Protein 1VKH (pdb70)

Foldseek 3Di:
DCDFDDDPPLVFQLVQKDWLFDDDDQAAEEEEEEEADLLADPVIGQCLLNQLSVLLVCPPVRNYTYMYDAGHGWLVAAPPRRLLSRLVSVLSVCVRRVHQAYEEYAEVGLQSVLVLLLLVVDDPVGDPSSVSCVNLQHYAEYEYENYAQAPVVCCVVCVVSCVRNCSRVVVDPCPDGRLVRRVSSQCSCVVRVYAEYEYACAAPSDDCPRVVVNVVSCVVVVPDYYYYYYHCHYSSSNSNGSVNSVVVSVPPD/DLQFPLVQKDWQFADDPQAAEEEEEEEADLQAHPVIGQCLQNLLSNLLVCPPVRHYTYMYDAGDGWLVAAPPRRLLSRLVSVLVVCVVRVHQAYEEYAECGLVSVLVLLLLQVDPPVGDPSSVSCVNLQRYQEYEYEHYAQAPVVLCVVPVVSCVSNCGRCVVDSCPPGRLVNRVSSLVSCVVHNYAEYEYACAAPNDHCPRVVSNVVSCVVSVNDYYYDYYHQHYRSRNSNGNVVSVVVSVPPD

CATH classification: 3.40.50.1820

GO terms:
  GO:0009435 NAD+ biosynthetic process (P, IDA)
  GO:0004061 arylformamidase activity (F, IDA)
  GO:0030307 positive regulation of cell growth (P, IMP)

Solvent-accessible surface area: 20660 Å² total

Structure (mmCIF, N/CA/C/O backbone):
data_1VKH
#
_entry.id   1VKH
#
_cell.length_a   41.967
_cell.length_b   85.959
_cell.length_c   70.479
_cell.angle_alpha   90.00
_cell.angle_beta   97.71
_cell.angle_gamma   90.00
#
_symmetry.space_group_name_H-M   'P 1 21 1'
#
loop_
_entity.id
_entity.type
_entity.pdbx_description
1 polymer 'putative serine hydrolase'
2 non-polymer GLYCEROL
3 non-polymer 'CHLORIDE ION'
4 water water
#
loop_
_atom_site.group_PDB
_atom_site.id
_atom_site.type_symbol
_atom_site.label_atom_id
_atom_site.label_alt_id
_atom_site.label_comp_id
_atom_site.label_asym_id
_atom_site.label_entity_id
_atom_site.label_seq_id
_atom_site.pdbx_PDB_ins_code
_atom_site.Cartn_x
_atom_site.Cartn_y
_atom_site.Cartn_z
_atom_site.occupancy
_atom_site.B_iso_or_equiv
_atom_site.auth_seq_id
_atom_site.auth_comp_id
_atom_site.auth_asym_id
_atom_site.auth_atom_id
_atom_site.pdbx_PDB_model_num
ATOM 1 N N . HIS A 1 11 ? -3.308 1.992 87.444 1.00 56.99 -1 HIS A N 1
ATOM 2 C CA . HIS A 1 11 ? -4.070 1.873 86.158 1.00 57.39 -1 HIS A CA 1
ATOM 3 C C . HIS A 1 11 ? -5.124 2.982 86.045 1.00 58.42 -1 HIS A C 1
ATOM 4 O O . HIS A 1 11 ? -5.504 3.560 87.061 1.00 58.45 -1 HIS A O 1
ATOM 11 N N . HIS A 1 12 ? -5.586 3.299 84.831 1.00 59.73 0 HIS A N 1
ATOM 12 C CA . HIS A 1 12 ? -6.595 4.375 84.658 1.00 60.89 0 HIS A CA 1
ATOM 13 C C . HIS A 1 12 ? -7.302 4.398 83.281 1.00 62.06 0 HIS A C 1
ATOM 14 O O . HIS A 1 12 ? -6.925 3.662 82.368 1.00 62.37 0 HIS A O 1
ATOM 29 N N . THR A 1 16 ? -7.402 12.174 82.810 1.00 47.60 4 THR A N 1
ATOM 30 C CA . THR A 1 16 ? -6.109 11.822 83.362 1.00 47.67 4 THR A CA 1
ATOM 31 C C . THR A 1 16 ? -5.553 12.857 84.338 1.00 47.97 4 THR A C 1
ATOM 32 O O . THR A 1 16 ? -4.415 12.702 84.793 1.00 48.72 4 THR A O 1
ATOM 36 N N . VAL A 1 17 ? -6.306 13.913 84.667 1.00 47.62 5 VAL A N 1
ATOM 37 C CA . VAL A 1 17 ? -5.824 14.837 85.715 1.00 47.04 5 VAL A CA 1
ATOM 38 C C . VAL A 1 17 ? -6.115 14.294 87.123 1.00 47.44 5 VAL A C 1
ATOM 39 O O . VAL A 1 17 ? -6.994 13.441 87.306 1.00 47.97 5 VAL A O 1
ATOM 43 N N . ARG A 1 18 ? -5.353 14.758 88.110 1.00 47.02 6 ARG A N 1
ATOM 44 C CA . ARG A 1 18 ? -5.577 14.348 89.496 1.00 46.50 6 ARG A CA 1
ATOM 45 C C . ARG A 1 18 ? -6.764 15.151 90.004 1.00 45.63 6 ARG A C 1
ATOM 46 O O . ARG A 1 18 ? -6.626 16.353 90.256 1.00 45.35 6 ARG A O 1
ATOM 47 N N . ALA A 1 19 ? -7.924 14.495 90.133 1.00 44.66 7 ALA A N 1
ATOM 48 C CA . ALA A 1 19 ? -9.144 15.188 90.586 1.00 44.02 7 ALA A CA 1
ATOM 49 C C . ALA A 1 19 ? -8.939 15.838 91.966 1.00 43.47 7 ALA A C 1
ATOM 50 O O . ALA A 1 19 ? -8.349 15.240 92.839 1.00 43.58 7 ALA A O 1
ATOM 52 N N . ILE A 1 20 ? -9.447 17.051 92.155 1.00 42.98 8 ILE A N 1
ATOM 53 C CA . ILE A 1 20 ? -9.306 17.773 93.432 1.00 42.41 8 ILE A CA 1
ATOM 54 C C . ILE A 1 20 ? -10.667 17.972 94.118 1.00 41.30 8 ILE A C 1
ATOM 55 O O . ILE A 1 20 ? -11.694 17.836 93.482 1.00 40.12 8 ILE A O 1
ATOM 60 N N . SER A 1 21 ? -10.650 18.260 95.425 1.00 41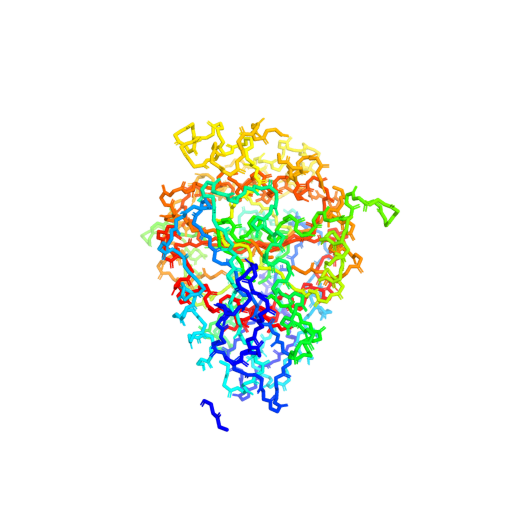.37 9 SER A N 1
ATOM 61 C CA . SER A 1 21 ? -11.853 18.620 96.201 1.00 41.78 9 SER A CA 1
ATOM 62 C C . SER A 1 21 ? -11.530 19.777 97.177 1.00 41.30 9 SER A C 1
ATOM 63 O O . SER A 1 21 ? -10.518 19.740 97.864 1.00 41.64 9 SER A O 1
ATOM 66 N N . PRO A 1 22 ? -12.406 20.775 97.265 1.00 40.61 10 PRO A N 1
ATOM 67 C CA . PRO A 1 22 ? -13.505 20.934 96.317 1.00 39.38 10 PRO A CA 1
ATOM 68 C C . PRO A 1 22 ? -12.957 21.443 94.968 1.00 37.09 10 PRO A C 1
ATOM 69 O O . PRO A 1 22 ? -11.796 21.823 94.867 1.00 37.15 10 PRO A O 1
ATOM 73 N N . ASP A 1 23 ? -13.757 21.307 93.933 1.00 34.01 11 ASP A N 1
ATOM 74 C CA . ASP A 1 23 ? -13.319 21.714 92.613 1.00 32.41 11 ASP A CA 1
ATOM 75 C C . ASP A 1 23 ? -14.270 22.779 92.113 1.00 30.11 11 ASP A C 1
ATOM 76 O O . ASP A 1 23 ? -15.070 22.548 91.234 1.00 30.60 11 ASP A O 1
ATOM 81 N N . ILE A 1 24 ? -14.169 23.967 92.689 1.00 29.03 12 ILE A N 1
ATOM 82 C CA . ILE A 1 24 ? -15.100 25.046 92.362 1.00 27.04 12 ILE A CA 1
ATOM 83 C C . ILE A 1 24 ? -14.972 25.464 90.923 1.00 27.08 12 ILE A C 1
ATOM 84 O O . ILE A 1 24 ? -15.984 25.725 90.253 1.00 28.89 12 ILE A O 1
ATOM 89 N N . THR A 1 25 ? -13.747 25.493 90.405 1.00 26.42 13 THR A N 1
ATOM 90 C CA . THR A 1 25 ? -13.504 26.081 89.088 1.00 26.91 13 THR A CA 1
ATOM 91 C C . THR A 1 25 ? -13.587 25.096 87.918 1.00 27.11 13 THR A C 1
ATOM 92 O O . THR A 1 25 ? -13.321 25.482 86.780 1.00 25.65 13 THR A O 1
ATOM 96 N N . LEU A 1 26 ? -13.941 23.834 88.209 1.00 26.11 14 LEU A N 1
ATOM 97 C CA . LEU A 1 26 ? -14.164 22.763 87.214 1.00 27.12 14 LEU A CA 1
ATOM 98 C C . LEU A 1 26 ? -12.875 22.174 86.611 1.00 26.89 14 LEU A C 1
ATOM 99 O O . LEU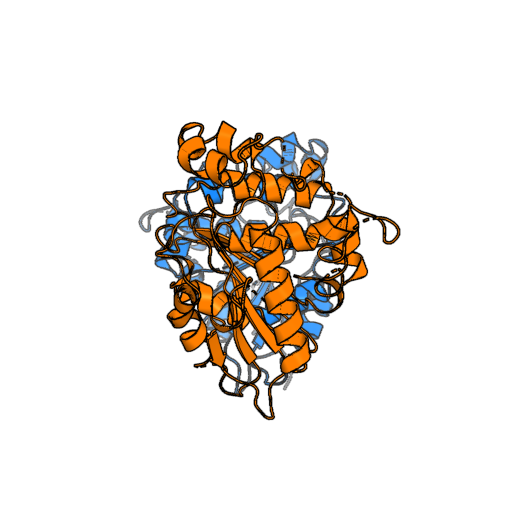 A 1 26 ? -12.846 21.736 85.447 1.00 27.80 14 LEU A O 1
ATOM 104 N N . PHE A 1 27 ? -11.819 22.150 87.418 1.00 26.37 15 PHE A N 1
ATOM 105 C CA . PHE A 1 27 ? -10.574 21.571 86.973 1.00 27.17 15 PHE A CA 1
ATOM 106 C C . PHE A 1 27 ? -10.788 20.070 86.642 1.00 25.82 15 PHE A C 1
ATOM 107 O O . PHE A 1 27 ? -10.186 19.537 85.745 1.00 25.40 15 PHE A O 1
ATOM 115 N N . ASN A 1 28 ? -11.694 19.415 87.359 1.00 26.53 16 ASN A N 1
ATOM 116 C CA . ASN A 1 28 ? -11.874 17.964 87.215 1.00 27.38 16 ASN A CA 1
ATOM 117 C C . ASN A 1 28 ? -12.525 17.604 85.887 1.00 27.97 16 ASN A C 1
ATOM 118 O O . ASN A 1 28 ? -12.525 16.453 85.530 1.00 26.77 16 ASN A O 1
ATOM 123 N N . LYS A 1 29 ? -13.092 18.601 85.205 1.00 28.15 17 LYS A N 1
ATOM 124 C CA . LYS A 1 29 ? -13.679 18.452 83.889 1.00 28.10 17 LYS A CA 1
ATOM 125 C C . LYS A 1 29 ? -12.700 18.604 82.705 1.00 28.32 17 LYS A C 1
ATOM 126 O O . LYS A 1 29 ? -13.127 18.537 81.543 1.00 28.10 17 LYS A O 1
ATOM 132 N N . THR A 1 30 ? -11.418 18.788 83.016 1.00 26.48 18 THR A N 1
ATOM 133 C CA . THR A 1 30 ? -10.365 18.831 82.030 1.00 27.34 18 THR A CA 1
ATOM 134 C C . THR A 1 30 ? -10.296 17.521 81.261 1.00 26.75 18 THR A C 1
ATOM 135 O O . THR A 1 30 ? -10.216 16.462 81.870 1.00 28.23 18 THR A O 1
ATOM 139 N N . LEU A 1 31 ? -10.324 17.601 79.928 1.00 27.12 19 LEU A N 1
ATOM 140 C CA . LEU A 1 31 ? -10.097 16.442 79.097 1.00 27.61 19 LEU A CA 1
ATOM 141 C C . LEU A 1 31 ? -8.660 16.375 78.577 1.00 28.04 19 LEU A C 1
ATOM 142 O O . LEU A 1 31 ? -8.023 17.372 78.248 1.00 26.14 19 LEU A O 1
ATOM 147 N N . THR A 1 32 ? -8.198 15.154 78.405 1.00 27.67 20 THR A N 1
ATOM 148 C CA . THR A 1 32 ? -6.905 14.874 77.764 1.00 27.67 20 THR A CA 1
ATOM 149 C C . THR A 1 32 ? -7.204 14.191 76.432 1.00 28.31 20 THR A C 1
ATOM 150 O O . THR A 1 32 ? -7.777 13.115 76.445 1.00 28.46 20 THR A O 1
ATOM 154 N N . PHE A 1 33 ? -6.826 14.800 75.309 1.00 27.27 21 PHE A N 1
ATOM 155 C CA . PHE A 1 33 ? -6.978 14.151 73.991 1.00 28.30 21 PHE A CA 1
ATOM 156 C C . PHE A 1 33 ? -5.714 13.428 73.595 1.00 28.81 21 PHE A C 1
ATOM 157 O O . PHE A 1 33 ? -5.775 12.368 72.910 1.00 29.74 21 PHE A O 1
ATOM 165 N N . GLN A 1 34 ? -4.566 13.850 74.098 1.00 26.73 22 GLN A N 1
ATOM 166 C CA . GLN A 1 34 ? -3.350 13.153 73.700 1.00 27.60 22 GLN A CA 1
ATOM 167 C C . GLN A 1 34 ? -2.397 13.355 74.877 1.00 29.21 22 GLN A C 1
ATOM 168 O O . GLN A 1 34 ? -2.075 14.491 75.230 1.00 26.49 22 GLN A O 1
ATOM 174 N N . GLU A 1 35 ? -2.039 12.260 75.536 1.00 29.37 23 GLU A N 1
ATOM 175 C CA . GLU A 1 35 ? -1.210 12.353 76.737 1.00 31.24 23 GLU A CA 1
ATOM 176 C C . GLU A 1 35 ? 0.268 12.569 76.373 1.00 31.72 23 GLU A C 1
ATOM 177 O O . GLU A 1 35 ? 0.738 12.260 75.252 1.00 30.23 23 GLU A O 1
ATOM 183 N N . ILE A 1 36 ? 0.982 13.140 77.332 1.00 32.02 24 ILE A N 1
ATOM 184 C CA . ILE A 1 36 ? 2.433 13.167 77.300 1.00 33.97 24 ILE A CA 1
ATOM 185 C C . ILE A 1 36 ? 3.090 11.798 77.248 1.00 33.51 24 ILE A C 1
ATOM 186 O O . ILE A 1 36 ? 2.672 10.832 77.911 1.00 33.28 24 ILE A O 1
ATOM 191 N N . SER A 1 37 ? 4.123 11.707 76.431 1.00 32.73 25 SER A N 1
ATOM 192 C CA . SER A 1 37 ? 4.946 10.554 76.394 1.00 30.99 25 SER A CA 1
ATOM 193 C C . SER A 1 37 ? 6.391 10.946 76.017 1.00 31.14 25 SER A C 1
ATOM 194 O O . SER A 1 37 ? 6.719 12.118 75.958 1.00 29.78 25 SER A O 1
ATOM 197 N N . GLN A 1 38 ? 7.224 9.957 75.683 1.00 31.50 26 GLN A N 1
ATOM 198 C CA . GLN A 1 38 ? 8.675 10.149 75.582 1.00 32.17 26 GLN A CA 1
ATOM 199 C C . GLN A 1 38 ? 9.078 11.300 74.657 1.00 32.93 26 GLN A C 1
ATOM 200 O O . GLN A 1 38 ? 10.007 12.060 74.984 1.00 34.46 26 GLN A O 1
ATOM 202 N N . ASN A 1 39 ? 8.406 11.434 73.520 1.00 32.02 27 ASN A N 1
ATOM 203 C CA . ASN A 1 39 ? 8.820 12.387 72.512 1.00 32.25 27 ASN A CA 1
ATOM 204 C C . ASN A 1 39 ? 8.065 13.710 72.535 1.00 31.42 27 ASN A C 1
ATOM 205 O O . ASN A 1 39 ? 8.218 14.491 71.619 1.00 30.08 27 ASN A O 1
ATOM 210 N N . THR A 1 40 ? 7.206 13.918 73.521 1.00 30.24 28 THR A N 1
ATOM 211 C CA . THR A 1 40 ? 6.356 15.111 73.537 1.00 30.24 28 THR A CA 1
ATOM 212 C C . THR A 1 40 ? 7.230 16.364 73.676 1.00 30.96 28 THR A C 1
ATOM 213 O O . THR A 1 40 ? 8.102 16.422 74.564 1.00 29.41 28 THR A O 1
ATOM 217 N N . ARG A 1 41 ? 7.006 17.323 72.783 1.00 31.85 29 ARG A N 1
ATOM 218 C CA . ARG A 1 41 ? 7.720 18.606 72.776 1.00 33.31 29 ARG A CA 1
ATOM 219 C C . ARG A 1 41 ? 6.839 19.830 72.974 1.00 33.14 29 ARG A C 1
ATOM 220 O O . ARG A 1 41 ? 7.329 20.865 73.468 1.00 32.84 29 ARG A O 1
ATOM 224 N N . GLU A 1 42 ? 5.568 19.750 72.586 1.00 32.90 30 GLU A N 1
ATOM 225 C CA . GLU A 1 42 ? 4.672 20.920 72.620 1.00 32.62 30 GLU A CA 1
ATOM 226 C C . GLU A 1 42 ? 3.344 20.512 73.233 1.00 31.85 30 GLU A C 1
ATOM 227 O O . GLU A 1 42 ? 2.942 19.348 73.091 1.00 30.90 30 GLU A O 1
ATOM 233 N N . ALA A 1 43 ? 2.687 21.459 73.915 1.00 29.65 31 ALA A N 1
ATOM 234 C CA . ALA A 1 43 ? 1.351 21.227 74.463 1.00 28.67 31 ALA A CA 1
ATOM 235 C C . ALA A 1 43 ? 0.370 22.128 73.747 1.00 27.14 31 ALA A C 1
ATOM 236 O O . ALA A 1 43 ? 0.690 23.319 73.445 1.00 28.35 31 ALA A O 1
ATOM 238 N N . VAL A 1 44 ? -0.783 21.547 73.395 1.00 26.09 32 VAL A N 1
ATOM 239 C CA . VAL A 1 44 ? -1.922 22.292 72.900 1.00 25.67 32 VAL A CA 1
ATOM 240 C C . VAL A 1 44 ? -2.977 22.283 73.985 1.00 26.22 32 VAL A C 1
ATOM 241 O O . VAL A 1 44 ? -3.339 21.219 74.497 1.00 26.80 32 VAL A O 1
ATOM 245 N N . ILE A 1 45 ? -3.432 23.472 74.367 1.00 26.07 33 ILE A N 1
ATOM 246 C CA . ILE A 1 45 ? -4.536 23.615 75.330 1.00 26.70 33 ILE A CA 1
ATOM 247 C C . ILE A 1 45 ? -5.687 24.376 74.689 1.00 26.80 33 ILE A C 1
ATOM 248 O O . ILE A 1 45 ? -5.514 25.529 74.207 1.00 25.81 33 ILE A O 1
ATOM 253 N N . TYR A 1 46 ? -6.837 23.704 74.656 1.00 26.11 34 TYR A N 1
ATOM 254 C CA . TYR A 1 46 ? -8.066 24.184 74.020 1.00 27.54 34 TYR A CA 1
ATOM 255 C C . TYR A 1 46 ? -8.997 24.837 75.031 1.00 28.03 34 TYR A C 1
ATOM 256 O O . TYR A 1 46 ? -9.103 24.392 76.191 1.00 28.19 34 TYR 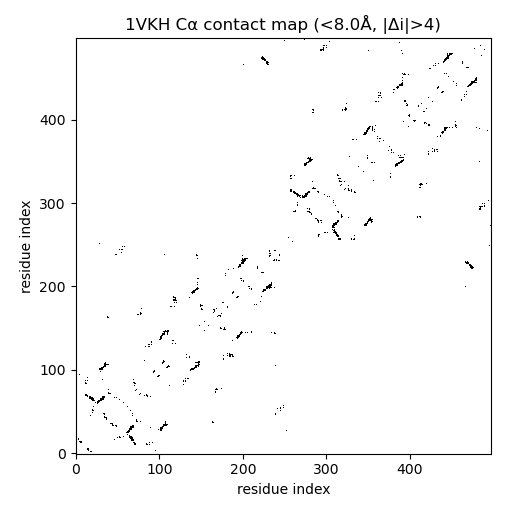A O 1
ATOM 265 N N . ILE A 1 47 ? -9.646 25.891 74.559 1.00 27.33 35 ILE A N 1
ATOM 266 C CA . ILE A 1 47 ? -10.728 26.560 75.317 1.00 27.40 35 ILE A CA 1
ATOM 267 C C . ILE A 1 47 ? -11.948 26.743 74.413 1.00 26.49 35 ILE A C 1
ATOM 268 O O . ILE A 1 47 ? -11.925 27.535 73.430 1.00 28.05 35 ILE A O 1
ATOM 273 N N . HIS A 1 48 ? -13.011 26.051 74.777 1.00 27.40 36 HIS A N 1
ATOM 274 C CA . HIS A 1 48 ? -14.264 26.026 74.019 1.00 27.13 36 HIS A CA 1
ATOM 275 C C . HIS A 1 48 ? -14.909 27.385 74.182 1.00 27.06 36 HIS A C 1
ATOM 276 O O . HIS A 1 48 ? -14.566 28.096 75.114 1.00 25.86 36 HIS A O 1
ATOM 283 N N . GLY A 1 49 ? -15.836 27.706 73.273 1.00 27.60 37 GLY A N 1
ATOM 284 C CA . GLY A 1 49 ? -16.615 28.967 73.348 1.00 28.57 37 GLY A CA 1
ATOM 285 C C . GLY A 1 49 ? -18.054 28.622 73.724 1.00 29.27 37 GLY A C 1
ATOM 286 O O . GLY A 1 49 ? -18.310 27.645 74.494 1.00 28.84 37 GLY A O 1
ATOM 287 N N . GLY A 1 50 ? -18.987 29.368 73.156 1.00 29.22 38 GLY A N 1
ATOM 288 C CA . GLY A 1 50 ? -20.401 29.306 73.520 1.00 30.01 38 GLY A CA 1
ATOM 289 C C . GLY A 1 50 ? -21.010 30.489 74.268 1.00 30.07 38 GLY A C 1
ATOM 290 O O . GLY A 1 50 ? -21.904 30.313 75.084 1.00 28.90 38 GLY A O 1
ATOM 291 N N . ALA A 1 51 ? -20.553 31.709 73.966 1.00 29.74 39 ALA A N 1
ATOM 292 C CA . ALA A 1 51 ? -21.273 32.899 74.357 1.00 29.80 39 ALA A CA 1
ATOM 293 C C . ALA A 1 51 ? -21.340 33.086 75.871 1.00 29.67 39 ALA A C 1
ATOM 294 O O . ALA A 1 51 ? -22.240 33.775 76.387 1.00 30.15 39 ALA A O 1
ATOM 296 N N . TRP A 1 52 ? -20.369 32.506 76.579 1.00 30.57 40 TRP A N 1
ATOM 297 C CA . TRP A 1 52 ? -20.325 32.512 78.072 1.00 29.72 40 TRP A CA 1
ATOM 298 C C . TRP A 1 52 ? -21.433 31.702 78.726 1.00 30.66 40 TRP A C 1
ATOM 299 O O . TRP A 1 52 ? -21.488 31.630 79.938 1.00 29.82 40 TRP A O 1
ATOM 310 N N . ASN A 1 53 ? -22.301 31.023 77.966 1.00 32.35 41 ASN A N 1
ATOM 311 C CA . ASN A 1 53 ? -23.608 30.603 78.524 1.00 31.98 41 ASN A CA 1
ATOM 312 C C . ASN A 1 53 ? -24.129 29.204 78.057 1.00 32.92 41 ASN A C 1
ATOM 313 O O . ASN A 1 53 ? -24.973 28.564 78.723 1.00 32.92 41 ASN A O 1
ATOM 322 N N . ASP A 1 54 ? -23.658 28.745 76.917 1.00 33.20 42 ASP A N 1
ATOM 323 C CA . ASP A 1 54 ? -24.266 27.578 76.295 1.00 34.14 42 ASP A CA 1
ATOM 324 C C . ASP A 1 54 ? -23.711 26.259 76.859 1.00 33.51 42 ASP A C 1
ATOM 325 O O . ASP A 1 54 ? -22.565 25.913 76.575 1.00 32.91 42 ASP A O 1
ATOM 330 N N . PRO A 1 55 ? -24.514 25.495 77.603 1.00 34.55 43 PRO A N 1
ATOM 331 C CA . PRO A 1 55 ? -24.000 24.265 78.215 1.00 34.34 43 PRO A CA 1
ATOM 332 C C . PRO A 1 55 ? -23.698 23.135 77.186 1.00 34.50 43 PRO A C 1
ATOM 333 O O . PRO A 1 55 ? -23.138 22.100 77.559 1.00 33.60 43 PRO A O 1
ATOM 337 N N . GLU A 1 56 ? -24.082 23.329 75.931 1.00 34.09 44 GLU A N 1
ATOM 338 C CA . GLU A 1 56 ? -23.800 22.342 74.888 1.00 35.26 44 GLU A CA 1
ATOM 339 C C . GLU A 1 56 ? -22.371 22.441 74.368 1.00 33.95 44 GLU A C 1
ATOM 340 O O . GLU A 1 56 ? -21.899 21.495 73.731 1.00 34.06 44 GLU A O 1
ATOM 346 N N . ASN A 1 57 ? -21.700 23.576 74.610 1.00 31.61 45 ASN A N 1
ATOM 347 C CA . ASN A 1 57 ? -20.268 23.676 74.299 1.00 30.82 45 ASN A CA 1
ATOM 348 C C . ASN A 1 57 ? -19.465 23.229 75.484 1.00 29.80 45 ASN A C 1
ATOM 349 O O . ASN A 1 57 ? -19.639 23.781 76.565 1.00 32.03 45 ASN A O 1
ATOM 354 N N . THR A 1 58 ? -18.650 22.201 75.306 1.00 30.18 46 THR A N 1
ATOM 355 C CA . THR A 1 58 ? -17.894 21.589 76.395 1.00 29.52 46 THR A CA 1
ATOM 356 C C . THR A 1 58 ? -16.451 21.438 75.966 1.00 28.62 46 THR A C 1
ATOM 357 O O . THR A 1 58 ? -16.131 21.671 74.829 1.00 28.73 46 THR A O 1
ATOM 361 N N . PRO A 1 59 ? -15.581 20.978 76.845 1.00 28.96 47 PRO A N 1
ATOM 362 C CA . PRO A 1 59 ? -14.192 20.681 76.430 1.00 28.14 47 PRO A CA 1
ATOM 363 C C . PRO A 1 59 ? -14.104 19.625 75.315 1.00 27.45 47 PRO A C 1
ATOM 364 O O . PRO A 1 59 ? -13.143 19.621 74.563 1.00 27.21 47 PRO A O 1
ATOM 368 N N . ASN A 1 60 ? -15.145 18.823 75.172 1.00 27.09 48 ASN A N 1
ATOM 369 C CA . ASN A 1 60 ? -15.202 17.797 74.106 1.00 28.32 48 ASN A CA 1
ATOM 370 C C . ASN A 1 60 ? -15.508 18.335 72.726 1.00 27.02 48 ASN A C 1
ATOM 371 O O . ASN A 1 60 ? -15.419 17.602 71.724 1.00 24.76 48 ASN A O 1
ATOM 376 N N . ASP A 1 61 ? -15.815 19.624 72.630 1.00 27.35 49 ASP A N 1
ATOM 377 C CA . ASP A 1 61 ? -16.022 20.228 71.358 1.00 27.65 49 ASP A CA 1
ATOM 378 C C . ASP A 1 61 ? -14.861 19.961 70.364 1.00 27.14 49 ASP A C 1
ATOM 379 O O . ASP A 1 61 ? -15.053 19.847 69.137 1.00 25.94 49 ASP A O 1
ATOM 384 N N . PHE A 1 62 ? -13.646 19.925 70.898 1.00 28.89 50 PHE A N 1
ATOM 385 C CA . PHE A 1 62 ? -12.410 19.806 70.097 1.00 28.90 50 PHE A CA 1
ATOM 386 C C . PHE A 1 62 ? -11.959 18.379 69.877 1.00 29.22 50 PHE A C 1
ATOM 387 O O . PHE A 1 62 ? -10.849 18.159 69.388 1.00 29.23 50 PHE A O 1
ATOM 395 N N . ASN A 1 63 ? -12.794 17.410 70.236 1.00 28.34 51 ASN A N 1
ATOM 396 C CA . ASN A 1 63 ? -12.432 16.012 70.105 1.00 28.98 51 ASN A CA 1
ATOM 397 C C . ASN A 1 63 ? -12.004 15.584 68.699 1.00 28.59 51 ASN A C 1
ATOM 398 O O . ASN A 1 63 ? -10.933 14.969 68.503 1.00 28.29 51 ASN A O 1
ATOM 403 N N . GLN A 1 64 ? -12.824 15.955 67.721 1.00 28.86 52 GLN A N 1
ATOM 404 C CA . GLN A 1 64 ? -12.552 15.627 66.354 1.00 31.12 52 GLN A CA 1
ATOM 405 C C . GLN A 1 64 ? -11.264 16.261 65.862 1.00 29.91 52 GLN A C 1
ATOM 406 O O . GLN A 1 64 ? -10.392 15.603 65.361 1.00 27.72 52 GLN A O 1
ATOM 412 N N . LEU A 1 65 ? -11.139 17.561 66.091 1.00 28.25 53 LEU A N 1
ATOM 413 C CA . LEU A 1 65 ? -9.941 18.311 65.680 1.00 29.32 53 LEU A CA 1
ATOM 414 C C . LEU A 1 65 ? -8.673 17.789 66.327 1.00 28.19 53 LEU A C 1
ATOM 415 O O . LEU A 1 65 ? -7.630 17.647 65.667 1.00 26.53 53 LEU A O 1
ATOM 420 N N . ALA A 1 66 ? -8.757 17.486 67.621 1.00 27.76 54 ALA A N 1
ATOM 421 C CA . ALA A 1 66 ? -7.581 16.990 68.351 1.00 28.20 54 ALA A CA 1
ATOM 422 C C . ALA A 1 66 ? -7.187 15.641 67.837 1.00 28.97 54 ALA A C 1
ATOM 423 O O . ALA A 1 66 ? -6.015 15.277 67.742 1.00 29.54 54 ALA A O 1
ATOM 425 N N . ASN A 1 67 ? -8.185 14.859 67.463 1.00 30.08 55 ASN A N 1
ATOM 426 C CA . ASN A 1 67 ? -7.891 13.538 66.966 1.00 30.59 55 ASN A CA 1
ATOM 427 C C . ASN A 1 67 ? -7.324 13.539 65.564 1.00 28.63 55 ASN A C 1
ATOM 428 O O . ASN A 1 67 ? -6.405 12.798 65.291 1.00 26.41 55 ASN A O 1
ATOM 433 N N . THR A 1 68 ? -7.746 14.481 64.732 1.00 29.92 56 THR A N 1
ATOM 434 C CA . THR A 1 68 ? -7.109 14.676 63.448 1.00 28.91 56 THR A CA 1
ATOM 435 C C . THR A 1 68 ? -5.652 15.095 63.663 1.00 28.96 56 THR A C 1
ATOM 436 O O . THR A 1 68 ? -4.756 14.573 63.056 1.00 28.38 56 THR A O 1
ATOM 440 N N . ILE A 1 69 ? -5.399 16.024 64.561 1.00 28.72 57 ILE A N 1
ATOM 441 C CA . ILE A 1 69 ? -4.017 16.402 64.854 1.00 28.20 57 ILE A CA 1
ATOM 442 C C . ILE A 1 69 ? -3.157 15.200 65.366 1.00 28.71 57 ILE A C 1
ATOM 443 O O . ILE A 1 69 ? -1.994 15.008 64.942 1.00 26.44 57 ILE A O 1
ATOM 448 N N . LYS A 1 70 ? -3.733 14.411 66.285 1.00 28.53 58 LYS A N 1
ATOM 449 C CA . LYS A 1 70 ? -3.092 13.225 66.817 1.00 29.00 58 LYS A CA 1
ATOM 450 C C . LYS A 1 70 ? -2.693 12.263 65.662 1.00 28.67 58 LYS A C 1
ATOM 451 O O . LYS A 1 70 ? -1.588 11.722 65.643 1.00 28.08 58 LYS A O 1
ATOM 457 N N . SER A 1 71 ? -3.549 12.133 64.648 1.00 28.16 59 SER A N 1
ATOM 458 C CA . SER A 1 71 ? -3.226 11.291 63.494 1.00 29.53 59 SER A CA 1
ATOM 459 C C . SER A 1 71 ? -2.040 11.833 62.716 1.00 28.04 59 SER A C 1
ATOM 460 O O . SER A 1 71 ? -1.144 11.096 62.332 1.00 25.75 59 SER A O 1
ATOM 471 N N . ASP A 1 73 ? 0.206 13.684 63.782 1.00 27.56 61 ASP A N 1
ATOM 472 C CA . ASP A 1 73 ? 1.385 13.766 64.661 1.00 27.58 61 ASP A CA 1
ATOM 473 C C . ASP A 1 73 ? 1.962 12.397 64.805 1.00 28.07 61 ASP A C 1
ATOM 474 O O . ASP A 1 73 ? 1.810 11.768 65.854 1.00 27.08 61 ASP A O 1
ATOM 479 N N . THR A 1 74 ? 2.585 11.895 63.737 1.00 29.00 62 THR A N 1
ATOM 480 C CA . THR A 1 74 ? 2.971 10.511 63.716 1.00 28.67 62 THR A CA 1
ATOM 481 C C . THR A 1 74 ? 4.131 10.232 64.680 1.00 28.35 62 THR A C 1
ATOM 482 O O . THR A 1 74 ? 4.304 9.096 65.072 1.00 27.70 62 THR A O 1
ATOM 486 N N . GLU A 1 75 ? 4.888 11.257 65.067 1.00 28.99 63 GLU A N 1
ATOM 487 C CA . GLU A 1 75 ? 5.978 11.082 66.043 1.00 30.55 63 GLU A CA 1
ATOM 488 C C . GLU A 1 75 ? 5.584 11.392 67.491 1.00 29.99 63 GLU A C 1
ATOM 489 O O . GLU A 1 75 ? 6.440 11.319 68.368 1.00 28.73 63 GLU A O 1
ATOM 495 N N . SER A 1 76 ? 4.324 11.755 67.739 1.00 29.03 64 SER A N 1
ATOM 496 C CA . SER A 1 76 ? 3.841 12.023 69.098 1.00 29.40 64 SER A CA 1
ATOM 497 C C . SER A 1 76 ? 4.659 13.103 69.756 1.00 29.43 64 SER A C 1
ATOM 498 O O . SER A 1 76 ? 5.176 12.971 70.867 1.00 29.35 64 SER A O 1
ATOM 501 N N . THR A 1 77 ? 4.760 14.201 69.037 1.00 29.34 65 THR A N 1
ATOM 502 C CA . THR A 1 77 ? 5.430 15.378 69.594 1.00 29.70 65 THR A CA 1
ATOM 503 C C . THR A 1 77 ? 4.478 16.342 70.304 1.00 29.30 65 THR A C 1
ATOM 504 O O . THR A 1 77 ? 4.931 17.331 70.984 1.00 27.84 65 THR A O 1
ATOM 508 N N . VAL A 1 78 ? 3.181 16.104 70.108 1.00 27.71 66 VAL A N 1
ATOM 509 C CA . VAL A 1 78 ? 2.124 16.958 70.656 1.00 28.67 66 VAL A CA 1
ATOM 510 C C . VAL A 1 78 ? 1.365 16.288 71.792 1.00 26.81 66 VAL A C 1
ATOM 511 O O . VAL A 1 78 ? 1.055 15.134 71.699 1.00 26.13 66 VAL A O 1
ATOM 515 N N . CYS A 1 79 ? 1.110 16.993 72.887 1.00 26.95 67 CYS A N 1
ATOM 516 C CA . CYS A 1 79 ? 0.128 16.554 73.867 1.00 25.23 67 CYS A CA 1
ATOM 517 C C . CYS A 1 79 ? -1.000 17.553 73.844 1.00 25.91 67 CYS A C 1
ATOM 518 O O . CYS A 1 79 ? -0.833 18.734 73.439 1.00 24.92 67 CYS A O 1
ATOM 521 N N . GLN A 1 80 ? -2.192 17.129 74.238 1.00 25.53 68 GLN A N 1
ATOM 522 C CA . GLN A 1 80 ? -3.380 17.951 73.993 1.00 25.26 68 GLN A CA 1
ATOM 523 C C . GLN A 1 80 ? -4.418 17.804 75.082 1.00 26.65 68 GLN A C 1
ATOM 524 O O . GLN A 1 80 ? -4.811 16.668 75.402 1.00 26.75 68 GLN A O 1
ATOM 530 N N . TYR A 1 81 ? -4.847 18.946 75.597 1.00 26.82 69 TYR A N 1
ATOM 531 C CA . TYR A 1 81 ? -5.827 19.042 76.693 1.00 27.33 69 TYR A CA 1
ATOM 532 C C . TYR A 1 81 ? -6.879 20.117 76.390 1.00 26.90 69 TYR A C 1
ATOM 533 O O . TYR A 1 81 ? -6.661 21.071 75.589 1.00 28.18 69 TYR A O 1
ATOM 542 N N . SER A 1 82 ? -8.012 19.998 77.067 1.00 26.48 70 SER A N 1
ATOM 543 C CA . SER A 1 82 ? -9.134 20.920 76.855 1.00 25.74 70 SER A CA 1
ATOM 544 C C . SER A 1 82 ? -9.742 21.280 78.196 1.00 26.71 70 SER A C 1
ATOM 545 O O . SER A 1 82 ? -10.052 20.394 78.987 1.00 26.73 70 SER A O 1
ATOM 548 N N . ILE A 1 83 ? -9.917 22.583 78.462 1.00 27.47 71 ILE A N 1
ATOM 549 C CA . ILE A 1 83 ? -10.348 22.966 79.764 1.00 27.98 71 ILE A CA 1
ATOM 550 C C . ILE A 1 83 ? -11.811 23.426 79.854 1.00 28.22 71 ILE A C 1
ATOM 551 O O . ILE A 1 83 ? -12.480 23.773 78.836 1.00 28.93 71 ILE A O 1
ATOM 556 N N . GLU A 1 84 ? -12.309 23.357 81.082 1.00 25.92 72 GLU A N 1
ATOM 557 C CA . GLU A 1 84 ? -13.668 23.730 81.380 1.00 26.54 72 GLU A CA 1
ATOM 558 C C . GLU A 1 84 ? -13.664 25.041 82.217 1.00 25.90 72 GLU A C 1
ATOM 559 O O . GLU A 1 84 ? -12.654 25.445 82.830 1.00 25.23 72 GLU A O 1
ATOM 565 N N . TYR A 1 85 ? -14.800 25.712 82.261 1.00 27.82 73 TYR A N 1
ATOM 566 C CA . TYR A 1 85 ? -14.951 26.901 83.064 1.00 27.23 73 TYR A CA 1
ATOM 567 C C . TYR A 1 85 ? -16.455 27.015 83.384 1.00 27.86 73 TYR A C 1
ATOM 568 O O . TYR A 1 85 ? -17.261 26.443 82.660 1.00 26.32 73 TYR A O 1
ATOM 577 N N . ARG A 1 86 ? -16.814 27.765 84.415 1.00 26.65 74 ARG A N 1
ATOM 578 C CA . ARG A 1 86 ? -18.248 27.960 84.769 1.00 26.90 74 ARG A CA 1
ATOM 579 C C . ARG A 1 86 ? -18.899 28.991 83.842 1.00 27.23 74 ARG A C 1
ATOM 580 O O . ARG A 1 86 ? -18.222 29.891 83.325 1.00 27.98 74 ARG A O 1
ATOM 588 N N . LEU A 1 87 ? -20.213 28.853 83.662 1.00 28.00 75 LEU A N 1
ATOM 589 C CA . LEU A 1 87 ? -20.988 29.652 82.739 1.00 28.23 75 LEU A CA 1
ATOM 590 C C . LEU A 1 87 ? -21.912 30.723 83.368 1.00 28.89 75 LEU A C 1
ATOM 591 O O . LEU A 1 87 ? -22.308 30.675 84.502 1.00 26.98 75 LEU A O 1
ATOM 596 N N . SER A 1 88 ? -22.182 31.756 82.583 1.00 29.36 76 SER A N 1
ATOM 597 C CA . SER A 1 88 ? -23.200 32.720 82.938 1.00 31.00 76 SER A CA 1
ATOM 598 C C . SER A 1 88 ? -24.562 31.987 82.907 1.00 31.28 76 SER A C 1
ATOM 599 O O . SER A 1 88 ? -24.677 30.927 82.288 1.00 33.37 76 SER A O 1
ATOM 604 N N . PRO A 1 89 ? -25.584 32.508 83.558 1.00 31.15 77 PRO A N 1
ATOM 605 C CA . PRO A 1 89 ? -25.608 33.819 84.214 1.00 30.49 77 PRO A CA 1
ATOM 606 C C . PRO A 1 89 ? -25.046 33.814 85.641 1.00 30.25 77 PRO A C 1
ATOM 607 O O . PRO A 1 89 ? -24.864 34.872 86.240 1.00 30.25 77 PRO A O 1
ATOM 611 N N . GLU A 1 90 ? -24.761 32.632 86.181 1.00 30.52 78 GLU A N 1
ATOM 612 C CA . GLU A 1 90 ? -24.376 32.549 87.577 1.00 30.30 78 GLU A CA 1
ATOM 613 C C . GLU A 1 90 ? -22.958 33.044 87.833 1.00 29.38 78 GLU A C 1
ATOM 614 O O . GLU A 1 90 ? -22.659 33.600 88.903 1.00 27.83 78 GLU A O 1
ATOM 620 N N . ILE A 1 91 ? -22.089 32.806 86.863 1.00 29.06 79 ILE A N 1
ATOM 621 C CA . ILE A 1 91 ? -20.677 33.220 86.876 1.00 28.15 79 ILE A CA 1
ATOM 622 C C . ILE A 1 91 ? -20.495 34.212 85.707 1.00 28.43 79 ILE A C 1
ATOM 623 O O . ILE A 1 91 ? -20.863 33.937 84.574 1.00 27.86 79 ILE A O 1
ATOM 628 N N . THR A 1 92 ? -20.001 35.418 85.998 1.00 26.78 80 THR A N 1
ATOM 629 C CA . THR A 1 92 ? -19.956 36.471 84.995 1.00 27.30 80 THR A CA 1
ATOM 630 C C . THR A 1 92 ? -18.522 36.964 84.827 1.00 26.73 80 THR A C 1
ATOM 631 O O . THR A 1 92 ? -17.652 36.561 85.594 1.00 28.31 80 THR A O 1
ATOM 635 N N . ASN A 1 93 ? -18.272 37.775 83.809 1.00 26.02 81 ASN A N 1
ATOM 636 C CA . ASN A 1 93 ? -16.914 38.220 83.482 1.00 26.42 81 ASN A CA 1
ATOM 637 C C . ASN A 1 93 ? -16.258 38.949 84.665 1.00 27.12 81 ASN A C 1
ATOM 638 O O . ASN A 1 93 ? -16.961 39.760 85.319 1.00 27.13 81 ASN A O 1
ATOM 643 N N . PRO A 1 94 ? -14.967 38.752 84.988 1.00 28.13 82 PRO A N 1
ATOM 644 C CA . PRO A 1 94 ? -13.987 37.906 84.331 1.00 28.63 82 PRO A CA 1
ATOM 645 C C . PRO A 1 94 ? -13.827 36.550 85.070 1.00 27.30 82 PRO A C 1
ATOM 646 O O . PRO A 1 94 ? -12.836 35.858 84.890 1.00 27.98 82 PRO A O 1
ATOM 650 N N . ARG A 1 95 ? -14.821 36.178 85.863 1.00 26.85 83 ARG A N 1
ATOM 651 C CA . ARG A 1 95 ? -14.760 34.988 86.672 1.00 25.79 83 ARG A CA 1
ATOM 652 C C . ARG A 1 95 ? -14.779 33.696 85.819 1.00 25.70 83 ARG A C 1
ATOM 653 O O . ARG A 1 95 ? -14.103 32.707 86.183 1.00 26.29 83 ARG A O 1
ATOM 661 N N . ASN A 1 96 ? -15.458 33.696 84.655 1.00 24.84 84 ASN A N 1
ATOM 662 C CA . ASN A 1 96 ? -15.367 32.478 83.768 1.00 25.62 84 ASN A CA 1
ATOM 663 C C . ASN A 1 96 ? -13.923 32.320 83.263 1.00 25.42 84 ASN A C 1
ATOM 664 O O . ASN A 1 96 ? -13.348 31.248 83.243 1.00 24.97 84 ASN A O 1
ATOM 669 N N . LEU A 1 97 ? -13.346 33.414 82.785 1.00 26.11 85 LEU A N 1
ATOM 670 C CA . LEU A 1 97 ? -11.924 33.469 82.408 1.00 26.30 85 LEU A CA 1
ATOM 671 C C . LEU A 1 97 ? -11.025 33.008 83.542 1.00 25.21 85 LEU A C 1
ATOM 672 O O . LEU A 1 97 ? -10.090 32.247 83.317 1.00 25.49 85 LEU A O 1
ATOM 677 N N . TYR A 1 98 ? -11.273 33.502 84.738 1.00 24.74 86 TYR A N 1
ATOM 678 C CA . TYR A 1 98 ? -10.383 33.151 85.860 1.00 25.06 86 TYR A CA 1
ATOM 679 C C . TYR A 1 98 ? -10.453 31.629 86.148 1.00 24.93 86 TYR A C 1
ATOM 680 O O . TYR A 1 98 ? -9.471 31.020 86.623 1.00 25.68 86 TYR A O 1
ATOM 689 N N . ASP A 1 99 ? -11.599 31.012 85.896 1.00 24.85 87 ASP A N 1
ATOM 690 C CA . ASP A 1 99 ? -11.704 29.525 86.006 1.00 24.59 87 ASP A CA 1
ATOM 691 C C . ASP A 1 99 ? -10.776 28.854 84.998 1.00 24.34 87 ASP A C 1
ATOM 692 O O . ASP A 1 99 ? -9.982 27.955 85.342 1.00 24.10 87 ASP A O 1
ATOM 697 N N . ALA A 1 100 ? -10.805 29.339 83.752 1.00 24.68 88 ALA A N 1
ATOM 698 C CA . ALA A 1 100 ? -9.958 28.747 82.735 1.00 24.87 88 ALA A CA 1
ATOM 699 C C . ALA A 1 100 ? -8.488 28.969 83.076 1.00 25.56 88 ALA A C 1
ATOM 700 O O . ALA A 1 100 ? -7.668 28.046 82.969 1.00 26.08 88 ALA A O 1
ATOM 702 N N . VAL A 1 101 ? -8.148 30.185 83.506 1.00 26.55 89 VAL A N 1
ATOM 703 C CA . VAL A 1 101 ? -6.791 30.475 83.926 1.00 26.59 89 VAL A CA 1
ATOM 704 C C . VAL A 1 101 ? -6.363 29.566 85.091 1.00 26.89 89 VAL A C 1
ATOM 705 O O . VAL A 1 101 ? -5.236 29.036 85.110 1.00 26.11 89 VAL A O 1
ATOM 709 N N . SER A 1 102 ? -7.222 29.445 86.102 1.00 25.85 90 SER A N 1
ATOM 710 C CA . SER A 1 102 ? -6.917 28.611 87.249 1.00 26.33 90 SER A CA 1
ATOM 711 C C . SER A 1 102 ? -6.640 27.171 86.831 1.00 25.81 90 SER A C 1
ATOM 712 O O . SER A 1 102 ? -5.668 26.510 87.292 1.00 26.07 90 SER A O 1
ATOM 715 N N . ASN A 1 103 ? -7.524 26.669 85.991 1.00 25.79 91 ASN A N 1
ATOM 716 C CA . ASN A 1 103 ? -7.460 25.252 85.547 1.00 26.28 91 ASN A CA 1
ATOM 717 C C . ASN A 1 103 ? -6.234 24.975 84.715 1.00 26.55 91 ASN A C 1
ATOM 718 O O . ASN A 1 103 ? -5.572 23.943 84.909 1.00 26.97 91 ASN A O 1
ATOM 723 N N . ILE A 1 104 ? -5.895 25.936 83.843 1.00 26.34 92 ILE A N 1
ATOM 724 C CA . ILE A 1 104 ? -4.685 25.809 83.008 1.00 26.04 92 ILE A CA 1
ATOM 725 C C . ILE A 1 104 ? -3.463 25.849 83.939 1.00 25.71 92 ILE A C 1
ATOM 726 O O . ILE A 1 104 ? -2.527 25.090 83.771 1.00 24.74 92 ILE A O 1
ATOM 731 N N . THR A 1 105 ? -3.444 26.757 84.908 1.00 25.63 93 THR A N 1
ATOM 732 C CA . THR A 1 105 ? -2.320 26.858 85.836 1.00 26.17 93 THR A CA 1
ATOM 733 C C . THR A 1 105 ? -2.072 25.520 86.555 1.00 27.22 93 THR A C 1
ATOM 734 O O . THR A 1 105 ? -0.931 25.074 86.678 1.00 27.38 93 THR A O 1
ATOM 738 N N . ARG A 1 106 ? -3.138 24.893 87.034 1.00 28.15 94 ARG A N 1
ATOM 739 C CA . ARG A 1 106 ? -3.056 23.611 87.743 1.00 29.84 94 ARG A CA 1
ATOM 740 C C . ARG A 1 106 ? -2.559 22.465 86.835 1.00 29.12 94 ARG A C 1
ATOM 741 O O . ARG A 1 106 ? -1.699 21.675 87.209 1.00 28.72 94 ARG A O 1
ATOM 749 N N . LEU A 1 107 ? -3.103 22.424 85.624 1.00 28.82 95 LEU A N 1
ATOM 750 C CA . LEU A 1 107 ? -2.702 21.485 84.582 1.00 27.98 95 LEU A CA 1
ATOM 751 C C . LEU A 1 107 ? -1.231 21.593 84.239 1.00 27.58 95 LEU A C 1
ATOM 752 O O . LEU A 1 107 ? -0.522 20.591 84.235 1.00 28.89 95 LEU A O 1
ATOM 757 N N . VAL A 1 108 ? -0.751 22.804 83.986 1.00 28.17 96 VAL A N 1
ATOM 758 C CA . VAL A 1 108 ? 0.673 23.021 83.730 1.00 28.78 96 VAL A CA 1
ATOM 759 C C . VAL A 1 108 ? 1.553 22.447 84.879 1.00 29.42 96 VAL A C 1
ATOM 760 O O . VAL A 1 108 ? 2.559 21.776 84.628 1.00 28.16 96 VAL A O 1
ATOM 764 N N . LYS A 1 109 ? 1.168 22.711 86.120 1.00 30.32 97 LYS A N 1
ATOM 765 C CA . LYS A 1 109 ? 1.959 22.272 87.273 1.00 31.44 97 LYS A CA 1
ATOM 766 C C . LYS A 1 109 ? 1.909 20.785 87.442 1.00 32.23 97 LYS A C 1
ATOM 767 O O . LYS A 1 109 ? 2.924 20.157 87.708 1.00 32.30 97 LYS A O 1
ATOM 773 N N . GLU A 1 110 ? 0.727 20.228 87.245 1.00 32.57 98 GLU A N 1
ATOM 774 C CA . GLU A 1 110 ? 0.515 18.800 87.432 1.00 34.69 98 GLU A CA 1
ATOM 775 C C . GLU A 1 110 ? 1.239 17.968 86.385 1.00 34.35 98 GLU A C 1
ATOM 776 O O . GLU A 1 110 ? 1.828 16.933 86.716 1.00 32.79 98 GLU A O 1
ATOM 782 N N . LYS A 1 111 ? 1.120 18.364 85.118 1.00 33.60 99 LYS A N 1
ATOM 783 C CA . LYS A 1 111 ? 1.769 17.649 84.011 1.00 34.30 99 LYS A CA 1
ATOM 784 C C . LYS A 1 111 ? 3.187 18.132 83.725 1.00 34.56 99 LYS A C 1
ATOM 785 O O . LYS A 1 111 ? 3.877 17.523 82.924 1.00 34.89 99 LYS A O 1
ATOM 791 N N . GLY A 1 112 ? 3.629 19.230 84.340 1.00 35.97 100 GLY A N 1
ATOM 792 C CA . GLY A 1 112 ? 4.944 19.803 84.036 1.00 36.31 100 GLY A CA 1
ATOM 793 C C . GLY A 1 112 ? 5.053 20.320 82.601 1.00 37.72 100 GLY A C 1
ATOM 794 O O . GLY A 1 112 ? 6.050 20.043 81.903 1.00 37.10 100 GLY A O 1
ATOM 795 N N . LEU A 1 113 ? 4.029 21.052 82.152 1.00 37.38 101 LEU A N 1
ATOM 796 C CA . LEU A 1 113 ? 4.039 21.646 80.828 1.00 38.38 101 LEU A CA 1
ATOM 797 C C . LEU A 1 113 ? 4.975 22.855 80.769 1.00 40.36 101 LEU A C 1
ATOM 798 O O . LEU A 1 113 ? 4.776 23.859 81.419 1.00 40.20 101 LEU A O 1
ATOM 803 N N . THR A 1 114 ? 6.012 22.739 79.968 1.00 42.66 102 THR A N 1
ATOM 804 C CA . THR A 1 114 ? 7.043 23.755 79.941 1.00 44.15 102 THR A CA 1
ATOM 805 C C . THR A 1 114 ? 6.680 24.834 78.960 1.00 44.10 102 THR A C 1
ATOM 806 O O . THR A 1 114 ? 7.124 25.994 79.072 1.00 44.12 102 THR A O 1
ATOM 810 N N . ASN A 1 115 ? 5.933 24.458 77.936 1.00 44.23 103 ASN A N 1
ATOM 811 C CA . ASN A 1 115 ? 5.406 25.473 77.050 1.00 45.09 103 ASN A CA 1
ATOM 812 C C . ASN A 1 115 ? 4.069 25.038 76.551 1.00 44.06 103 ASN A C 1
ATOM 813 O O . ASN A 1 115 ? 3.718 23.830 76.713 1.00 44.85 103 ASN A O 1
ATOM 818 N N . ILE A 1 116 ? 3.371 25.982 75.921 1.00 40.19 104 ILE A N 1
ATOM 819 C CA . ILE A 1 116 ? 1.997 25.782 75.520 1.00 38.40 104 ILE A CA 1
ATOM 820 C C . ILE A 1 116 ? 1.576 26.580 74.313 1.00 35.83 104 ILE A C 1
ATOM 821 O O . ILE A 1 116 ? 2.018 27.723 74.083 1.00 34.77 104 ILE A O 1
ATOM 826 N N . ASN A 1 117 ? 0.693 25.958 73.549 1.00 31.89 105 ASN A N 1
ATOM 827 C CA . ASN A 1 117 ? -0.020 26.572 72.472 1.00 30.71 105 ASN A CA 1
ATOM 828 C C . ASN A 1 117 ? -1.505 26.655 72.831 1.00 30.90 105 ASN A C 1
ATOM 829 O O . ASN A 1 117 ? -2.118 25.647 73.071 1.00 30.99 105 ASN A O 1
ATOM 846 N N . VAL A 1 119 ? -5.365 27.269 72.041 1.00 26.93 107 VAL A N 1
ATOM 847 C CA . VAL A 1 119 ? -6.354 27.332 70.996 1.00 26.58 107 VAL A CA 1
ATOM 848 C C . VAL A 1 119 ? -7.728 27.621 71.597 1.00 26.89 107 VAL A C 1
ATOM 849 O O . VAL A 1 119 ? -8.192 26.885 72.486 1.00 26.12 107 VAL A O 1
ATOM 853 N N . GLY A 1 120 ? -8.365 28.677 71.096 1.00 26.95 108 GLY A N 1
ATOM 854 C CA . GLY A 1 120 ? -9.713 29.022 71.531 1.00 26.75 108 GLY A CA 1
ATOM 855 C C . GLY A 1 120 ? -10.637 29.368 70.384 1.00 27.35 108 GLY A C 1
ATOM 856 O O . GLY A 1 120 ? -10.224 29.962 69.346 1.00 28.22 108 GLY A O 1
ATOM 857 N N . HIS A 1 121 ? -11.914 29.081 70.590 1.00 27.69 109 HIS A N 1
ATOM 858 C CA . HIS A 1 121 ? -12.953 29.378 69.587 1.00 28.17 109 HIS A CA 1
ATOM 859 C C . HIS A 1 121 ? -13.970 30.338 70.225 1.00 27.87 109 HIS A C 1
ATOM 860 O O . HIS A 1 121 ? -14.368 30.116 71.418 1.00 29.50 109 HIS A O 1
ATOM 867 N N . SER A 1 122 ? -14.419 31.383 69.509 1.00 27.57 110 SER A N 1
ATOM 868 C CA . SER A 1 122 ? -15.543 32.216 69.999 1.00 28.77 110 SER A CA 1
ATOM 869 C C . SER A 1 122 ? -15.060 32.876 71.320 1.00 27.33 110 SER A C 1
ATOM 870 O O . SER A 1 122 ? -13.963 33.418 71.412 1.00 27.30 110 SER A O 1
ATOM 873 N N . VAL A 1 123 ? -15.843 32.787 72.354 1.00 28.27 111 VAL A N 1
ATOM 874 C CA . VAL A 1 123 ? -15.440 33.248 73.688 1.00 28.72 111 VAL A CA 1
ATOM 875 C C . VAL A 1 123 ? -14.183 32.598 74.275 1.00 28.73 111 VAL A C 1
ATOM 876 O O . VAL A 1 123 ? -13.500 33.216 75.107 1.00 29.31 111 VAL A O 1
ATOM 880 N N . GLY A 1 124 ? -13.835 31.380 73.872 1.00 27.39 112 GLY A N 1
ATOM 881 C CA . GLY A 1 124 ? -12.519 30.832 74.274 1.00 27.25 112 GLY A CA 1
ATOM 882 C C . GLY A 1 124 ? -11.364 31.678 73.719 1.00 26.36 112 GLY A C 1
ATOM 883 O O . GLY A 1 124 ? -10.338 31.833 74.376 1.00 24.78 112 GLY A O 1
ATOM 884 N N . ALA A 1 125 ? -11.500 32.149 72.488 1.00 25.67 113 ALA A N 1
ATOM 885 C CA . ALA A 1 125 ? -10.517 33.067 71.897 1.00 25.86 113 ALA A CA 1
ATOM 886 C C . ALA A 1 125 ? -10.564 34.361 72.659 1.00 25.31 113 ALA A C 1
ATOM 887 O O . ALA A 1 125 ? -9.540 34.936 72.905 1.00 25.65 113 ALA A O 1
ATOM 889 N N . THR A 1 126 ? -11.742 34.794 73.102 1.00 26.00 114 THR A N 1
ATOM 890 C CA . THR A 1 126 ? -11.833 35.979 73.939 1.00 25.82 114 THR A CA 1
ATOM 891 C C . THR A 1 126 ? -10.973 35.828 75.177 1.00 26.11 114 THR A C 1
ATOM 892 O O . THR A 1 126 ? -10.224 36.743 75.540 1.00 26.36 114 THR A O 1
ATOM 896 N N . PHE A 1 127 ? -11.049 34.677 75.829 1.00 26.68 115 PHE A N 1
ATOM 897 C CA . PHE A 1 127 ? -10.256 34.475 77.052 1.00 26.31 115 PHE A CA 1
ATOM 898 C C . PHE A 1 127 ? -8.765 34.575 76.746 1.00 26.24 115 PHE A C 1
ATOM 899 O O . PHE A 1 127 ? -8.020 35.127 77.530 1.00 24.55 115 PHE A O 1
ATOM 907 N N . ILE A 1 128 ? -8.315 33.983 75.649 1.00 26.17 116 ILE A N 1
ATOM 908 C CA . ILE A 1 128 ? -6.889 34.009 75.337 1.00 26.31 116 ILE A CA 1
ATOM 909 C C . ILE A 1 128 ? -6.471 35.476 75.111 1.00 25.98 116 ILE A C 1
ATOM 910 O O . ILE A 1 128 ? -5.445 35.935 75.604 1.00 25.52 116 ILE A O 1
ATOM 915 N N . TRP A 1 129 ? -7.277 36.207 74.343 1.00 26.28 117 TRP A N 1
ATOM 916 C CA . TRP A 1 129 ? -7.078 37.633 74.127 1.00 26.77 117 TRP A CA 1
ATOM 917 C C . TRP A 1 129 ? -6.974 38.377 75.462 1.00 27.31 117 TRP A C 1
ATOM 918 O O . TRP A 1 129 ? -6.084 39.220 75.623 1.00 27.59 117 TRP A O 1
ATOM 929 N N . GLN A 1 130 ? -7.886 38.089 76.407 1.00 26.89 118 GLN A N 1
ATOM 930 C CA . GLN A 1 130 ? -7.816 38.732 77.743 1.00 26.76 118 GLN A CA 1
ATOM 931 C C . GLN A 1 130 ? -6.482 38.426 78.468 1.00 26.98 118 GLN A C 1
ATOM 932 O O . GLN A 1 130 ? -5.841 39.356 79.012 1.00 26.81 118 GLN A O 1
ATOM 938 N N . ILE A 1 131 ? -6.049 37.165 78.383 1.00 26.40 119 ILE A N 1
ATOM 939 C CA . ILE A 1 131 ? -4.745 36.781 78.985 1.00 26.59 119 ILE A CA 1
ATOM 940 C C . ILE A 1 131 ? -3.631 37.628 78.335 1.00 25.82 119 ILE A C 1
ATOM 941 O O . ILE A 1 131 ? -2.713 38.052 79.017 1.00 26.87 119 ILE A O 1
ATOM 946 N N . LEU A 1 132 ? -3.674 37.828 77.006 1.00 26.04 120 LEU A N 1
ATOM 947 C CA . LEU A 1 132 ? -2.575 38.528 76.309 1.00 25.38 120 LEU A CA 1
ATOM 948 C C . LEU A 1 132 ? -2.464 40.009 76.739 1.00 24.94 120 LEU A C 1
ATOM 949 O O . LEU A 1 132 ? -1.411 40.689 76.562 1.00 25.67 120 LEU A O 1
ATOM 954 N N . ALA A 1 133 ? -3.551 40.496 77.351 1.00 25.17 121 ALA A N 1
ATOM 955 C CA . ALA A 1 133 ? -3.658 41.880 77.825 1.00 25.25 121 ALA A CA 1
ATOM 956 C C . ALA A 1 133 ? -3.318 42.112 79.294 1.00 24.98 121 ALA A C 1
ATOM 957 O O . ALA A 1 133 ? -3.385 43.273 79.780 1.00 22.57 121 ALA A O 1
ATOM 959 N N . ALA A 1 134 ? -2.864 41.054 79.960 1.00 25.10 122 ALA A N 1
ATOM 960 C CA . ALA A 1 134 ? -2.596 41.071 81.417 1.00 24.63 122 ALA A CA 1
ATOM 961 C C . ALA A 1 134 ? -1.609 42.160 81.886 1.00 26.10 122 ALA A C 1
ATOM 962 O O . ALA A 1 134 ? -1.720 42.607 83.037 1.00 24.55 122 ALA A O 1
ATOM 964 N N . LEU A 1 135 ? -0.647 42.566 81.043 1.00 23.15 123 LEU A N 1
ATOM 965 C CA . LEU A 1 135 ? 0.314 43.579 81.476 1.00 25.88 123 LEU A CA 1
ATOM 966 C C . LEU A 1 135 ? -0.314 44.947 81.685 1.00 25.40 123 LEU A C 1
ATOM 967 O O . LEU A 1 135 ? 0.374 45.914 82.055 1.00 27.22 123 LEU A O 1
ATOM 972 N N . LYS A 1 136 ? -1.595 45.091 81.336 1.00 26.45 124 LYS A N 1
ATOM 973 C CA . LYS A 1 136 ? -2.318 46.319 81.634 1.00 27.79 124 LYS A CA 1
ATOM 974 C C . LYS A 1 136 ? -2.249 46.716 83.123 1.00 27.62 124 LYS A C 1
ATOM 975 O O . LYS A 1 136 ? -2.460 47.854 83.468 1.00 28.09 124 LYS A O 1
ATOM 981 N N . ASP A 1 137 ? -2.000 45.739 83.984 1.00 29.42 125 ASP A N 1
ATOM 982 C CA . ASP A 1 137 ? -1.890 45.966 85.415 1.00 29.52 125 ASP A CA 1
ATOM 983 C C . ASP A 1 137 ? -0.470 45.704 85.861 1.00 29.99 125 ASP A C 1
ATOM 984 O O . ASP A 1 137 ? 0.092 44.688 85.535 1.00 29.81 125 ASP A O 1
ATOM 989 N N . PRO A 1 138 ? 0.105 46.596 86.640 1.00 29.88 126 PRO A N 1
ATOM 990 C CA . PRO A 1 138 ? 1.449 46.367 87.154 1.00 30.29 126 PRO A CA 1
ATOM 991 C C . PRO A 1 138 ? 1.482 45.338 88.249 1.00 30.13 126 PRO A C 1
ATOM 992 O O . PRO A 1 138 ? 0.436 45.097 88.919 1.00 29.69 126 PRO A O 1
ATOM 996 N N . GLN A 1 139 ? 2.663 44.755 88.451 1.00 30.23 127 GLN A N 1
ATOM 997 C CA . GLN A 1 139 ? 2.826 43.664 89.441 1.00 32.15 127 GLN A CA 1
ATOM 998 C C . GLN A 1 139 ? 2.403 44.062 90.836 1.00 30.31 127 GLN A C 1
ATOM 999 O O . GLN A 1 139 ? 2.073 43.190 91.624 1.00 31.07 127 GLN A O 1
ATOM 1005 N N . GLU A 1 140 ? 2.446 45.359 91.143 1.00 28.22 128 GLU A N 1
ATOM 1006 C CA . GLU A 1 140 ? 2.016 45.852 92.446 1.00 28.27 128 GLU A CA 1
ATOM 1007 C C . GLU A 1 140 ? 0.505 45.736 92.671 1.00 26.79 128 GLU A C 1
ATOM 1008 O O . GLU A 1 140 ? 0.083 45.761 93.809 1.00 26.95 128 GLU A O 1
ATOM 1014 N N . LYS A 1 141 ? -0.278 45.738 91.602 1.00 25.97 129 LYS A N 1
ATOM 1015 C CA . LYS A 1 141 ? -1.729 45.684 91.665 1.00 26.88 129 LYS A CA 1
ATOM 1016 C C . LYS A 1 141 ? -2.345 44.379 91.263 1.00 27.62 129 LYS A C 1
ATOM 1017 O O . LYS A 1 141 ? -3.512 44.185 91.508 1.00 26.98 129 LYS A O 1
ATOM 1031 N N . SER A 1 143 ? -3.984 41.020 90.858 1.00 26.39 131 SER A N 1
ATOM 1032 C CA . SER A 1 143 ? -4.663 40.050 91.717 1.00 25.76 131 SER A CA 1
ATOM 1033 C C . SER A 1 143 ? -4.024 38.676 91.576 1.00 26.46 131 SER A C 1
ATOM 1034 O O . SER A 1 143 ? -3.150 38.467 90.735 1.00 24.33 131 SER A O 1
ATOM 1037 N N . GLU A 1 144 ? -4.453 37.721 92.383 1.00 26.05 132 GLU A N 1
ATOM 1038 C CA . GLU A 1 144 ? -3.960 36.350 92.192 1.00 26.56 132 GLU A CA 1
ATOM 1039 C C . GLU A 1 144 ? -4.238 35.752 90.774 1.00 26.21 132 GLU A C 1
ATOM 1040 O O . GLU A 1 144 ? -3.345 35.094 90.188 1.00 26.18 132 GLU A O 1
ATOM 1046 N N . ALA A 1 145 ? -5.452 35.937 90.246 1.00 23.65 133 ALA A N 1
ATOM 1047 C CA . ALA A 1 145 ? -5.764 35.546 88.887 1.00 25.12 133 ALA A CA 1
ATOM 1048 C C . ALA A 1 145 ? -4.889 36.241 87.872 1.00 23.61 133 ALA A C 1
ATOM 1049 O O . ALA A 1 145 ? -4.417 35.610 86.938 1.00 23.17 133 ALA A O 1
ATOM 1051 N N . GLN A 1 146 ? -4.626 37.535 88.046 1.00 24.51 134 GLN A N 1
ATOM 1052 C CA . GLN A 1 146 ? -3.784 38.254 87.116 1.00 24.46 134 GLN A CA 1
ATOM 1053 C C . GLN A 1 146 ? -2.336 37.754 87.168 1.00 24.83 134 GLN A C 1
ATOM 1054 O O . GLN A 1 146 ? -1.655 37.638 86.121 1.00 25.06 134 GLN A O 1
ATOM 1060 N N . LEU A 1 147 ? -1.854 37.443 88.367 1.00 24.06 135 LEU A N 1
ATOM 1061 C CA . LEU A 1 147 ? -0.512 36.861 88.516 1.00 24.73 135 LEU A CA 1
ATOM 1062 C C . LEU A 1 147 ? -0.422 35.518 87.815 1.00 25.52 135 LEU A C 1
ATOM 1063 O O . LEU A 1 147 ? 0.594 35.216 87.146 1.00 24.26 135 LEU A O 1
ATOM 1068 N N . GLN A 1 148 ? -1.494 34.720 87.904 1.00 25.01 136 GLN A N 1
ATOM 1069 C CA . GLN A 1 148 ? -1.539 33.453 87.154 1.00 26.31 136 GLN A CA 1
ATOM 1070 C C . GLN A 1 148 ? -1.519 33.724 85.654 1.00 26.18 136 GLN A C 1
ATOM 1071 O O . GLN A 1 148 ? -0.874 32.990 84.912 1.00 26.29 136 GLN A O 1
ATOM 1085 N N . LEU A 1 150 ? -0.037 36.293 84.130 1.00 26.48 138 LEU A N 1
ATOM 1086 C CA . LEU A 1 150 ? 1.379 36.597 83.890 1.00 26.72 138 LEU A CA 1
ATOM 1087 C C . LEU A 1 150 ? 2.228 35.299 83.769 1.00 28.15 138 LEU A C 1
ATOM 1088 O O . LEU A 1 150 ? 3.077 35.145 82.862 1.00 28.27 138 LEU A O 1
ATOM 1093 N N . GLY A 1 151 ? 1.917 34.350 84.659 1.00 27.58 139 GLY A N 1
ATOM 1094 C CA . GLY A 1 151 ? 2.552 33.047 84.706 1.00 28.80 139 GLY A CA 1
ATOM 1095 C C . GLY A 1 151 ? 2.337 32.287 83.420 1.00 28.67 139 GLY A C 1
ATOM 1096 O O . GLY A 1 151 ? 3.293 31.696 82.903 1.00 28.75 139 GLY A O 1
ATOM 1097 N N . LEU A 1 152 ? 1.136 32.357 82.849 1.00 28.56 140 LEU A N 1
ATOM 1098 C CA . LEU A 1 152 ? 0.865 31.656 81.590 1.00 29.11 140 LEU A CA 1
ATOM 1099 C C . LEU A 1 152 ? 1.551 32.323 80.382 1.00 29.68 140 LEU A C 1
ATOM 1100 O O . LEU A 1 152 ? 2.118 31.613 79.513 1.00 29.09 140 LEU A O 1
ATOM 1105 N N . LEU A 1 153 ? 1.560 33.659 80.367 1.00 29.20 141 LEU A N 1
ATOM 1106 C CA . LEU A 1 153 ? 2.266 34.426 79.333 1.00 28.56 141 LEU A CA 1
ATOM 1107 C C . LEU A 1 153 ? 3.741 33.980 79.264 1.00 28.43 141 LEU A C 1
ATOM 1108 O O . LEU A 1 153 ? 4.316 33.959 78.200 1.00 28.30 141 LEU A O 1
ATOM 1113 N N . GLN A 1 154 ? 4.331 33.661 80.412 1.00 27.53 142 GLN A N 1
ATOM 1114 C CA . GLN A 1 154 ? 5.721 33.279 80.463 1.00 28.00 142 GLN A CA 1
ATOM 1115 C C . GLN A 1 154 ? 6.004 31.963 79.749 1.00 27.32 142 GLN A C 1
ATOM 1116 O O . GLN A 1 154 ? 7.139 31.688 79.435 1.00 27.88 142 GLN A O 1
ATOM 1122 N N . ILE A 1 155 ? 4.997 31.121 79.594 1.00 26.90 143 ILE A N 1
ATOM 1123 C CA . ILE A 1 155 ? 5.182 29.832 78.949 1.00 26.43 143 ILE A CA 1
ATOM 1124 C C . ILE A 1 155 ? 4.441 29.594 77.595 1.00 26.90 143 ILE A C 1
ATOM 1125 O O . ILE A 1 155 ? 4.596 28.513 76.970 1.00 27.87 143 ILE A O 1
ATOM 1130 N N . VAL A 1 156 ? 3.621 30.532 77.185 1.00 26.41 144 VAL A N 1
ATOM 1131 C CA . VAL A 1 156 ? 2.857 30.423 75.925 1.00 28.13 144 VAL A CA 1
ATOM 1132 C C . VAL A 1 156 ? 3.783 30.675 74.753 1.00 26.81 144 VAL A C 1
ATOM 1133 O O . VAL A 1 156 ? 4.590 31.605 74.768 1.00 27.38 144 VAL A O 1
ATOM 1137 N N . LYS A 1 157 ? 3.746 29.793 73.760 1.00 26.34 145 LYS A N 1
ATOM 1138 C CA . LYS A 1 157 ? 4.535 29.979 72.554 1.00 27.30 145 LYS A CA 1
ATOM 1139 C C . LYS A 1 157 ? 3.737 30.569 71.410 1.00 26.53 145 LYS A C 1
ATOM 1140 O O . LYS A 1 157 ? 4.289 31.283 70.581 1.00 24.50 145 LYS A O 1
ATOM 1146 N N . ARG A 1 158 ? 2.480 30.170 71.317 1.00 27.46 146 ARG A N 1
ATOM 1147 C CA . ARG A 1 158 ? 1.610 30.561 70.209 1.00 28.99 146 ARG A CA 1
ATOM 1148 C C . ARG A 1 158 ? 0.189 30.564 70.684 1.00 27.71 146 ARG A C 1
ATOM 1149 O O . ARG A 1 158 ? -0.181 29.804 71.565 1.00 28.47 146 ARG A O 1
ATOM 1157 N N . VAL A 1 159 ? -0.626 31.381 70.036 1.00 26.26 147 VAL A N 1
ATOM 1158 C CA . VAL A 1 159 ? -2.051 31.273 70.216 1.00 26.66 147 VAL A CA 1
ATOM 1159 C C . VAL A 1 159 ? -2.714 31.195 68.828 1.00 25.90 147 VAL A C 1
ATOM 1160 O O . VAL A 1 159 ? -2.194 31.750 67.844 1.00 27.00 147 VAL A O 1
ATOM 1164 N N . PHE A 1 160 ? -3.838 30.489 68.809 1.00 25.45 148 PHE A N 1
ATOM 1165 C CA . PHE A 1 160 ? -4.704 30.286 67.659 1.00 25.27 148 PHE A CA 1
ATOM 1166 C C . PHE A 1 160 ? -6.086 30.702 68.053 1.00 26.91 148 PHE A C 1
ATOM 1167 O O . PHE A 1 160 ? -6.693 30.109 68.947 1.00 28.45 148 PHE A O 1
ATOM 1175 N N . LEU A 1 161 ? -6.521 31.834 67.496 1.00 26.00 149 LEU A N 1
ATOM 1176 C CA . LEU A 1 161 ? -7.769 32.443 67.858 1.00 26.99 149 LEU A CA 1
ATOM 1177 C C . LEU A 1 161 ? -8.772 32.206 66.750 1.00 26.54 149 LEU A C 1
ATOM 1178 O O . LEU A 1 161 ? -8.631 32.789 65.663 1.00 26.51 149 LEU A O 1
ATOM 1183 N N . LEU A 1 162 ? -9.755 31.344 66.996 1.00 26.64 150 LEU A N 1
ATOM 1184 C CA . LEU A 1 162 ? -10.691 30.879 65.962 1.00 27.49 150 LEU A CA 1
ATOM 1185 C C . LEU A 1 162 ? -12.054 31.548 66.093 1.00 27.33 150 LEU A C 1
ATOM 1186 O O . LEU A 1 162 ? -12.774 31.339 67.083 1.00 27.78 150 LEU A O 1
ATOM 1191 N N . ASP A 1 163 ? -12.373 32.398 65.122 1.00 28.48 151 ASP A N 1
ATOM 1192 C CA . ASP A 1 163 ? -13.678 33.106 65.052 1.00 28.05 151 ASP A CA 1
ATOM 1193 C C . ASP A 1 163 ? -14.018 33.734 66.399 1.00 26.96 151 ASP A C 1
ATOM 1194 O O . ASP A 1 163 ? -15.026 33.416 67.017 1.00 27.51 151 ASP A O 1
ATOM 1199 N N . GLY A 1 164 ? -13.083 34.537 66.888 1.00 27.80 152 GLY A N 1
ATOM 1200 C CA . GLY A 1 164 ? -13.157 35.118 68.231 1.00 27.59 152 GLY A CA 1
ATOM 1201 C C . GLY A 1 164 ? -13.999 36.388 68.362 1.00 27.62 152 GLY A C 1
ATOM 1202 O O . GLY A 1 164 ? -14.362 37.035 67.364 1.00 26.88 152 GLY A O 1
ATOM 1203 N N . ILE A 1 165 ? -14.314 36.723 69.612 1.00 26.94 153 ILE A N 1
ATOM 1204 C CA . ILE A 1 165 ? -14.922 38.015 69.979 1.00 28.19 153 ILE A CA 1
ATOM 1205 C C . ILE A 1 165 ? -13.862 38.819 70.701 1.00 27.72 153 ILE A C 1
ATOM 1206 O O . ILE A 1 165 ? -13.353 38.372 71.748 1.00 29.28 153 ILE A O 1
ATOM 1211 N N . TYR A 1 166 ? -13.505 39.960 70.136 1.00 27.14 154 TYR A N 1
ATOM 1212 C CA . TYR A 1 166 ? -12.463 40.825 70.719 1.00 27.30 154 TYR A CA 1
ATOM 1213 C C . TYR A 1 166 ? -12.998 42.155 71.282 1.00 27.86 154 TYR A C 1
ATOM 1214 O O . TYR A 1 166 ? -12.446 42.722 72.226 1.00 28.98 154 TYR A O 1
ATOM 1223 N N . SER A 1 167 ? -14.007 42.722 70.643 1.00 28.23 155 SER A N 1
ATOM 1224 C CA . SER A 1 167 ? -14.560 44.011 71.054 1.00 26.30 155 SER A CA 1
ATOM 1225 C C . SER A 1 167 ? -16.014 43.739 71.406 1.00 27.37 155 SER A C 1
ATOM 1226 O O . SER A 1 167 ? -16.794 43.392 70.525 1.00 25.63 155 SER A O 1
ATOM 1229 N N . LEU A 1 168 ? -16.361 43.797 72.698 1.00 27.01 156 LEU A N 1
ATOM 1230 C CA . LEU A 1 168 ? -17.767 43.753 73.080 1.00 27.56 156 LEU A CA 1
ATOM 1231 C C . LEU A 1 168 ? -18.531 44.960 72.517 1.00 27.83 156 LEU A C 1
ATOM 1232 O O . LEU A 1 168 ? -19.679 44.836 72.088 1.00 26.20 156 LEU A O 1
ATOM 1237 N N . LYS A 1 169 ? -17.894 46.135 72.495 1.00 26.70 157 LYS A N 1
ATOM 1238 C CA . LYS A 1 169 ? -18.563 47.291 72.007 1.00 27.47 157 LYS A CA 1
ATOM 1239 C C . LYS A 1 169 ? -18.987 47.149 70.566 1.00 27.33 157 LYS A C 1
ATOM 1240 O O . LYS A 1 169 ? -20.149 47.478 70.217 1.00 27.49 157 LYS A O 1
ATOM 1246 N N . GLU A 1 170 ? -18.065 46.653 69.757 1.00 25.94 158 GLU A N 1
ATOM 1247 C CA . GLU A 1 170 ? -18.327 46.446 68.333 1.00 27.83 158 GLU A CA 1
ATOM 1248 C C . GLU A 1 170 ? -19.259 45.298 68.090 1.00 27.47 158 GLU A C 1
ATOM 1249 O O . GLU A 1 170 ? -20.023 45.333 67.122 1.00 29.53 158 GLU A O 1
ATOM 1255 N N . LEU A 1 171 ? -19.240 44.297 68.970 1.00 26.75 159 LEU A N 1
ATOM 1256 C CA . LEU A 1 171 ? -20.182 43.196 68.871 1.00 26.97 159 LEU A CA 1
ATOM 1257 C C . LEU A 1 171 ? -21.619 43.681 69.020 1.00 26.45 159 LEU A C 1
ATOM 1258 O O . LEU A 1 171 ? -22.468 43.336 68.211 1.00 25.02 159 LEU A O 1
ATOM 1263 N N . LEU A 1 172 ? -21.867 44.541 70.010 1.00 26.18 160 LEU A N 1
ATOM 1264 C CA . LEU A 1 172 ? -23.231 45.073 70.204 1.00 27.28 160 LEU A CA 1
ATOM 1265 C C . LEU A 1 172 ? -23.693 46.079 69.193 1.00 27.86 160 LEU A C 1
ATOM 1266 O O . LEU A 1 172 ? -24.904 46.170 68.956 1.00 28.50 160 LEU A O 1
ATOM 1271 N N . ILE A 1 173 ? -22.776 46.820 68.561 1.00 27.21 161 ILE A N 1
ATOM 1272 C CA . ILE A 1 173 ? -23.139 47.659 67.440 1.00 27.41 161 ILE A CA 1
ATOM 1273 C C . ILE A 1 173 ? -23.566 46.812 66.271 1.00 27.06 161 ILE A C 1
ATOM 1274 O O . ILE A 1 173 ? -24.623 47.057 65.707 1.00 27.47 161 ILE A O 1
ATOM 1279 N N . GLU A 1 174 ? -22.814 45.762 65.990 1.00 27.10 162 GLU A N 1
ATOM 1280 C CA . GLU A 1 174 ? -23.097 44.896 64.843 1.00 26.47 162 GLU A CA 1
ATOM 1281 C C . GLU A 1 174 ? -24.311 44.037 65.082 1.00 27.03 162 GLU A C 1
ATOM 1282 O O . GLU A 1 174 ? -25.120 43.841 64.155 1.00 26.42 162 GLU A O 1
ATOM 1288 N N . TYR A 1 175 ? -24.442 43.545 66.315 1.00 26.36 163 TYR A N 1
ATOM 1289 C CA . TYR A 1 175 ? -25.440 42.529 66.722 1.00 26.00 163 TYR A CA 1
ATOM 1290 C C . TYR A 1 175 ? -26.136 42.938 68.029 1.00 26.36 163 TYR A C 1
ATOM 1291 O O . TYR A 1 175 ? -25.858 42.366 69.110 1.00 27.97 163 TYR A O 1
ATOM 1300 N N . PRO A 1 176 ? -27.038 43.905 67.956 1.00 28.41 164 PRO A N 1
ATOM 1301 C CA . PRO A 1 176 ? -27.869 44.280 69.108 1.00 28.38 164 PRO A CA 1
ATOM 1302 C C . PRO A 1 176 ? -28.551 43.070 69.710 1.00 29.01 164 PRO A C 1
ATOM 1303 O O . PRO A 1 176 ? -28.668 42.977 70.941 1.00 29.70 164 PRO A O 1
ATOM 1307 N N . GLU A 1 177 ? -28.951 42.124 68.864 1.00 28.79 165 GLU A N 1
ATOM 1308 C CA . GLU A 1 177 ? -29.605 40.907 69.345 1.00 30.05 165 GLU A CA 1
ATOM 1309 C C . GLU A 1 177 ? -28.728 40.104 70.291 1.00 29.36 165 GLU A C 1
ATOM 1310 O O . GLU A 1 177 ? -29.260 39.299 71.059 1.00 29.98 165 GLU A O 1
ATOM 1316 N N . TYR A 1 178 ? -27.410 40.243 70.194 1.00 27.96 166 TYR A N 1
ATOM 1317 C CA . TYR A 1 178 ? -26.537 39.482 71.062 1.00 27.48 166 TYR A CA 1
ATOM 1318 C C . TYR A 1 178 ? -26.519 39.968 72.517 1.00 27.09 166 TYR A C 1
ATOM 1319 O O . TYR A 1 178 ? -25.931 39.304 73.386 1.00 27.13 166 TYR A O 1
ATOM 1328 N N . ASP A 1 179 ? -27.208 41.076 72.790 1.00 27.39 167 ASP A N 1
ATOM 1329 C CA . ASP A 1 179 ? -27.453 41.508 74.164 1.00 28.77 167 ASP A CA 1
ATOM 1330 C C . ASP A 1 179 ? -28.024 40.358 75.022 1.00 28.89 167 ASP A C 1
ATOM 1331 O O . ASP A 1 179 ? -27.859 40.329 76.266 1.00 28.06 167 ASP A O 1
ATOM 1336 N N . CYS A 1 180 ? -28.772 39.461 74.380 1.00 28.59 168 CYS A N 1
ATOM 1337 C CA . CYS A 1 180 ? -29.427 38.370 75.126 1.00 29.69 168 CYS A CA 1
ATOM 1338 C C . CYS A 1 180 ? -28.413 37.532 75.915 1.00 29.25 168 CYS A C 1
ATOM 1339 O O . CYS A 1 180 ? -28.742 37.058 77.029 1.00 28.54 168 CYS A O 1
ATOM 1342 N N . PHE A 1 181 ? -27.223 37.350 75.343 1.00 29.10 169 PHE A N 1
ATOM 1343 C CA . PHE A 1 181 ? -26.120 36.688 76.073 1.00 29.73 169 PHE A CA 1
ATOM 1344 C C . PHE A 1 181 ? -25.111 37.636 76.733 1.00 29.38 169 PHE A C 1
ATOM 1345 O O . PHE A 1 181 ? -24.620 37.359 77.848 1.00 26.67 169 PHE A O 1
ATOM 1353 N N . THR A 1 182 ? -24.807 38.766 76.097 1.00 28.24 170 THR A N 1
ATOM 1354 C CA . THR A 1 182 ? -23.823 39.615 76.739 1.00 28.60 170 THR A CA 1
ATOM 1355 C C . THR A 1 182 ? -24.321 40.204 78.034 1.00 27.69 170 THR A C 1
ATOM 1356 O O . THR A 1 182 ? -23.522 40.440 78.925 1.00 29.54 170 THR A O 1
ATOM 1360 N N . ARG A 1 183 ? -25.632 40.465 78.182 1.00 27.99 171 ARG A N 1
ATOM 1361 C CA . ARG A 1 183 ? -26.154 41.001 79.434 1.00 28.14 171 ARG A CA 1
ATOM 1362 C C . ARG A 1 183 ? -26.023 40.012 80.584 1.00 28.08 171 ARG A C 1
ATOM 1363 O O . ARG A 1 183 ? -26.079 40.403 81.746 1.00 28.47 171 ARG A O 1
ATOM 1371 N N . LEU A 1 184 ? -25.845 38.726 80.262 1.00 27.18 172 LEU A N 1
ATOM 1372 C CA . LEU A 1 184 ? -25.713 37.695 81.254 1.00 27.47 172 LEU A CA 1
ATOM 1373 C C . LEU A 1 184 ? -24.249 37.614 81.749 1.00 27.41 172 LEU A C 1
ATOM 1374 O O . LEU A 1 184 ? -23.998 37.556 82.973 1.00 29.15 172 LEU A O 1
ATOM 1379 N N . ALA A 1 185 ? -23.311 37.649 80.813 1.00 28.35 173 ALA A N 1
ATOM 1380 C CA . ALA A 1 185 ? -21.882 37.674 81.133 1.00 28.15 173 ALA A CA 1
ATOM 1381 C C . ALA A 1 185 ? -21.369 39.045 81.643 1.00 28.61 173 ALA A C 1
ATOM 1382 O O . ALA A 1 185 ? -20.372 39.124 82.364 1.00 28.79 173 ALA A O 1
ATOM 1384 N N . PHE A 1 186 ? -22.029 40.115 81.237 1.00 28.80 174 PHE A N 1
ATOM 1385 C CA . PHE A 1 186 ? -21.683 41.489 81.641 1.00 27.59 174 PHE A CA 1
ATOM 1386 C C . PHE A 1 186 ? -22.896 42.168 82.267 1.00 28.85 174 PHE A C 1
ATOM 1387 O O . PHE A 1 186 ? -23.452 43.121 81.729 1.00 27.62 174 PHE A O 1
ATOM 1395 N N . PRO A 1 187 ? -23.304 41.702 83.427 1.00 29.10 175 PRO A N 1
ATOM 1396 C CA . PRO A 1 187 ? -24.526 42.174 84.010 1.00 29.82 175 PRO A CA 1
ATOM 1397 C C . PRO A 1 187 ? -24.505 43.655 84.453 1.00 29.66 175 PRO A C 1
ATOM 1398 O O . PRO A 1 187 ? -25.573 44.192 84.690 1.00 30.70 175 PRO A O 1
ATOM 1402 N N . ASP A 1 188 ? -23.346 44.308 84.537 1.00 29.75 176 ASP A N 1
ATOM 1403 C CA . ASP A 1 188 ? -23.282 45.728 84.880 1.00 31.92 176 ASP A CA 1
ATOM 1404 C C . ASP A 1 188 ? -22.999 46.615 83.671 1.00 31.13 176 ASP A C 1
ATOM 1405 O O . ASP A 1 188 ? -22.691 47.845 83.782 1.00 32.66 176 ASP A O 1
ATOM 1410 N N . GLY A 1 189 ? -23.078 45.994 82.494 1.00 30.44 177 GLY A N 1
ATOM 1411 C CA . GLY A 1 189 ? -22.825 46.684 81.268 1.00 30.01 177 GLY A CA 1
ATOM 1412 C C . GLY A 1 189 ? -21.549 46.164 80.644 1.00 29.07 177 GLY A C 1
ATOM 1413 O O . GLY A 1 189 ? -20.593 45.806 81.323 1.00 28.71 177 GLY A O 1
ATOM 1414 N N . ILE A 1 190 ? -21.542 46.125 79.318 1.00 29.18 178 ILE A N 1
ATOM 1415 C CA . ILE A 1 190 ? -20.337 45.686 78.602 1.00 28.78 178 ILE A CA 1
ATOM 1416 C C . ILE A 1 190 ? -19.199 46.689 78.735 1.00 28.62 178 ILE A C 1
ATOM 1417 O O . ILE A 1 190 ? -18.040 46.386 78.404 1.00 27.96 178 ILE A O 1
ATOM 1422 N N . GLN A 1 191 ? -19.492 47.894 79.218 1.00 28.31 179 GLN A N 1
ATOM 1423 C CA . GLN A 1 191 ? -18.400 48.853 79.454 1.00 29.79 179 GLN A CA 1
ATOM 1424 C C . GLN A 1 191 ? -17.428 48.396 80.522 1.00 30.05 179 GLN A C 1
ATOM 1425 O O . GLN A 1 191 ? -16.305 48.916 80.572 1.00 29.49 179 GLN A O 1
ATOM 1439 N N . TYR A 1 193 ? -16.051 45.417 80.419 1.00 30.62 181 TYR A N 1
ATOM 1440 C CA . TYR A 1 193 ? -15.025 44.627 79.750 1.00 29.75 181 TYR A CA 1
ATOM 1441 C C . TYR A 1 193 ? -13.782 45.471 79.604 1.00 29.28 181 TYR A C 1
ATOM 1442 O O . TYR A 1 193 ? -13.810 46.517 78.937 1.00 29.74 181 TYR A O 1
ATOM 1451 N N . GLU A 1 194 ? -12.705 45.025 80.244 1.00 29.49 182 GLU A N 1
ATOM 1452 C CA . GLU A 1 194 ? -11.455 45.772 80.324 1.00 31.75 182 GLU A CA 1
ATOM 1453 C C . GLU A 1 194 ? -10.504 45.634 79.121 1.00 30.09 182 GLU A C 1
ATOM 1454 O O . GLU A 1 194 ? -9.475 46.310 79.081 1.00 32.39 182 GLU A O 1
ATOM 1460 N N . GLU A 1 195 ? -10.811 44.783 78.164 1.00 28.62 183 GLU A N 1
ATOM 1461 C CA . GLU A 1 195 ? -9.851 44.435 77.126 1.00 27.05 183 GLU A CA 1
ATOM 1462 C C . GLU A 1 195 ? -10.341 44.777 75.699 1.00 26.39 183 GLU A C 1
ATOM 1463 O O . GLU A 1 195 ? -10.116 44.038 74.719 1.00 25.68 183 GLU A O 1
ATOM 1469 N N . GLU A 1 196 ? -10.958 45.923 75.583 1.00 27.73 184 GLU A N 1
ATOM 1470 C CA . GLU A 1 196 ? -11.186 46.510 74.253 1.00 27.86 184 GLU A CA 1
ATOM 1471 C C . GLU A 1 196 ? -9.850 46.769 73.555 1.00 27.04 184 GLU A C 1
ATOM 1472 O O . GLU A 1 196 ? -8.942 47.360 74.157 1.00 26.37 184 GLU A O 1
ATOM 1478 N N . PRO A 1 197 ? -9.717 46.281 72.325 1.00 28.38 185 PRO A N 1
ATOM 1479 C CA . PRO A 1 197 ? -8.470 46.413 71.584 1.00 29.43 185 PRO A CA 1
ATOM 1480 C C . PRO A 1 197 ? -7.914 47.803 71.591 1.00 29.86 185 PRO A C 1
ATOM 1481 O O . PRO A 1 197 ? -6.726 48.003 71.846 1.00 29.96 185 PRO A O 1
ATOM 1485 N N . SER A 1 198 ? -8.778 48.783 71.378 1.00 30.63 186 SER A N 1
ATOM 1486 C CA . SER A 1 198 ? -8.316 50.144 71.269 1.00 31.93 186 SER A CA 1
ATOM 1487 C C . SER A 1 198 ? -7.769 50.692 72.593 1.00 32.64 186 SER A C 1
ATOM 1488 O O . SER A 1 198 ? -7.095 51.722 72.588 1.00 36.12 186 SER A O 1
ATOM 1491 N N . ARG A 1 199 ? -8.110 50.051 73.720 1.00 31.16 187 ARG A N 1
ATOM 1492 C CA . ARG A 1 199 ? -7.625 50.442 75.019 1.00 31.48 187 ARG A CA 1
ATOM 1493 C C . ARG A 1 199 ? -6.390 49.646 75.465 1.00 30.34 187 ARG A C 1
ATOM 1494 O O . ARG A 1 199 ? -5.457 50.217 76.044 1.00 31.87 187 ARG A O 1
ATOM 1502 N N . VAL A 1 200 ? -6.343 48.368 75.177 1.00 28.25 188 VAL A N 1
ATOM 1503 C CA . VAL A 1 200 ? -5.246 47.503 75.675 1.00 27.92 188 VAL A CA 1
ATOM 1504 C C . VAL A 1 200 ? -4.163 47.068 74.674 1.00 27.58 188 VAL A C 1
ATOM 1505 O O . VAL A 1 200 ? -3.217 46.290 75.022 1.00 25.22 188 VAL A O 1
ATOM 1517 N N . PRO A 1 202 ? -1.516 48.458 73.473 1.00 29.36 190 PRO A N 1
ATOM 1518 C CA . PRO A 1 202 ? -0.135 48.726 73.889 1.00 29.31 190 PRO A CA 1
ATOM 1519 C C . PRO A 1 202 ? 0.419 47.647 74.824 1.00 27.79 190 PRO A C 1
ATOM 1520 O O . PRO A 1 202 ? 1.615 47.353 74.758 1.00 28.09 190 PRO A O 1
ATOM 1524 N N . TYR A 1 203 ? -0.445 47.065 75.667 1.00 27.00 191 TYR A N 1
ATOM 1525 C CA . TYR A 1 203 ? -0.041 46.035 76.616 1.00 26.52 191 TYR A CA 1
ATOM 1526 C C . TYR A 1 203 ? 0.076 44.703 75.935 1.00 26.07 191 TYR A C 1
ATOM 1527 O O . TYR A 1 203 ? 0.977 43.937 76.220 1.00 25.03 191 TYR A O 1
ATOM 1536 N N . VAL A 1 204 ? -0.804 44.437 74.981 1.00 26.59 192 VAL A N 1
ATOM 1537 C CA . VAL A 1 204 ? -0.692 43.194 74.201 1.00 25.68 192 VAL A CA 1
ATOM 1538 C C . VAL A 1 204 ? 0.604 43.236 73.382 1.00 26.04 192 VAL A C 1
ATOM 1539 O O . VAL A 1 204 ? 1.325 42.240 73.276 1.00 27.38 192 VAL A O 1
ATOM 1543 N N . LYS A 1 205 ? 0.913 44.384 72.800 1.00 27.27 193 LYS A N 1
ATOM 1544 C CA . LYS A 1 205 ? 2.179 44.569 72.099 1.00 27.60 193 LYS A CA 1
ATOM 1545 C C . LYS A 1 205 ? 3.393 44.217 72.963 1.00 27.62 193 LYS A C 1
ATOM 1546 O O . LYS A 1 205 ? 4.278 43.426 72.542 1.00 25.75 193 LYS A O 1
ATOM 1552 N N . LYS A 1 206 ? 3.391 44.732 74.185 1.00 27.72 194 LYS A N 1
ATOM 1553 C CA . LYS A 1 206 ? 4.473 44.442 75.144 1.00 29.24 194 LYS A CA 1
ATOM 1554 C C . LYS A 1 206 ? 4.561 42.907 75.423 1.00 27.95 194 LYS A C 1
ATOM 1555 O O . LYS A 1 206 ? 5.660 42.329 75.468 1.00 27.34 194 LYS A O 1
ATOM 1561 N N . ALA A 1 207 ? 3.408 42.261 75.616 1.00 27.96 195 ALA A N 1
ATOM 1562 C CA . ALA A 1 207 ? 3.364 40.844 75.959 1.00 27.04 195 ALA A CA 1
ATOM 1563 C C . ALA A 1 207 ? 3.903 39.935 74.819 1.00 27.32 195 ALA A C 1
ATOM 1564 O O . ALA A 1 207 ? 4.726 39.048 75.035 1.00 27.21 195 ALA A O 1
ATOM 1566 N N . LEU A 1 208 ? 3.428 40.154 73.609 1.00 27.58 196 LEU A N 1
ATOM 1567 C CA . LEU A 1 208 ? 3.889 39.366 72.476 1.00 29.56 196 LEU A CA 1
ATOM 1568 C C . LEU A 1 208 ? 5.386 39.497 72.278 1.00 28.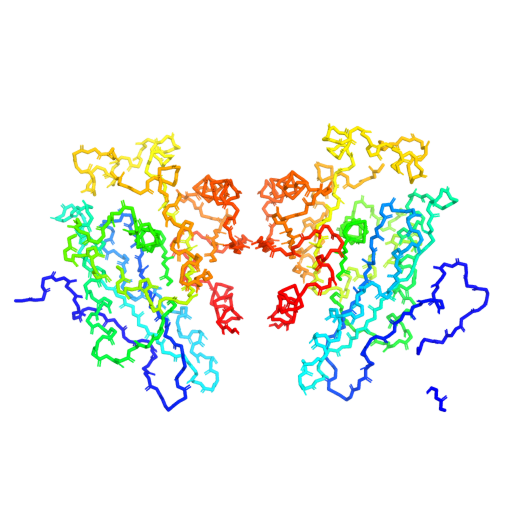93 196 LEU A C 1
ATOM 1569 O O . LEU A 1 208 ? 6.036 38.492 71.980 1.00 26.78 196 LEU A O 1
ATOM 1574 N N . SER A 1 209 ? 5.946 40.711 72.410 1.00 28.23 197 SER A N 1
ATOM 1575 C CA . SER A 1 209 ? 7.403 40.862 72.256 1.00 27.89 197 SER A CA 1
ATOM 1576 C C . SER A 1 209 ? 8.201 40.280 73.439 1.00 27.33 197 SER A C 1
ATOM 1577 O O . SER A 1 209 ? 9.235 39.600 73.282 1.00 25.72 197 SER A O 1
ATOM 1582 N N . ARG A 1 210 ? 7.753 40.611 74.645 1.00 26.40 198 ARG A N 1
ATOM 1583 C CA . ARG A 1 210 ? 8.445 40.222 75.879 1.00 27.96 198 ARG A CA 1
ATOM 1584 C C . ARG A 1 210 ? 8.538 38.729 76.030 1.00 26.48 198 ARG A C 1
ATOM 1585 O O . ARG A 1 210 ? 9.555 38.192 76.463 1.00 25.34 198 ARG A O 1
ATOM 1593 N N . PHE A 1 211 ? 7.459 38.064 75.660 1.00 26.27 199 PHE A N 1
ATOM 1594 C CA . PHE A 1 211 ? 7.336 36.626 75.837 1.00 27.11 199 PHE A CA 1
ATOM 1595 C C . PHE A 1 211 ? 7.452 35.810 74.552 1.00 28.14 199 PHE A C 1
ATOM 1596 O O . PHE A 1 211 ? 7.275 34.607 74.613 1.00 29.65 199 PHE A O 1
ATOM 1604 N N . SER A 1 212 ? 7.751 36.465 73.432 1.00 27.53 200 SER A N 1
ATOM 1605 C CA . SER A 1 212 ? 7.869 35.869 72.105 1.00 28.19 200 SER A CA 1
ATOM 1606 C C . SER A 1 212 ? 6.674 34.970 71.808 1.00 28.76 200 SER A C 1
ATOM 1607 O O . SER A 1 212 ? 6.804 33.740 71.661 1.00 29.29 200 SER A O 1
ATOM 1610 N N . ILE A 1 213 ? 5.494 35.571 71.786 1.00 26.95 201 ILE A N 1
ATOM 1611 C CA . ILE A 1 213 ? 4.264 34.818 71.485 1.00 27.59 201 ILE A CA 1
ATOM 1612 C C . ILE A 1 213 ? 3.832 35.057 70.048 1.00 27.42 201 ILE A C 1
ATOM 1613 O O . ILE A 1 213 ? 3.710 36.210 69.654 1.00 28.58 201 ILE A O 1
ATOM 1618 N N . ASP A 1 214 ? 3.587 33.985 69.287 1.00 26.86 202 ASP A N 1
ATOM 1619 C CA . ASP A 1 214 ? 3.084 34.107 67.954 1.00 28.86 202 ASP A CA 1
ATOM 1620 C C . ASP A 1 214 ? 1.567 34.044 67.922 1.00 29.63 202 ASP A C 1
ATOM 1621 O O . ASP A 1 214 ? 0.982 33.022 68.362 1.00 29.52 202 ASP A O 1
ATOM 1634 N N . HIS A 1 216 ? -1.952 33.803 65.830 1.00 27.86 204 HIS A N 1
ATOM 1635 C CA . HIS A 1 216 ? -2.617 33.245 64.623 1.00 27.40 204 HIS A CA 1
ATOM 1636 C C . HIS A 1 216 ? -4.078 33.567 64.815 1.00 26.25 204 HIS A C 1
ATOM 1637 O O . HIS A 1 216 ? -4.679 33.177 65.824 1.00 26.46 204 HIS A O 1
ATOM 1644 N N . LEU A 1 217 ? -4.639 34.297 63.853 1.00 26.71 205 LEU A N 1
ATOM 1645 C CA . LEU A 1 217 ? -6.069 34.645 63.735 1.00 26.81 205 LEU A CA 1
ATOM 1646 C C . LEU A 1 217 ? -6.720 33.897 62.620 1.00 27.36 205 LEU A C 1
ATOM 1647 O O . LEU A 1 217 ? -6.188 33.852 61.480 1.00 27.93 205 LEU A O 1
ATOM 1652 N N . VAL A 1 218 ? -7.837 33.214 62.926 1.00 28.08 206 VAL A N 1
ATOM 1653 C CA . VAL A 1 218 ? -8.473 32.373 61.917 1.00 27.71 206 VAL A CA 1
ATOM 1654 C C . VAL A 1 218 ? -9.927 32.824 61.893 1.00 29.20 206 VAL A C 1
ATOM 1655 O O . VAL A 1 218 ? -10.535 33.018 62.974 1.00 28.78 206 VAL A O 1
ATOM 1659 N N . HIS A 1 219 ? -10.507 32.972 60.694 1.00 27.98 207 HIS A N 1
ATOM 1660 C CA . HIS A 1 219 ? -11.967 33.130 60.590 1.00 27.77 207 HIS A CA 1
ATOM 1661 C C . HIS A 1 219 ? -12.563 32.396 59.386 1.00 27.85 207 HIS A C 1
ATOM 1662 O O . HIS A 1 219 ? -11.917 32.273 58.325 1.00 26.69 207 HIS A O 1
ATOM 1669 N N . SER A 1 220 ? -13.811 31.947 59.528 1.00 27.12 208 SER A N 1
ATOM 1670 C CA . SER A 1 220 ? -14.480 31.277 58.409 1.00 26.76 208 SER A CA 1
ATOM 1671 C C . SER A 1 220 ? -15.338 32.260 57.622 1.00 27.19 208 SER A C 1
ATOM 1672 O O . SER A 1 220 ? -16.194 32.861 58.170 1.00 25.32 208 SER A O 1
ATOM 1675 N N . TYR A 1 221 ? -15.175 32.307 56.300 1.00 28.31 209 TYR A N 1
ATOM 1676 C CA . TYR A 1 221 ? -16.084 33.027 55.448 1.00 28.03 209 TYR A CA 1
ATOM 1677 C C . TYR A 1 221 ? -17.547 32.553 55.563 1.00 29.72 209 TYR A C 1
ATOM 1678 O O . TYR A 1 221 ? -18.448 33.333 55.298 1.00 31.01 209 TYR A O 1
ATOM 1687 N N . SER A 1 222 ? -17.777 31.283 55.926 1.00 29.10 210 SER A N 1
ATOM 1688 C CA . SER A 1 222 ? -19.140 30.776 56.130 1.00 28.54 210 SER A CA 1
ATOM 1689 C C . SER A 1 222 ? -19.741 30.959 57.517 1.00 28.75 210 SER A C 1
ATOM 1690 O O . SER A 1 222 ? -20.859 30.481 57.737 1.00 29.82 210 SER A O 1
ATOM 1693 N N . ASP A 1 223 ? -19.024 31.564 58.457 1.00 27.61 211 ASP A N 1
ATOM 1694 C CA . ASP A 1 223 ? -19.529 31.752 59.831 1.00 27.36 211 ASP A CA 1
ATOM 1695 C C . ASP A 1 223 ? -20.789 32.613 59.759 1.00 28.52 211 ASP A C 1
ATOM 1696 O O . ASP A 1 223 ? -20.776 33.767 59.250 1.00 28.26 211 ASP A O 1
ATOM 1701 N N . GLU A 1 224 ? -21.886 32.019 60.180 1.00 28.06 212 GLU A N 1
ATOM 1702 C CA . GLU A 1 224 ? -23.183 32.683 60.080 1.00 28.81 212 GLU A CA 1
ATOM 1703 C C . GLU A 1 224 ? -23.480 33.601 61.285 1.00 29.24 212 GLU A C 1
ATOM 1704 O O . GLU A 1 224 ? -24.404 34.431 61.255 1.00 29.36 212 GLU A O 1
ATOM 1710 N N . LEU A 1 225 ? -22.714 33.438 62.344 1.00 28.71 213 LEU A N 1
ATOM 1711 C CA . LEU A 1 225 ? -22.952 34.138 63.597 1.00 28.46 213 LEU A CA 1
ATOM 1712 C C . LEU A 1 225 ? -22.024 35.309 63.809 1.00 28.40 213 LEU A C 1
ATOM 1713 O O . LEU A 1 225 ? -22.429 36.305 64.469 1.00 29.66 213 LEU A O 1
ATOM 1718 N N . LEU A 1 226 ? -20.831 35.233 63.219 1.00 28.23 214 LEU A N 1
ATOM 1719 C CA . LEU A 1 226 ? -19.910 36.364 63.165 1.00 30.22 214 LEU A CA 1
ATOM 1720 C C . LEU A 1 226 ? -19.357 36.628 61.770 1.00 29.77 214 LEU A C 1
ATOM 1721 O O . LEU A 1 226 ? -18.698 35.757 61.197 1.00 30.71 214 LEU A O 1
ATOM 1726 N N . THR A 1 227 ? -19.653 37.802 61.227 1.00 28.41 215 THR A N 1
ATOM 1727 C CA . THR A 1 227 ? -18.981 38.320 60.023 1.00 28.63 215 THR A CA 1
ATOM 1728 C C . THR A 1 227 ? -17.502 38.569 60.322 1.00 27.79 215 THR A C 1
ATOM 1729 O O . THR A 1 227 ? -17.046 38.428 61.459 1.00 27.36 215 THR A O 1
ATOM 1733 N N . LEU A 1 228 ? -16.790 39.016 59.287 1.00 27.69 216 LEU A N 1
ATOM 1734 C CA . LEU A 1 228 ? -15.381 39.379 59.418 1.00 28.06 216 LEU A CA 1
ATOM 1735 C C . LEU A 1 228 ? -15.161 40.681 60.222 1.00 27.65 216 LEU A C 1
ATOM 1736 O O . LEU A 1 228 ? -14.034 41.130 60.367 1.00 28.14 216 LEU A O 1
ATOM 1741 N N . ARG A 1 229 ? -16.216 41.306 60.720 1.00 28.20 217 ARG A N 1
ATOM 1742 C CA . ARG A 1 229 ? -16.039 42.630 61.321 1.00 28.50 217 ARG A CA 1
ATOM 1743 C C . ARG A 1 229 ? -15.132 42.572 62.553 1.00 27.71 217 ARG A C 1
ATOM 1744 O O . ARG A 1 229 ? -14.252 43.408 62.711 1.00 27.81 217 ARG A O 1
ATOM 1752 N N . GLN A 1 230 ? -15.363 41.599 63.436 1.00 27.49 218 GLN A N 1
ATOM 1753 C CA . GLN A 1 230 ? -14.527 41.476 64.647 1.00 26.95 218 GLN A CA 1
ATOM 1754 C C . GLN A 1 230 ? -13.052 41.316 64.266 1.00 28.67 218 GLN A C 1
ATOM 1755 O O . GLN A 1 230 ? -12.143 41.982 64.836 1.00 26.41 218 GLN A O 1
ATOM 1761 N N . THR A 1 231 ? -12.828 40.398 63.328 1.00 28.63 219 THR A N 1
ATOM 1762 C CA . THR A 1 231 ? -11.495 40.138 62.803 1.00 29.71 219 THR A CA 1
ATOM 1763 C C . THR A 1 231 ? -10.853 41.396 62.217 1.00 28.21 219 THR A C 1
ATOM 1764 O O . THR A 1 231 ? -9.708 41.727 62.575 1.00 29.38 219 THR A O 1
ATOM 1768 N N . ASN A 1 232 ? -11.543 42.080 61.308 1.00 27.64 220 ASN A N 1
ATOM 1769 C CA . ASN A 1 232 ? -11.016 43.257 60.689 1.00 28.75 220 ASN A CA 1
ATOM 1770 C C . ASN A 1 232 ? -10.807 44.402 61.671 1.00 29.76 220 ASN A C 1
ATOM 1771 O O . ASN A 1 232 ? -9.825 45.114 61.531 1.00 27.84 220 ASN A O 1
ATOM 1776 N N . CYS A 1 233 ? -11.687 44.561 62.658 1.00 29.43 221 CYS A N 1
ATOM 1777 C CA . CYS A 1 233 ? -11.448 45.598 63.697 1.00 30.00 221 CYS A CA 1
ATOM 1778 C C . CYS A 1 233 ? -10.150 45.262 64.477 1.00 28.45 221 CYS A C 1
ATOM 1779 O O . CYS A 1 233 ? -9.305 46.124 64.671 1.00 27.48 221 CYS A O 1
ATOM 1784 N N . LEU A 1 234 ? -9.937 43.991 64.834 1.00 29.10 222 LEU A N 1
ATOM 1785 C CA . LEU A 1 234 ? -8.686 43.577 65.500 1.00 28.99 222 LEU A CA 1
ATOM 1786 C C . LEU A 1 234 ? -7.476 43.833 64.621 1.00 29.19 222 LEU A C 1
ATOM 1787 O O . LEU A 1 234 ? -6.481 44.405 65.071 1.00 29.35 222 LEU A O 1
ATOM 1792 N N . ILE A 1 235 ? -7.580 43.457 63.360 1.00 28.82 223 ILE A N 1
ATOM 1793 C CA . ILE A 1 235 ? -6.461 43.627 62.450 1.00 28.27 223 ILE A CA 1
ATOM 1794 C C . ILE A 1 235 ? -6.109 45.057 62.312 1.00 28.15 223 ILE A C 1
ATOM 1795 O O . ILE A 1 235 ? -4.945 45.388 62.243 1.00 27.80 223 ILE A O 1
ATOM 1800 N N . SER A 1 236 ? -7.111 45.923 62.219 1.00 28.14 224 SER A N 1
ATOM 1801 C CA . SER A 1 236 ? -6.820 47.337 62.058 1.00 29.58 224 SER A CA 1
ATOM 1802 C C . SER A 1 236 ? -5.990 47.914 63.245 1.00 28.20 224 SER A C 1
ATOM 1803 O O . SER A 1 236 ? -5.037 48.686 63.071 1.00 27.47 224 SER A O 1
ATOM 1806 N N . CYS A 1 237 ? -6.356 47.482 64.442 1.00 28.29 225 CYS A N 1
ATOM 1807 C CA . CYS A 1 237 ? -5.651 47.854 65.646 1.00 28.17 225 CYS A CA 1
ATOM 1808 C C . CYS A 1 237 ? -4.255 47.226 65.721 1.00 27.22 225 CYS A C 1
ATOM 1809 O O . CYS A 1 237 ? -3.277 47.901 66.087 1.00 26.67 225 CYS A O 1
ATOM 1814 N N . LEU A 1 238 ? -4.171 45.952 65.356 1.00 26.92 226 LEU A N 1
ATOM 1815 C CA . LEU A 1 238 ? -2.873 45.280 65.346 1.00 27.61 226 LEU A CA 1
ATOM 1816 C C . LEU A 1 238 ? -1.910 46.020 64.409 1.00 27.69 226 LEU A C 1
ATOM 1817 O O . LEU A 1 238 ? -0.745 46.203 64.736 1.00 26.84 226 LEU A O 1
ATOM 1822 N N . GLN A 1 239 ? -2.403 46.408 63.244 1.00 27.30 227 GLN A N 1
ATOM 1823 C CA . GLN A 1 239 ? -1.617 47.173 62.290 1.00 27.60 227 GLN A CA 1
ATOM 1824 C C . GLN A 1 239 ? -1.164 48.522 62.796 1.00 27.66 227 GLN A C 1
ATOM 1825 O O . GLN A 1 239 ? -0.022 48.938 62.592 1.00 25.88 227 GLN A O 1
ATOM 1831 N N . ASP A 1 240 ? -2.082 49.228 63.446 1.00 26.75 228 ASP A N 1
ATOM 1832 C CA . ASP A 1 240 ? -1.798 50.579 63.948 1.00 26.85 228 ASP A CA 1
ATOM 1833 C C . ASP A 1 240 ? -0.718 50.526 65.009 1.00 26.05 228 ASP A C 1
ATOM 1834 O O . ASP A 1 240 ? 0.011 51.429 65.095 1.00 24.69 228 ASP A O 1
ATOM 1839 N N . TYR A 1 241 ? -0.643 49.454 65.804 1.00 24.71 229 TYR A N 1
ATOM 1840 C CA . TYR A 1 241 ? 0.408 49.290 66.825 1.00 25.69 229 TYR A CA 1
ATOM 1841 C C . TYR A 1 241 ? 1.614 48.423 66.344 1.00 26.42 229 TYR A C 1
ATOM 1842 O O . TYR A 1 241 ? 2.558 48.177 67.092 1.00 26.30 229 TYR A O 1
ATOM 1851 N N . GLN A 1 242 ? 1.566 48.017 65.087 1.00 25.00 230 GLN A N 1
ATOM 1852 C CA . GLN A 1 242 ? 2.625 47.262 64.443 1.00 26.66 230 GLN A CA 1
ATOM 1853 C C . GLN A 1 242 ? 2.944 45.968 65.219 1.00 26.43 230 GLN A C 1
ATOM 1854 O O . GLN A 1 242 ? 4.110 45.625 65.457 1.00 28.06 230 GLN A O 1
ATOM 1860 N N . LEU A 1 243 ? 1.890 45.244 65.602 1.00 27.95 231 LEU A N 1
ATOM 1861 C CA . LEU A 1 243 ? 2.072 43.947 66.176 1.00 27.54 231 LEU A CA 1
ATOM 1862 C C . LEU A 1 243 ? 2.146 42.892 65.046 1.00 27.70 231 LEU A C 1
ATOM 1863 O O . LEU A 1 243 ? 1.298 42.847 64.159 1.00 28.42 231 LEU A O 1
ATOM 1868 N N . SER A 1 244 ? 3.141 42.013 65.110 1.00 27.57 232 SER A N 1
ATOM 1869 C CA . SER A 1 244 ? 3.202 40.898 64.167 1.00 27.32 232 SER A CA 1
ATOM 1870 C C . SER A 1 244 ? 2.069 39.933 64.431 1.00 26.85 232 SER A C 1
ATOM 1871 O O . SER A 1 244 ? 1.715 39.642 65.577 1.00 28.11 232 SER A O 1
ATOM 1874 N N . PHE A 1 245 ? 1.467 39.438 63.368 1.00 26.02 233 PHE A N 1
ATOM 1875 C CA . PHE A 1 245 ? 0.517 38.338 63.505 1.00 25.09 233 PHE A CA 1
ATOM 1876 C C . PHE A 1 245 ? 0.383 37.624 62.158 1.00 25.29 233 PHE A C 1
ATOM 1877 O O . PHE A 1 245 ? 0.912 38.087 61.144 1.00 24.17 233 PHE A O 1
ATOM 1885 N N . LYS A 1 246 ? -0.289 36.505 62.190 1.00 26.57 234 LYS A N 1
ATOM 1886 C CA . LYS A 1 246 ? -0.659 35.720 60.978 1.00 26.15 234 LYS A CA 1
ATOM 1887 C C . LYS A 1 246 ? -2.181 35.583 60.978 1.00 27.03 234 LYS A C 1
ATOM 1888 O O . LYS A 1 246 ? -2.827 35.482 62.042 1.00 26.32 234 LYS A O 1
ATOM 1894 N N . LEU A 1 247 ? -2.743 35.626 59.774 1.00 26.77 235 LEU A N 1
ATOM 1895 C CA . LEU A 1 247 ? -4.182 35.471 59.550 1.00 27.82 235 LEU A CA 1
ATOM 1896 C C . LEU A 1 247 ? -4.413 34.384 58.503 1.00 26.95 235 LEU A C 1
ATOM 1897 O O . LEU A 1 247 ? -3.674 34.301 57.485 1.00 26.19 235 LEU A O 1
ATOM 1902 N N . TYR A 1 248 ? -5.485 33.621 58.692 1.00 26.48 236 TYR A N 1
ATOM 1903 C CA . TYR A 1 248 ? -5.900 32.548 57.766 1.00 26.89 236 TYR A CA 1
ATOM 1904 C C . TYR A 1 248 ? -7.392 32.703 57.605 1.00 28.12 236 TYR A C 1
ATOM 1905 O O . TYR A 1 248 ? -8.155 32.626 58.596 1.00 26.89 236 TYR A O 1
ATOM 1914 N N . LEU A 1 249 ? -7.811 32.971 56.364 1.00 26.97 237 LEU A N 1
ATOM 1915 C CA . LEU A 1 249 ? -9.225 33.033 56.048 1.00 27.54 237 LEU A CA 1
ATOM 1916 C C . LEU A 1 249 ? -9.542 31.974 55.045 1.00 25.84 237 LEU A C 1
ATOM 1917 O O . LEU A 1 249 ? -8.833 31.810 54.062 1.00 25.83 237 LEU A O 1
ATOM 1922 N N . ASP A 1 250 ? -10.624 31.229 55.266 1.00 26.65 238 ASP A N 1
ATOM 1923 C CA . ASP A 1 250 ? -11.026 30.177 54.344 1.00 26.83 238 ASP A CA 1
ATOM 1924 C C . ASP A 1 250 ? -12.498 29.866 54.604 1.00 28.58 238 ASP A C 1
ATOM 1925 O O . ASP A 1 250 ? -13.113 30.446 55.517 1.00 27.91 238 ASP A O 1
ATOM 1930 N N . ASP A 1 251 ? -13.065 28.978 53.785 1.00 28.27 239 ASP A N 1
ATOM 1931 C CA . ASP A 1 251 ? -14.413 28.487 54.057 1.00 29.74 239 ASP A CA 1
ATOM 1932 C C . ASP A 1 251 ? -14.189 27.293 54.965 1.00 29.24 239 ASP A C 1
ATOM 1933 O O . ASP A 1 251 ? -13.794 26.240 54.505 1.00 28.27 239 ASP A O 1
ATOM 1938 N N . LEU A 1 252 ? -14.382 27.513 56.271 1.00 29.02 240 LEU A N 1
ATOM 1939 C CA . LEU A 1 252 ? -14.150 26.522 57.306 1.00 28.40 240 LEU A CA 1
ATOM 1940 C C . LEU A 1 252 ? -15.448 26.087 57.984 1.00 28.26 240 LEU A C 1
ATOM 1941 O O . LEU A 1 252 ? -15.432 25.518 59.085 1.00 29.54 240 LEU A O 1
ATOM 1946 N N . GLY A 1 253 ? -16.568 26.400 57.325 1.00 30.13 241 GLY A N 1
ATOM 1947 C CA . GLY A 1 253 ? -17.883 26.021 57.789 1.00 29.92 241 GLY A CA 1
ATOM 1948 C C . GLY A 1 253 ? -18.529 27.085 58.669 1.00 28.58 241 GLY A C 1
ATOM 1949 O O . GLY A 1 253 ? -18.053 28.257 58.752 1.00 28.95 241 GLY A O 1
ATOM 1950 N N . LEU A 1 254 ? -19.662 26.669 59.266 1.00 27.64 242 LEU A N 1
ATOM 1951 C CA . LEU A 1 254 ? -20.478 27.471 60.181 1.00 27.07 242 LEU A CA 1
ATOM 1952 C C . LEU A 1 254 ? -19.702 27.743 61.472 1.00 27.65 242 LEU A C 1
ATOM 1953 O O . LEU A 1 254 ? -18.653 27.138 61.721 1.00 27.45 242 LEU A O 1
ATOM 1958 N N . HIS A 1 255 ? -20.156 28.742 62.232 1.00 26.67 243 HIS A N 1
ATOM 1959 C CA . HIS A 1 255 ? -19.484 29.100 63.463 1.00 28.43 243 HIS A CA 1
ATOM 1960 C C . HIS A 1 255 ? -19.061 27.848 64.276 1.00 29.35 243 HIS A C 1
ATOM 1961 O O . HIS A 1 255 ? -17.894 27.742 64.663 1.00 29.54 243 HIS A O 1
ATOM 1968 N N . ASN A 1 256 ? -20.001 26.945 64.514 1.00 30.09 244 ASN A N 1
ATOM 1969 C CA . ASN A 1 256 ? -19.725 25.735 65.313 1.00 31.55 244 ASN A CA 1
ATOM 1970 C C . ASN A 1 256 ? -19.137 24.562 64.528 1.00 31.53 244 ASN A C 1
ATOM 1971 O O . ASN A 1 256 ? -18.931 23.480 65.094 1.00 34.75 244 ASN A O 1
ATOM 1976 N N . ASP A 1 257 ? -18.852 24.745 63.247 1.00 30.26 245 ASP A N 1
ATOM 1977 C CA . ASP A 1 257 ? -18.110 23.713 62.486 1.00 28.76 245 ASP A CA 1
ATOM 1978 C C . ASP A 1 257 ? -16.608 23.992 62.543 1.00 28.52 245 ASP A C 1
ATOM 1979 O O . ASP A 1 257 ? -15.789 23.107 62.231 1.00 29.62 245 ASP A O 1
ATOM 1984 N N . VAL A 1 258 ? -16.218 25.235 62.838 1.00 29.17 246 VAL A N 1
ATOM 1985 C CA . VAL A 1 258 ? -14.828 25.669 62.644 1.00 28.71 246 VAL A CA 1
ATOM 1986 C C . VAL A 1 258 ? -13.902 24.838 63.516 1.00 29.45 246 VAL A C 1
ATOM 1987 O O . VAL A 1 258 ? -12.856 24.392 63.071 1.00 30.69 246 VAL A O 1
ATOM 1991 N N . TYR A 1 259 ? -14.304 24.614 64.756 1.00 29.19 247 TYR A N 1
ATOM 1992 C CA . TYR A 1 259 ? -13.461 23.884 65.733 1.00 29.73 247 TYR A CA 1
ATOM 1993 C C . TYR A 1 259 ? -13.439 22.349 65.524 1.00 29.99 247 TYR A C 1
ATOM 1994 O O . TYR A 1 259 ? -12.775 21.622 66.281 1.00 28.98 247 TYR A O 1
ATOM 2003 N N . LYS A 1 260 ? -14.145 21.894 64.494 1.00 29.67 248 LYS A N 1
ATOM 2004 C CA . LYS A 1 260 ? -14.204 20.497 64.063 1.00 30.67 248 LYS A CA 1
ATOM 2005 C C . LYS A 1 260 ? -13.530 20.344 62.683 1.00 30.41 248 LYS A C 1
ATOM 2006 O O . LYS A 1 260 ? -13.253 19.221 62.206 1.00 30.65 248 LYS A O 1
ATOM 2017 N N . ASN A 1 261 ? -13.139 21.466 62.068 1.00 30.60 249 ASN A N 1
ATOM 2018 C CA . ASN A 1 261 ? -12.771 21.455 60.676 1.00 31.24 249 ASN A CA 1
ATOM 2019 C C . ASN A 1 261 ? -11.302 20.946 60.419 1.00 30.56 249 ASN A C 1
ATOM 2020 O O . ASN A 1 261 ? -10.331 21.394 61.039 1.00 29.05 249 ASN A O 1
ATOM 2025 N N . GLY A 1 262 ? -11.195 19.998 59.504 1.00 30.01 250 GLY A N 1
ATOM 2026 C CA . GLY A 1 262 ? -9.931 19.327 59.180 1.00 30.02 250 GLY A CA 1
ATOM 2027 C C . GLY A 1 262 ? -8.884 20.287 58.625 1.00 30.07 250 GLY A C 1
ATOM 2028 O O . GLY A 1 262 ? -7.689 20.029 58.794 1.00 29.07 250 GLY A O 1
ATOM 2029 N N . LYS A 1 263 ? -9.312 21.396 57.987 1.00 29.13 251 LYS A N 1
ATOM 2030 C CA . LYS A 1 263 ? -8.390 22.410 57.470 1.00 30.12 251 LYS A CA 1
ATOM 2031 C C . LYS A 1 263 ? -7.830 23.217 58.629 1.00 28.77 251 LYS A C 1
ATOM 2032 O O . LYS A 1 263 ? -6.666 23.623 58.587 1.00 27.92 251 LYS A O 1
ATOM 2038 N N . VAL A 1 264 ? -8.645 23.388 59.681 1.00 27.83 252 VAL A N 1
ATOM 2039 C CA . VAL A 1 264 ? -8.159 24.056 60.913 1.00 28.51 252 VAL A CA 1
ATOM 2040 C C . VAL A 1 264 ? -7.177 23.167 61.634 1.00 27.42 252 VAL A C 1
ATOM 2041 O O . VAL A 1 264 ? -6.142 23.658 62.123 1.00 27.48 252 VAL A O 1
ATOM 2045 N N . ALA A 1 265 ? -7.459 21.840 61.709 1.00 27.65 253 ALA A N 1
ATOM 2046 C CA . ALA A 1 265 ? -6.537 20.926 62.344 1.00 26.35 253 ALA A CA 1
ATOM 2047 C C . ALA A 1 265 ? -5.146 20.989 61.648 1.00 26.84 253 ALA A C 1
ATOM 2048 O O . ALA A 1 265 ? -4.072 21.065 62.304 1.00 26.02 253 ALA A O 1
ATOM 2050 N N . LYS A 1 266 ? -5.180 20.967 60.326 1.00 25.73 254 LYS A N 1
ATOM 2051 C CA . LYS A 1 266 ? -3.978 21.025 59.531 1.00 26.89 254 LYS A CA 1
ATOM 2052 C C . LYS A 1 266 ? -3.202 22.285 59.789 1.00 25.32 254 LYS A C 1
ATOM 2053 O O . LYS A 1 266 ? -1.970 22.265 59.888 1.00 25.56 254 LYS A O 1
ATOM 2059 N N . TYR A 1 267 ? -3.926 23.403 59.841 1.00 26.46 255 TYR A N 1
ATOM 2060 C CA . TYR A 1 267 ? -3.311 24.727 60.050 1.00 25.72 255 TYR A CA 1
ATOM 2061 C C . TYR A 1 267 ? -2.551 24.762 61.386 1.00 26.02 255 TYR A C 1
ATOM 2062 O O . TYR A 1 267 ? -1.408 25.134 61.475 1.00 25.66 255 TYR A O 1
ATOM 2071 N N . ILE A 1 268 ? -3.208 24.323 62.445 1.00 26.75 256 ILE A N 1
ATOM 2072 C CA . ILE A 1 268 ? -2.584 24.244 63.753 1.00 25.85 256 ILE A CA 1
ATOM 2073 C C . ILE A 1 268 ? -1.382 23.268 63.757 1.00 26.02 256 ILE A C 1
ATOM 2074 O O . ILE A 1 268 ? -0.270 23.624 64.184 1.00 26.58 256 ILE A O 1
ATOM 2079 N N . PHE A 1 269 ? -1.580 22.031 63.315 1.00 27.19 257 PHE A N 1
ATOM 2080 C CA . PHE A 1 269 ? -0.475 21.109 63.263 1.00 26.90 257 PHE A CA 1
ATOM 2081 C C . PHE A 1 269 ? 0.741 21.662 62.471 1.00 26.88 257 PHE A C 1
ATOM 2082 O O . PHE A 1 269 ? 1.898 21.633 62.949 1.00 27.69 257 PHE A O 1
ATOM 2090 N N . ASP A 1 270 ? 0.491 22.175 61.283 1.00 27.61 258 ASP A N 1
ATOM 2091 C CA . ASP A 1 270 ? 1.563 22.696 60.435 1.00 28.42 258 ASP A CA 1
ATOM 2092 C C . ASP A 1 270 ? 2.318 23.902 61.016 1.00 28.96 258 ASP A C 1
ATOM 2093 O O . ASP A 1 270 ? 3.454 24.113 60.636 1.00 31.00 258 ASP A O 1
ATOM 2098 N N . ASN A 1 271 ? 1.694 24.666 61.903 1.00 29.27 259 ASN A N 1
ATOM 2099 C CA . ASN A 1 271 ? 2.272 25.866 62.510 1.00 30.48 259 ASN A CA 1
ATOM 2100 C C . ASN A 1 271 ? 2.819 25.666 63.919 1.00 34.31 259 ASN A C 1
ATOM 2101 O O . ASN A 1 271 ? 3.205 26.591 64.623 1.00 32.62 259 ASN A O 1
ATOM 2106 N N . ILE A 1 272 ? 2.815 24.444 64.380 1.00 36.49 260 ILE A N 1
ATOM 2107 C CA . ILE A 1 272 ? 3.524 24.185 65.593 1.00 42.59 260 ILE A CA 1
ATOM 2108 C C . ILE A 1 272 ? 4.839 23.615 65.090 1.00 44.83 260 ILE A C 1
ATOM 2109 O O . ILE A 1 272 ? 4.910 22.456 64.760 1.00 44.82 260 ILE A O 1
ATOM 2114 N N . CYS A 1 273 ? 5.819 24.522 64.903 1.00 48.52 261 CYS A N 1
ATOM 2115 C CA . CYS A 1 273 ? 7.134 24.227 64.269 1.00 49.65 261 CYS A CA 1
ATOM 2116 C C . CYS A 1 273 ? 8.111 25.428 64.391 1.00 51.51 261 CYS A C 1
ATOM 2117 O O . CYS A 1 273 ? 9.070 25.651 63.621 1.00 52.69 261 CYS A O 1
ATOM 2121 N N . PRO B 1 22 ? 19.071 35.845 19.452 1.00 42.04 10 PRO B N 1
ATOM 2122 C CA . PRO B 1 22 ? 19.624 36.170 20.774 1.00 41.19 10 PRO B CA 1
ATOM 2123 C C . PRO B 1 22 ? 18.663 35.926 21.960 1.00 39.40 10 PRO B C 1
ATOM 2124 O O . PRO B 1 22 ? 17.496 35.560 21.792 1.00 40.35 10 PRO B O 1
ATOM 2128 N N . ASP B 1 23 ? 19.181 36.105 23.153 1.00 36.95 11 ASP B N 1
ATOM 2129 C CA . ASP B 1 23 ? 18.408 35.845 24.362 1.00 34.66 11 ASP B CA 1
ATOM 2130 C C . ASP B 1 23 ? 17.713 37.139 24.770 1.00 33.48 11 ASP B C 1
ATOM 2131 O O . ASP B 1 23 ? 18.075 37.776 25.760 1.00 34.76 11 ASP B O 1
ATOM 2136 N N . ILE B 1 24 ? 16.696 37.486 23.995 1.00 32.04 12 ILE B N 1
ATOM 2137 C CA . ILE B 1 24 ? 15.955 38.719 24.154 1.00 31.21 12 ILE B CA 1
ATOM 2138 C C . ILE B 1 24 ? 15.363 38.839 25.568 1.00 29.92 12 ILE B C 1
ATOM 2139 O O . ILE B 1 24 ? 15.418 39.901 26.221 1.00 28.71 12 ILE B O 1
ATOM 2144 N N . THR B 1 25 ? 14.762 37.760 26.050 1.00 29.41 13 THR B N 1
ATOM 2145 C CA . THR B 1 25 ? 14.033 37.851 27.327 1.00 28.92 13 THR B CA 1
ATOM 2146 C C . THR B 1 25 ? 14.935 37.633 28.569 1.00 29.91 13 THR B C 1
ATOM 2147 O O . THR B 1 25 ? 14.450 37.647 29.735 1.00 28.66 13 THR B O 1
ATOM 2151 N N . LEU B 1 26 ? 16.240 37.397 28.338 1.00 28.97 14 LEU B N 1
ATOM 2152 C CA . LEU B 1 26 ? 17.207 37.219 29.421 1.00 28.77 14 LEU B CA 1
ATOM 2153 C C . LEU B 1 26 ? 17.030 35.901 30.226 1.00 29.27 14 LEU B C 1
ATOM 2154 O O . LEU B 1 26 ? 17.268 35.864 31.423 1.00 29.06 14 LEU B O 1
ATOM 2159 N N . PHE B 1 27 ? 16.599 34.827 29.554 1.00 28.81 15 PHE B N 1
ATOM 2160 C CA . PHE B 1 27 ? 16.622 33.464 30.132 1.00 29.13 15 PHE B CA 1
ATOM 2161 C C . PHE B 1 27 ? 17.994 33.067 30.675 1.00 29.23 15 PHE B C 1
ATOM 2162 O O . PHE B 1 27 ? 18.100 32.457 31.743 1.00 28.83 15 PHE B O 1
ATOM 2170 N N . ASN B 1 28 ? 19.049 33.433 29.963 1.00 29.27 16 ASN B N 1
ATOM 2171 C CA . ASN B 1 28 ? 20.404 33.073 30.398 1.00 30.84 16 ASN B CA 1
ATOM 2172 C C . ASN B 1 28 ? 20.885 33.721 31.710 1.00 30.24 16 ASN B C 1
ATOM 2173 O O . ASN B 1 28 ? 21.954 33.357 32.254 1.00 30.03 16 ASN B O 1
ATOM 2178 N N . LYS B 1 29 ? 20.109 34.672 32.245 1.00 30.45 17 LYS B N 1
ATOM 2179 C CA . LYS B 1 29 ? 20.423 35.301 33.487 1.00 30.05 17 LYS B CA 1
ATOM 2180 C C . LYS B 1 29 ? 19.767 34.582 34.667 1.00 30.25 17 LYS B C 1
ATOM 2181 O O . LYS B 1 29 ? 19.968 34.972 35.798 1.00 30.58 17 LYS B O 1
ATOM 2187 N N . THR B 1 30 ? 18.992 33.530 34.380 1.00 30.19 18 THR B N 1
ATOM 2188 C CA . THR B 1 30 ? 18.344 32.685 35.399 1.00 29.74 18 THR B CA 1
ATOM 2189 C C . THR B 1 30 ? 19.414 32.106 36.327 1.00 29.60 18 THR B C 1
ATOM 2190 O O . THR B 1 30 ? 20.425 31.534 35.851 1.00 29.68 18 THR B O 1
ATOM 2194 N N . LEU B 1 31 ? 19.218 32.239 37.631 1.00 28.17 19 LEU B N 1
ATOM 2195 C CA . LEU B 1 31 ? 20.092 31.572 38.585 1.00 29.44 19 LEU B CA 1
ATOM 2196 C C . LEU B 1 31 ? 19.463 30.278 39.144 1.00 29.50 19 LEU B C 1
ATOM 2197 O O . LEU B 1 31 ? 18.217 30.223 39.382 1.00 27.80 19 LEU B O 1
ATOM 2202 N N . THR B 1 32 ? 20.320 29.276 39.397 1.00 29.62 20 THR B N 1
ATOM 2203 C CA . THR B 1 32 ? 19.914 28.105 40.141 1.00 29.47 20 THR B CA 1
ATOM 2204 C C . THR B 1 32 ? 20.498 28.184 41.554 1.00 30.43 20 THR B C 1
ATOM 2205 O O . THR B 1 32 ? 21.727 28.203 41.727 1.00 29.98 20 THR B O 1
ATOM 2209 N N . PHE B 1 33 ? 19.631 28.179 42.554 1.00 29.32 21 PHE B N 1
ATOM 2210 C CA . PHE B 1 33 ? 20.060 28.199 43.948 1.00 29.64 21 PHE B CA 1
ATOM 2211 C C . PHE B 1 33 ? 20.105 26.814 44.551 1.00 29.79 21 PHE B C 1
ATOM 2212 O O . PHE B 1 33 ? 20.827 26.575 45.542 1.00 30.31 21 PHE B O 1
ATOM 2220 N N . GLN B 1 34 ? 19.318 25.894 44.013 1.00 29.18 22 GLN B N 1
ATOM 2221 C CA . GLN B 1 34 ? 19.280 24.557 44.577 1.00 29.19 22 GLN B CA 1
ATOM 2222 C C . GLN B 1 34 ? 18.765 23.711 43.450 1.00 30.28 22 GLN B C 1
ATOM 2223 O O . GLN B 1 34 ? 17.622 23.842 43.044 1.00 27.11 22 GLN B O 1
ATOM 2229 N N . GLU B 1 35 ? 19.650 22.911 42.859 1.00 31.67 23 GLU B N 1
ATOM 2230 C CA . GLU B 1 35 ? 19.252 22.135 41.705 1.00 33.85 23 GLU B CA 1
ATOM 2231 C C . GLU B 1 35 ? 18.426 20.889 42.137 1.00 33.75 23 GLU B C 1
ATOM 2232 O O . GLU B 1 35 ? 18.420 20.475 43.304 1.00 33.59 23 GLU B O 1
ATOM 2238 N N . ILE B 1 36 ? 17.694 20.323 41.193 1.00 36.01 24 ILE B N 1
ATOM 2239 C CA . ILE B 1 36 ? 17.005 19.030 41.442 1.00 36.51 24 ILE B CA 1
ATOM 2240 C C . ILE B 1 36 ? 17.916 17.871 41.866 1.00 38.57 24 ILE B C 1
ATOM 2241 O O . ILE B 1 36 ? 19.068 17.730 41.398 1.00 39.11 24 ILE B O 1
ATOM 2246 N N . SER B 1 37 ? 17.303 17.025 42.708 1.00 39.52 25 SER B N 1
ATOM 2247 C CA . SER B 1 37 ? 17.872 15.922 43.444 1.00 39.98 25 SER B CA 1
ATOM 2248 C C . SER B 1 37 ? 16.909 14.754 43.294 1.00 40.39 25 SER B C 1
ATOM 2249 O O . SER B 1 37 ? 15.799 14.897 42.761 1.00 39.66 25 SER B O 1
ATOM 2252 N N . GLN B 1 38 ? 17.338 13.597 43.788 1.00 40.80 26 GLN B N 1
ATOM 2253 C CA . GLN B 1 38 ? 16.497 12.411 43.882 1.00 40.85 26 GLN B CA 1
ATOM 2254 C C . GLN B 1 38 ? 15.192 12.711 44.556 1.00 39.42 26 GLN B C 1
ATOM 2255 O O . GLN B 1 38 ? 14.124 12.262 44.116 1.00 38.82 26 GLN B O 1
ATOM 2261 N N . ASN B 1 39 ? 15.317 13.471 45.638 1.00 38.07 27 ASN B N 1
ATOM 2262 C CA . ASN B 1 39 ? 14.262 13.672 46.600 1.00 36.60 27 ASN B CA 1
ATOM 2263 C C . ASN B 1 39 ? 13.346 14.863 46.292 1.00 33.99 27 ASN B C 1
ATOM 2264 O O . ASN B 1 39 ? 12.404 15.078 47.019 1.00 32.96 27 ASN B O 1
ATOM 2269 N N . THR B 1 40 ? 13.613 15.621 45.235 1.00 33.64 28 THR B N 1
ATOM 2270 C CA . THR B 1 40 ? 12.931 16.921 45.006 1.00 33.57 28 THR B CA 1
ATOM 2271 C C . THR B 1 40 ? 11.450 16.657 44.740 1.00 32.49 28 THR B C 1
ATOM 2272 O O . THR B 1 40 ? 11.118 15.794 43.906 1.00 31.50 28 THR B O 1
ATOM 2276 N N . ARG B 1 41 ? 10.592 17.372 45.466 1.00 32.71 29 ARG B N 1
ATOM 2277 C CA . ARG B 1 41 ? 9.143 17.304 45.336 1.00 33.11 29 ARG B CA 1
ATOM 2278 C C . ARG B 1 41 ? 8.492 18.636 44.962 1.00 33.59 29 ARG B C 1
ATOM 2279 O O . ARG B 1 41 ? 7.412 18.652 44.358 1.00 33.97 29 ARG B O 1
ATOM 2283 N N . GLU B 1 42 ? 9.141 19.741 45.345 1.00 31.62 30 GLU B N 1
ATOM 2284 C CA . GLU B 1 42 ? 8.614 21.090 45.115 1.00 32.75 30 GLU B CA 1
ATOM 2285 C C . GLU B 1 42 ? 9.685 21.964 44.479 1.00 31.26 30 GLU B C 1
ATOM 2286 O O . GLU B 1 42 ? 10.854 21.778 44.763 1.00 30.37 30 GLU B O 1
ATOM 2292 N N . ALA B 1 43 ? 9.265 22.939 43.668 1.00 28.31 31 ALA B N 1
ATOM 2293 C CA . ALA B 1 43 ? 10.121 23.936 43.046 1.00 28.85 31 ALA B CA 1
ATOM 2294 C C . ALA B 1 43 ? 9.719 25.299 43.589 1.00 27.45 31 ALA B C 1
ATOM 2295 O O . ALA B 1 43 ? 8.550 25.627 43.748 1.00 30.03 31 ALA B O 1
ATOM 2297 N N . VAL B 1 44 ? 10.714 26.098 43.871 1.00 26.97 32 VAL B N 1
ATOM 2298 C CA . VAL B 1 44 ? 10.510 27.472 44.191 1.00 26.01 32 VAL B CA 1
ATOM 2299 C C . VAL B 1 44 ? 11.112 28.374 43.085 1.00 27.02 32 VAL B C 1
ATOM 2300 O O . VAL B 1 44 ? 12.283 28.279 42.719 1.00 27.79 32 VAL B O 1
ATOM 2304 N N . ILE B 1 45 ? 10.302 29.262 42.577 1.00 25.14 33 ILE B N 1
ATOM 2305 C CA . ILE B 1 45 ? 10.800 30.215 41.580 1.00 26.93 33 ILE B CA 1
ATOM 2306 C C . ILE B 1 45 ? 10.597 31.642 42.060 1.00 26.75 33 ILE B C 1
ATOM 2307 O O . ILE B 1 45 ? 9.470 32.098 42.381 1.00 27.90 33 ILE B O 1
ATOM 2312 N N . TYR B 1 46 ? 11.712 32.357 42.121 1.00 26.65 34 TYR B N 1
ATOM 2313 C CA . TYR B 1 46 ? 11.753 33.725 42.611 1.00 26.84 34 TYR B CA 1
ATOM 2314 C C . TYR B 1 46 ? 11.744 34.771 41.505 1.00 26.97 34 TYR B C 1
ATOM 2315 O O . TYR B 1 46 ? 12.392 34.633 40.475 1.00 26.75 34 TYR B O 1
ATOM 2324 N N . ILE B 1 47 ? 11.029 35.864 41.774 1.00 26.36 35 ILE B N 1
ATOM 2325 C CA . ILE B 1 47 ? 10.991 37.003 40.881 1.00 27.07 35 ILE B CA 1
ATOM 2326 C C . ILE B 1 47 ? 11.294 38.260 41.682 1.00 27.18 35 ILE B C 1
ATOM 2327 O O . ILE B 1 47 ? 10.462 38.727 42.487 1.00 28.04 35 ILE B O 1
ATOM 2332 N N . HIS B 1 48 ? 12.458 38.848 41.385 1.00 27.33 36 HIS B N 1
ATOM 2333 C CA . HIS B 1 48 ? 12.921 40.074 42.043 1.00 27.80 36 HIS B CA 1
ATOM 2334 C C . HIS B 1 48 ? 12.034 41.261 41.672 1.00 28.25 36 HIS B C 1
ATOM 2335 O O . HIS B 1 48 ? 11.335 41.202 40.679 1.00 28.93 36 HIS B O 1
ATOM 2342 N N . GLY B 1 49 ? 12.032 42.318 42.490 1.00 28.78 37 GLY B N 1
ATOM 2343 C CA . GLY B 1 49 ? 11.262 43.478 42.211 1.00 29.35 37 GLY B CA 1
ATOM 2344 C C . GLY B 1 49 ? 12.167 44.594 41.720 1.00 29.81 37 GLY B C 1
ATOM 2345 O O . GLY B 1 49 ? 13.124 44.358 40.952 1.00 31.54 37 GLY B O 1
ATOM 2346 N N . GLY B 1 50 ? 11.848 45.823 42.098 1.00 30.33 38 GLY B N 1
ATOM 2347 C CA . GLY B 1 50 ? 12.593 47.015 41.572 1.00 30.58 38 GLY B CA 1
ATOM 2348 C C . GLY B 1 50 ? 11.780 48.087 40.846 1.00 30.09 38 GLY B C 1
ATOM 2349 O O . GLY B 1 50 ? 12.349 48.864 40.095 1.00 30.32 38 GLY B O 1
ATOM 2350 N N . ALA B 1 51 ? 10.462 48.099 41.063 1.00 30.81 39 ALA B N 1
ATOM 2351 C CA . ALA B 1 51 ? 9.560 49.109 40.514 1.00 32.14 39 ALA B CA 1
ATOM 2352 C C . ALA B 1 51 ? 9.639 49.163 38.980 1.00 31.50 39 ALA B C 1
ATOM 2353 O O . ALA B 1 51 ? 9.531 50.245 38.375 1.00 31.07 39 ALA B O 1
ATOM 2355 N N . TRP B 1 52 ? 9.872 48.001 38.368 1.00 30.08 40 TRP B N 1
ATOM 2356 C CA . TRP B 1 52 ? 9.964 47.872 36.909 1.00 30.35 40 TRP B CA 1
ATOM 2357 C C . TRP B 1 52 ? 11.296 48.355 36.321 1.00 32.25 40 TRP B C 1
ATOM 2358 O O . TRP B 1 52 ? 11.549 48.087 35.146 1.00 31.25 40 TRP B O 1
ATOM 2369 N N . ASN B 1 53 ? 12.097 49.136 37.072 1.00 32.99 41 ASN B N 1
ATOM 2370 C CA . ASN B 1 53 ? 13.191 49.875 36.473 1.00 33.12 41 ASN B CA 1
ATOM 2371 C C . ASN B 1 53 ? 14.583 49.834 37.124 1.00 33.36 41 ASN B C 1
ATOM 2372 O O . ASN B 1 53 ? 15.543 50.277 36.498 1.00 32.75 41 ASN B O 1
ATOM 2377 N N . ASP B 1 54 ? 14.678 49.382 38.376 1.00 32.57 42 ASP B N 1
ATOM 2378 C CA . ASP B 1 54 ? 15.913 49.475 39.168 1.00 31.94 42 ASP B CA 1
ATOM 2379 C C . ASP B 1 54 ? 16.877 48.360 38.774 1.00 31.33 42 ASP B C 1
ATOM 2380 O O . ASP B 1 54 ? 16.643 47.168 39.062 1.00 29.38 42 ASP B O 1
ATOM 2385 N N . PRO B 1 55 ? 17.977 48.718 38.124 1.00 31.59 43 PRO B N 1
ATOM 2386 C CA . PRO B 1 55 ? 18.933 47.693 37.712 1.00 31.94 43 PRO B CA 1
ATOM 2387 C C . PRO B 1 55 ? 19.737 47.040 38.868 1.00 32.74 43 PRO B C 1
ATOM 2388 O O . PRO B 1 55 ? 20.404 46.024 38.630 1.00 31.48 43 PRO B O 1
ATOM 2392 N N . GLU B 1 56 ? 19.658 47.611 40.077 1.00 32.63 44 GLU B N 1
ATOM 2393 C CA . GLU B 1 56 ? 20.314 47.034 41.274 1.00 32.67 44 GLU B CA 1
ATOM 2394 C C . GLU B 1 56 ? 19.537 45.872 41.852 1.00 31.64 44 GLU B C 1
ATOM 2395 O O . GLU B 1 56 ? 20.091 45.123 42.657 1.00 32.26 44 GLU B O 1
ATOM 2401 N N . ASN B 1 57 ? 18.271 45.717 41.481 1.00 30.33 45 ASN B N 1
ATOM 2402 C CA . ASN B 1 57 ? 17.589 44.446 41.789 1.00 30.14 45 ASN B CA 1
ATOM 2403 C C . ASN B 1 57 ? 17.816 43.431 40.723 1.00 29.75 45 ASN B C 1
ATOM 2404 O O . ASN B 1 57 ? 17.500 43.654 39.586 1.00 31.27 45 ASN B O 1
ATOM 2409 N N . THR B 1 58 ? 18.315 42.262 41.103 1.00 28.85 46 THR B N 1
ATOM 2410 C CA . THR B 1 58 ? 18.626 41.237 40.155 1.00 28.50 46 THR B CA 1
ATOM 2411 C C . THR B 1 58 ? 18.156 39.890 40.691 1.00 27.40 46 THR B C 1
ATOM 2412 O O . THR B 1 58 ? 17.652 39.827 41.817 1.00 26.60 46 THR B O 1
ATOM 2416 N N . PRO B 1 59 ? 18.291 38.814 39.934 1.00 28.85 47 PRO B N 1
ATOM 2417 C CA . PRO B 1 59 ? 17.969 37.487 40.463 1.00 28.93 47 PRO B CA 1
ATOM 2418 C C . PRO B 1 59 ? 18.758 37.095 41.727 1.00 29.09 47 PRO B C 1
ATOM 2419 O O . PRO B 1 59 ? 18.244 36.321 42.527 1.00 28.51 47 PRO B O 1
ATOM 2423 N N . ASN B 1 60 ? 19.977 37.618 41.908 1.00 29.94 48 ASN B N 1
ATOM 2424 C CA . ASN B 1 60 ? 20.725 37.393 43.150 1.00 29.29 48 ASN B CA 1
ATOM 2425 C C . ASN B 1 60 ? 20.047 37.974 44.392 1.00 28.67 48 ASN B C 1
ATOM 2426 O O . ASN B 1 60 ? 20.498 37.679 45.494 1.00 28.47 48 ASN B O 1
ATOM 2431 N N . ASP B 1 61 ? 19.014 38.808 44.228 1.00 27.51 49 ASP B N 1
ATOM 2432 C CA . ASP B 1 61 ? 18.297 39.431 45.376 1.00 27.53 49 ASP B CA 1
ATOM 2433 C C . ASP B 1 61 ? 17.911 38.330 46.371 1.00 28.05 49 ASP B C 1
ATOM 2434 O O . ASP B 1 61 ? 17.978 38.507 47.588 1.00 27.03 49 ASP B O 1
ATOM 2439 N N . PHE B 1 62 ? 17.533 37.178 45.828 1.00 27.67 50 PHE B N 1
ATOM 2440 C CA . PHE B 1 62 ? 17.012 36.067 46.667 1.00 27.94 50 PHE B CA 1
ATOM 2441 C C . PHE B 1 62 ? 18.055 35.027 47.042 1.00 27.15 50 PHE B C 1
ATOM 2442 O O . PHE B 1 62 ? 17.683 33.995 47.550 1.00 25.46 50 PHE B O 1
ATOM 2450 N N . ASN B 1 63 ? 19.344 35.297 46.813 1.00 26.96 51 ASN B N 1
ATOM 2451 C CA . ASN B 1 63 ? 20.385 34.317 47.125 1.00 28.41 51 ASN B CA 1
ATOM 2452 C C . ASN B 1 63 ? 20.398 33.966 48.589 1.00 27.22 51 ASN B C 1
ATOM 2453 O O . ASN B 1 63 ? 20.427 32.809 48.945 1.00 26.50 51 ASN B O 1
ATOM 2458 N N . GLN B 1 64 ? 20.417 34.964 49.432 1.00 28.37 52 GLN B N 1
ATOM 2459 C CA . GLN B 1 64 ? 20.477 34.754 50.882 1.00 29.43 52 GLN B CA 1
ATOM 2460 C C . GLN B 1 64 ? 19.282 33.910 51.374 1.00 28.68 52 GLN B C 1
ATOM 2461 O O . GLN B 1 64 ? 19.433 32.884 52.065 1.00 29.07 52 GLN B O 1
ATOM 2467 N N . LEU B 1 65 ? 18.100 34.354 51.012 1.00 28.86 53 LEU B N 1
ATOM 2468 C CA . LEU B 1 65 ? 16.881 33.665 51.412 1.00 28.74 53 LEU B CA 1
ATOM 2469 C C . LEU B 1 65 ? 16.897 32.180 50.976 1.00 27.34 53 LEU B C 1
ATOM 2470 O O . LEU B 1 65 ? 16.606 31.248 51.759 1.00 24.72 53 LEU B O 1
ATOM 2475 N N . ALA B 1 66 ? 17.211 31.968 49.715 1.00 27.08 54 ALA B N 1
ATOM 2476 C CA . ALA B 1 66 ? 17.204 30.643 49.144 1.00 27.28 54 ALA B CA 1
ATOM 2477 C C . ALA B 1 66 ? 18.234 29.703 49.769 1.00 27.85 54 ALA B C 1
ATOM 2478 O O . ALA B 1 66 ? 17.990 28.522 49.975 1.00 28.62 54 ALA B O 1
ATOM 2480 N N . ASN B 1 67 ? 19.391 30.251 50.083 1.00 28.16 55 ASN B N 1
ATOM 2481 C CA . ASN B 1 67 ? 20.411 29.457 50.742 1.00 28.01 55 ASN B CA 1
ATOM 2482 C C . ASN B 1 67 ? 20.050 29.094 52.181 1.00 25.73 55 ASN B C 1
ATOM 2483 O O . ASN B 1 67 ? 20.296 28.003 52.629 1.00 24.91 55 ASN B O 1
ATOM 2492 N N . THR B 1 68 ? 19.283 29.953 52.811 1.00 26.27 56 THR B N 1
ATOM 2493 C CA . THR B 1 68 ? 18.751 29.654 54.143 1.00 25.76 56 THR B CA 1
ATOM 2494 C C . THR B 1 68 ? 17.720 28.515 54.063 1.00 24.79 56 THR B C 1
ATOM 2495 O O . THR B 1 68 ? 17.780 27.521 54.782 1.00 24.31 56 THR B O 1
ATOM 2499 N N . ILE B 1 69 ? 16.812 28.613 53.114 1.00 25.71 57 ILE B N 1
ATOM 2500 C CA . ILE B 1 69 ? 15.829 27.580 52.874 1.00 26.51 57 ILE B CA 1
ATOM 2501 C C . ILE B 1 69 ? 16.517 26.229 52.517 1.00 26.27 57 ILE B C 1
ATOM 2502 O O . ILE B 1 69 ? 16.115 25.184 53.006 1.00 27.80 57 ILE B O 1
ATOM 2507 N N . LYS B 1 70 ? 17.547 26.260 51.683 1.00 25.66 58 LYS B N 1
ATOM 2508 C CA . LYS B 1 70 ? 18.296 25.096 51.323 1.00 26.71 58 LYS B CA 1
ATOM 2509 C C . LYS B 1 70 ? 18.834 24.389 52.562 1.00 25.33 58 LYS B C 1
ATOM 2510 O O . LYS B 1 70 ? 18.846 23.151 52.648 1.00 22.89 58 LYS B O 1
ATOM 2516 N N . SER B 1 71 ? 19.297 25.184 53.518 1.00 24.65 59 SER B N 1
ATOM 2517 C CA . SER B 1 71 ? 19.832 24.680 54.764 1.00 24.47 59 SER B CA 1
ATOM 2518 C C . SER B 1 71 ? 18.761 24.095 55.635 1.00 24.52 59 SER B C 1
ATOM 2519 O O . SER B 1 71 ? 18.999 23.111 56.338 1.00 23.56 59 SER B O 1
ATOM 2530 N N . ASP B 1 73 ? 16.179 22.754 54.375 1.00 27.79 61 ASP B N 1
ATOM 2531 C CA . ASP B 1 73 ? 15.679 21.611 53.585 1.00 27.47 61 ASP B CA 1
ATOM 2532 C C . ASP B 1 73 ? 16.604 20.406 53.673 1.00 27.55 61 ASP B C 1
ATOM 2533 O O . ASP B 1 73 ? 17.206 19.987 52.705 1.00 26.07 61 ASP B O 1
ATOM 2538 N N . THR B 1 74 ? 16.711 19.857 54.858 1.00 28.10 62 THR B N 1
ATOM 2539 C CA . THR B 1 74 ? 17.678 18.816 55.116 1.00 29.19 62 THR B CA 1
ATOM 2540 C C . THR B 1 74 ? 17.534 17.622 54.221 1.00 29.38 62 THR B C 1
ATOM 2541 O O . THR B 1 74 ? 18.530 16.958 53.982 1.00 30.30 62 THR B O 1
ATOM 2545 N N . GLU B 1 75 ? 16.333 17.365 53.710 1.00 29.70 63 GLU B N 1
ATOM 2546 C CA . GLU B 1 75 ? 16.052 16.112 52.979 1.00 31.73 63 GLU B CA 1
ATOM 2547 C C . GLU B 1 75 ? 16.036 16.385 51.464 1.00 31.57 63 GLU B C 1
ATOM 2548 O O . GLU B 1 75 ? 15.715 15.515 50.665 1.00 30.93 63 GLU B O 1
ATOM 2554 N N . SER B 1 76 ? 16.440 17.589 51.083 1.00 30.37 64 SER B N 1
ATOM 2555 C CA . SER B 1 76 ? 16.460 18.046 49.686 1.00 30.58 64 SER B CA 1
ATOM 2556 C C . SER B 1 76 ? 15.163 17.793 48.960 1.00 30.79 64 SER B C 1
ATOM 2557 O O . SER B 1 76 ? 15.132 17.119 47.898 1.00 31.65 64 SER B O 1
ATOM 2560 N N . THR B 1 77 ? 14.081 18.294 49.518 1.00 29.86 65 THR B N 1
ATOM 2561 C CA . THR B 1 77 ? 12.778 18.188 48.828 1.00 30.60 65 THR B CA 1
ATOM 2562 C C . THR B 1 77 ? 12.478 19.368 47.902 1.00 29.24 65 THR B C 1
ATOM 2563 O O . THR B 1 77 ? 11.472 19.356 47.197 1.00 29.49 65 THR B O 1
ATOM 2567 N N . VAL B 1 78 ? 13.324 20.398 47.932 1.00 27.68 66 VAL B N 1
ATOM 2568 C CA . VAL B 1 78 ? 13.047 21.655 47.246 1.00 28.59 66 VAL B CA 1
ATOM 2569 C C . VAL B 1 78 ? 14.113 21.894 46.172 1.00 25.80 66 VAL B C 1
ATOM 2570 O O . VAL B 1 78 ? 15.284 21.572 46.413 1.00 26.21 66 VAL B O 1
ATOM 2574 N N . CYS B 1 79 ? 13.732 22.387 45.003 1.00 23.79 67 CYS B N 1
ATOM 2575 C CA . CYS B 1 79 ? 14.686 23.055 44.099 1.00 24.13 67 CYS B CA 1
ATOM 2576 C C . CYS B 1 79 ? 14.276 24.516 43.963 1.00 24.24 67 CYS B C 1
ATOM 2577 O O . CYS B 1 79 ? 13.140 24.863 44.207 1.00 25.33 67 CYS B O 1
ATOM 2580 N N . GLN B 1 80 ? 15.243 25.366 43.643 1.00 25.26 68 GLN B N 1
ATOM 2581 C CA . GLN B 1 80 ? 15.050 26.819 43.663 1.00 25.45 68 GLN B CA 1
ATOM 2582 C C . GLN B 1 80 ? 15.815 27.509 42.534 1.00 26.39 68 GLN B C 1
ATOM 2583 O O . GLN B 1 80 ? 16.983 27.147 42.255 1.00 26.70 68 GLN B O 1
ATOM 2589 N N . TYR B 1 81 ? 15.152 28.487 41.906 1.00 26.23 69 TYR B N 1
ATOM 2590 C CA . TYR B 1 81 ? 15.621 29.228 40.738 1.00 26.13 69 TYR B CA 1
ATOM 2591 C C . TYR B 1 81 ? 15.122 30.656 40.822 1.00 27.13 69 TYR B C 1
ATOM 2592 O O . TYR B 1 81 ? 14.089 30.920 41.434 1.00 26.91 69 TYR B O 1
ATOM 2601 N N . SER B 1 82 ? 15.835 31.572 40.189 1.00 25.70 70 SER B N 1
ATOM 2602 C CA . SER B 1 82 ? 15.491 32.963 40.262 1.00 26.50 70 SER B CA 1
ATOM 2603 C C . SER B 1 82 ? 15.611 33.549 38.867 1.00 27.30 70 SER B C 1
ATOM 2604 O O . SER B 1 82 ? 16.620 33.357 38.163 1.00 26.62 70 SER B O 1
ATOM 2607 N N . ILE B 1 83 ? 14.553 34.231 38.446 1.00 27.52 71 ILE B N 1
ATOM 2608 C CA . ILE B 1 83 ? 14.482 34.658 37.076 1.00 29.37 71 ILE B CA 1
ATOM 2609 C C . ILE B 1 83 ? 14.701 36.150 36.828 1.00 29.29 71 ILE B C 1
ATOM 2610 O O . ILE B 1 83 ? 14.621 37.005 37.730 1.00 26.08 71 ILE B O 1
ATOM 2615 N N . GLU B 1 84 ? 14.986 36.440 35.566 1.00 28.45 72 GLU B N 1
ATOM 2616 C CA . GLU B 1 84 ? 15.261 37.758 35.125 1.00 27.51 72 GLU B CA 1
ATOM 2617 C C . GLU B 1 84 ? 14.235 38.216 34.080 1.00 27.37 72 GLU B C 1
ATOM 2618 O O . GLU B 1 84 ? 13.511 37.410 33.479 1.00 27.42 72 GLU B O 1
ATOM 2624 N N . TYR B 1 85 ? 14.185 39.526 33.872 1.00 26.12 73 TYR B N 1
ATOM 2625 C CA . TYR B 1 85 ? 13.298 40.123 32.915 1.00 25.40 73 TYR B CA 1
ATOM 2626 C C . TYR B 1 85 ? 13.815 41.518 32.543 1.00 25.83 73 TYR B C 1
ATOM 2627 O O . TYR B 1 85 ? 14.588 42.108 33.272 1.00 25.31 73 TYR B O 1
ATOM 2636 N N . ARG B 1 86 ? 13.455 42.007 31.361 1.00 26.62 74 ARG B N 1
ATOM 2637 C CA . ARG B 1 86 ? 13.980 43.316 30.937 1.00 27.12 74 ARG B CA 1
ATOM 2638 C C . ARG B 1 86 ? 13.246 44.367 31.727 1.00 28.15 74 ARG B C 1
ATOM 2639 O O . ARG B 1 86 ? 12.103 44.163 32.143 1.00 26.49 74 ARG B O 1
ATOM 2647 N N . LEU B 1 87 ? 13.898 45.519 31.853 1.00 29.31 75 LEU B N 1
ATOM 2648 C CA . LEU B 1 87 ? 13.407 46.643 32.644 1.00 30.44 75 LEU B CA 1
ATOM 2649 C C . LEU B 1 87 ? 12.895 47.796 31.777 1.00 28.60 75 LEU B C 1
ATOM 2650 O O . LEU B 1 87 ? 13.215 47.910 30.599 1.00 27.93 75 LEU B O 1
ATOM 2655 N N . SER B 1 88 ? 12.075 48.637 32.408 1.00 29.01 76 SER B N 1
ATOM 2656 C CA . SER B 1 88 ? 11.587 49.861 31.849 1.00 29.71 76 SER B CA 1
ATOM 2657 C C . SER B 1 88 ? 12.698 50.893 32.080 1.00 29.85 76 SER B C 1
ATOM 2658 O O . SER B 1 88 ? 13.464 50.690 33.055 1.00 32.74 76 SER B O 1
ATOM 2663 N N . PRO B 1 89 ? 12.844 51.914 31.233 1.00 29.97 77 PRO B N 1
ATOM 2664 C CA . PRO B 1 89 ? 11.850 52.305 30.221 1.00 28.78 77 PRO B CA 1
ATOM 2665 C C . PRO B 1 89 ? 11.973 51.577 28.891 1.00 29.76 77 PRO B C 1
ATOM 2666 O O . PRO B 1 89 ? 11.092 51.761 28.039 1.00 28.90 77 PRO B O 1
ATOM 2670 N N . GLU B 1 90 ? 13.044 50.788 28.691 1.00 29.20 78 GLU B N 1
ATOM 2671 C CA . GLU B 1 90 ? 13.296 50.156 27.392 1.00 29.84 78 GLU B CA 1
ATOM 2672 C C . GLU B 1 90 ? 12.115 49.268 26.995 1.00 30.88 78 GLU B C 1
ATOM 2673 O O . GLU B 1 90 ? 11.700 49.206 25.831 1.00 31.53 78 GLU B O 1
ATOM 2675 N N . ILE B 1 91 ? 11.587 48.574 27.977 1.00 30.83 79 ILE B N 1
ATOM 2676 C CA . ILE B 1 91 ? 10.350 47.831 27.808 1.00 32.66 79 ILE B CA 1
ATOM 2677 C C . ILE B 1 91 ? 9.326 48.152 28.892 1.00 32.35 79 ILE B C 1
ATOM 2678 O O . ILE B 1 91 ? 9.680 48.451 30.041 1.00 32.92 79 ILE B O 1
ATOM 2683 N N . THR B 1 92 ? 8.049 48.031 28.529 1.00 31.59 80 THR B N 1
ATOM 2684 C CA . THR B 1 92 ? 6.963 48.562 29.352 1.00 29.79 80 THR B CA 1
ATOM 2685 C C . THR B 1 92 ? 5.920 47.465 29.547 1.00 30.42 80 THR B C 1
ATOM 2686 O O . THR B 1 92 ? 5.945 46.420 28.835 1.00 28.75 80 THR B O 1
ATOM 2690 N N . ASN B 1 93 ? 5.039 47.681 30.509 1.00 29.47 81 ASN B N 1
ATOM 2691 C CA . ASN B 1 93 ? 4.005 46.706 30.861 1.00 29.40 81 ASN B CA 1
ATOM 2692 C C . ASN B 1 93 ? 3.139 46.302 29.703 1.00 29.32 81 ASN B C 1
ATOM 2693 O O . ASN B 1 93 ? 2.723 47.190 28.971 1.00 29.74 81 ASN B O 1
ATOM 2698 N N . PRO B 1 94 ? 2.830 45.011 29.464 1.00 28.22 82 PRO B N 1
ATOM 2699 C CA . PRO B 1 94 ? 3.148 43.839 30.268 1.00 27.80 82 PRO B CA 1
ATOM 2700 C C . PRO B 1 94 ? 4.363 43.040 29.747 1.00 26.86 82 PRO B C 1
ATOM 2701 O O . PRO B 1 94 ? 4.506 41.865 30.078 1.00 27.01 82 PRO B O 1
ATOM 2705 N N . ARG B 1 95 ? 5.237 43.672 28.974 1.00 25.81 83 ARG B N 1
ATOM 2706 C CA . ARG B 1 95 ? 6.367 42.984 28.334 1.00 25.13 83 ARG B CA 1
ATOM 2707 C C . ARG B 1 95 ? 7.421 42.523 29.340 1.00 25.21 83 ARG B C 1
ATOM 2708 O O . ARG B 1 95 ? 8.068 41.466 29.137 1.00 26.47 83 ARG B O 1
ATOM 2716 N N . ASN B 1 96 ? 7.556 43.230 30.474 1.00 24.07 84 ASN B N 1
ATOM 2717 C CA . ASN B 1 96 ? 8.483 42.788 31.514 1.00 25.27 84 ASN B CA 1
ATOM 2718 C C . ASN B 1 96 ? 7.920 41.484 32.111 1.00 23.86 84 ASN B C 1
ATOM 2719 O O . ASN B 1 96 ? 8.628 40.496 32.235 1.00 27.64 84 ASN B O 1
ATOM 2724 N N . LEU B 1 97 ? 6.625 41.493 32.388 1.00 25.27 85 LEU B N 1
ATOM 2725 C CA . LEU B 1 97 ? 5.889 40.324 32.853 1.00 25.27 85 LEU B CA 1
ATOM 2726 C C . LEU B 1 97 ? 6.040 39.171 31.850 1.00 25.04 85 LEU B C 1
ATOM 2727 O O . LEU B 1 97 ? 6.303 38.022 32.224 1.00 25.14 85 LEU B O 1
ATOM 2732 N N . TYR B 1 98 ? 5.882 39.486 30.575 1.00 24.89 86 TYR B N 1
ATOM 2733 C CA . TYR B 1 98 ? 5.963 38.456 29.569 1.00 25.24 86 TYR B CA 1
ATOM 2734 C C . TYR B 1 98 ? 7.348 37.821 29.499 1.00 24.88 86 TYR B C 1
ATOM 2735 O O . TYR B 1 98 ? 7.451 36.625 29.240 1.00 24.99 86 TYR B O 1
ATOM 2744 N N . ASP B 1 99 ? 8.404 38.602 29.739 1.00 24.69 87 ASP B N 1
ATOM 2745 C CA . ASP B 1 99 ? 9.753 38.011 29.852 1.00 24.90 87 ASP B CA 1
ATOM 2746 C C . ASP B 1 99 ? 9.823 37.002 30.977 1.00 25.47 87 ASP B C 1
ATOM 2747 O O . ASP B 1 99 ? 10.368 35.917 30.826 1.00 26.10 87 ASP B O 1
ATOM 2752 N N . ALA B 1 100 ? 9.304 37.386 32.139 1.00 26.05 88 ALA B N 1
ATOM 2753 C CA . ALA B 1 100 ? 9.313 36.536 33.300 1.00 26.24 88 ALA B CA 1
ATOM 2754 C C . ALA B 1 100 ? 8.516 35.261 33.009 1.00 27.05 88 ALA B C 1
ATOM 2755 O O . ALA B 1 100 ? 8.980 34.182 33.302 1.00 25.70 88 ALA B O 1
ATOM 2757 N N . VAL B 1 101 ? 7.339 35.397 32.405 1.00 26.76 89 VAL B N 1
ATOM 2758 C CA . VAL B 1 101 ? 6.519 34.258 32.022 1.00 27.89 89 VAL B CA 1
ATOM 2759 C C . VAL B 1 101 ? 7.226 33.316 31.056 1.00 26.60 89 VAL B C 1
ATOM 2760 O O . VAL B 1 101 ? 7.182 32.124 31.237 1.00 26.97 89 VAL B O 1
ATOM 2764 N N . SER B 1 102 ? 7.823 33.879 29.999 1.00 26.99 90 SER B N 1
ATOM 2765 C CA . SER B 1 102 ? 8.536 33.101 29.015 1.00 26.83 90 SER B CA 1
ATOM 2766 C C . SER B 1 102 ? 9.691 32.317 29.664 1.00 27.43 90 SER B C 1
ATOM 2767 O O . SER B 1 102 ? 9.903 31.143 29.382 1.00 27.79 90 SER B O 1
ATOM 2770 N N . ASN B 1 103 ? 10.431 33.013 30.523 1.00 27.68 91 ASN B N 1
ATOM 2771 C CA . ASN B 1 103 ? 11.601 32.434 31.145 1.00 27.14 91 ASN B CA 1
ATOM 2772 C C . ASN B 1 103 ? 11.184 31.280 32.063 1.00 25.98 91 ASN B C 1
ATOM 2773 O O . ASN B 1 103 ? 11.792 30.198 31.997 1.00 25.97 91 ASN B O 1
ATOM 2778 N N . ILE B 1 104 ? 10.108 31.470 32.818 1.00 27.04 92 ILE B N 1
ATOM 2779 C CA . ILE B 1 104 ? 9.589 30.403 33.715 1.00 26.76 92 ILE B CA 1
ATOM 2780 C C . ILE B 1 104 ? 9.087 29.243 32.912 1.00 25.99 92 ILE B C 1
ATOM 2781 O O . ILE B 1 104 ? 9.362 28.067 33.232 1.00 24.48 92 ILE B O 1
ATOM 2786 N N . THR B 1 105 ? 8.372 29.526 31.825 1.00 25.76 93 THR B N 1
ATOM 2787 C CA . THR B 1 105 ? 7.863 28.447 30.969 1.00 26.70 93 THR B CA 1
ATOM 2788 C C . THR B 1 105 ? 8.993 27.543 30.429 1.00 26.79 93 THR B C 1
ATOM 2789 O O . THR B 1 105 ? 8.893 26.336 30.413 1.00 27.50 93 THR B O 1
ATOM 2793 N N . ARG B 1 106 ? 10.056 28.177 29.963 1.00 27.78 94 ARG B N 1
ATOM 2794 C CA . ARG B 1 106 ? 11.208 27.482 29.399 1.00 27.88 94 ARG B CA 1
ATOM 2795 C C . ARG B 1 106 ? 11.925 26.645 30.478 1.00 28.08 94 ARG B C 1
ATOM 2796 O O . ARG B 1 106 ? 12.327 25.495 30.253 1.00 27.65 94 ARG B O 1
ATOM 2804 N N . LEU B 1 107 ? 12.101 27.243 31.644 1.00 28.63 95 LEU B N 1
ATOM 2805 C CA . LEU B 1 107 ? 12.698 26.565 32.801 1.00 28.96 95 LEU B CA 1
ATOM 2806 C C . LEU B 1 107 ? 11.883 25.344 33.236 1.00 28.75 95 LEU B C 1
ATOM 2807 O O . LEU B 1 107 ? 12.398 24.231 33.358 1.00 26.03 95 LEU B O 1
ATOM 2812 N N . VAL B 1 108 ? 10.581 25.539 33.389 1.00 28.83 96 VAL B N 1
ATOM 2813 C CA . VAL B 1 108 ? 9.679 24.431 33.651 1.00 29.10 96 VAL B CA 1
ATOM 2814 C C . VAL B 1 108 ? 9.868 23.287 32.620 1.00 29.56 96 VAL B C 1
ATOM 2815 O O . VAL B 1 108 ? 9.974 22.110 33.003 1.00 28.82 96 VAL B O 1
ATOM 2819 N N . LYS B 1 109 ? 9.890 23.611 31.318 1.00 28.73 97 LYS B N 1
ATOM 2820 C CA . LYS B 1 109 ? 10.093 22.591 30.251 1.00 30.49 97 LYS B CA 1
ATOM 2821 C C . LYS B 1 109 ? 11.484 21.898 30.318 1.00 29.95 97 LYS B C 1
ATOM 2822 O O . LYS B 1 109 ? 11.622 20.623 30.305 1.00 29.79 97 LYS B O 1
ATOM 2828 N N . GLU B 1 110 ? 12.512 22.718 30.445 1.00 29.64 98 GLU B N 1
ATOM 2829 C CA . GLU B 1 110 ? 13.875 22.240 30.457 1.00 31.22 98 GLU B CA 1
ATOM 2830 C C . GLU B 1 110 ? 14.192 21.394 31.695 1.00 30.87 98 GLU B C 1
ATOM 2831 O O . GLU B 1 110 ? 14.877 20.380 31.593 1.00 30.71 98 GLU B O 1
ATOM 2837 N N . LYS B 1 111 ? 13.665 21.778 32.845 1.00 30.66 99 LYS B N 1
ATOM 2838 C CA . LYS B 1 111 ? 13.894 21.009 34.074 1.00 31.21 99 LYS B CA 1
ATOM 2839 C C . LYS B 1 111 ? 12.813 19.965 34.391 1.00 30.58 99 LYS B C 1
ATOM 2840 O O . LYS B 1 111 ? 12.968 19.166 35.346 1.00 29.99 99 LYS B O 1
ATOM 2846 N N . GLY B 1 112 ? 11.709 19.981 33.652 1.00 30.74 100 GLY B N 1
ATOM 2847 C CA . GLY B 1 112 ? 10.571 19.090 33.965 1.00 31.70 100 GLY B CA 1
ATOM 2848 C C . GLY B 1 112 ? 9.889 19.407 35.298 1.00 33.74 100 GLY B C 1
ATOM 2849 O O . GLY B 1 112 ? 9.507 18.499 36.048 1.00 33.60 100 GLY B O 1
ATOM 2850 N N . LEU B 1 113 ? 9.695 20.684 35.580 1.00 33.75 101 LEU B N 1
ATOM 2851 C CA . LEU B 1 113 ? 9.120 21.073 36.852 1.00 36.17 101 LEU B CA 1
ATOM 2852 C C . LEU B 1 113 ? 7.616 20.815 36.809 1.00 38.65 101 LEU B C 1
ATOM 2853 O O . LEU B 1 113 ? 6.932 21.182 35.868 1.00 39.88 101 LEU B O 1
ATOM 2858 N N . THR B 1 114 ? 7.117 20.074 37.789 1.00 42.31 102 THR B N 1
ATOM 2859 C CA . THR B 1 114 ? 5.769 19.473 37.686 1.00 43.41 102 THR B CA 1
ATOM 2860 C C . THR B 1 114 ? 4.835 20.410 38.407 1.00 44.58 102 THR B C 1
ATOM 2861 O O . THR B 1 114 ? 3.677 20.601 37.979 1.00 46.04 102 THR B O 1
ATOM 2865 N N . ASN B 1 115 ? 5.306 20.908 39.556 1.00 43.99 103 ASN B N 1
ATOM 2866 C CA . ASN B 1 115 ? 4.579 21.907 40.281 1.00 44.35 103 ASN B CA 1
ATOM 2867 C C . ASN B 1 115 ? 5.551 23.005 40.548 1.00 43.72 103 ASN B C 1
ATOM 2868 O O . ASN B 1 115 ? 6.760 22.780 40.323 1.00 44.30 103 ASN B O 1
ATOM 2873 N N . ILE B 1 116 ? 5.037 24.142 41.053 1.00 40.30 104 ILE B N 1
ATOM 2874 C CA . ILE B 1 116 ? 5.835 25.299 41.364 1.00 39.29 104 ILE B CA 1
ATOM 2875 C C . ILE B 1 116 ? 5.262 26.189 42.461 1.00 35.58 104 ILE B C 1
ATOM 2876 O O . ILE B 1 116 ? 4.060 26.299 42.632 1.00 34.59 104 ILE B O 1
ATOM 2881 N N . ASN B 1 117 ? 6.162 26.804 43.214 1.00 33.38 105 ASN B N 1
ATOM 2882 C CA . ASN B 1 117 ? 5.851 27.818 44.238 1.00 32.12 105 ASN B CA 1
ATOM 2883 C C . ASN B 1 117 ? 6.476 29.116 43.801 1.00 31.37 105 ASN B C 1
ATOM 2884 O O . ASN B 1 117 ? 7.724 29.178 43.651 1.00 30.93 105 ASN B O 1
ATOM 2901 N N . VAL B 1 119 ? 7.479 33.026 44.317 1.00 29.16 107 VAL B N 1
ATOM 2902 C CA . VAL B 1 119 ? 7.843 34.017 45.335 1.00 27.03 107 VAL B CA 1
ATOM 2903 C C . VAL B 1 119 ? 8.274 35.273 44.602 1.00 27.62 107 VAL B C 1
ATOM 2904 O O . VAL B 1 119 ? 9.197 35.240 43.793 1.00 27.57 107 VAL B O 1
ATOM 2908 N N . GLY B 1 120 ? 7.559 36.355 44.887 1.00 25.82 108 GLY B N 1
ATOM 2909 C CA . GLY B 1 120 ? 7.801 37.667 44.285 1.00 25.58 108 GLY B CA 1
ATOM 2910 C C . GLY B 1 120 ? 7.893 38.758 45.293 1.00 27.17 108 GLY B C 1
ATOM 2911 O O . GLY B 1 120 ? 7.192 38.745 46.292 1.00 27.01 108 GLY B O 1
ATOM 2912 N N . HIS B 1 121 ? 8.701 39.751 44.975 1.00 27.04 109 HIS B N 1
ATOM 2913 C CA . HIS B 1 121 ? 8.876 40.898 45.845 1.00 28.12 109 HIS B CA 1
ATOM 2914 C C . HIS B 1 121 ? 8.578 42.132 44.997 1.00 29.06 109 HIS B C 1
ATOM 2915 O O . HIS B 1 121 ? 8.953 42.168 43.794 1.00 30.12 109 HIS B O 1
ATOM 2922 N N . SER B 1 122 ? 7.884 43.108 45.588 1.00 29.16 110 SER B N 1
ATOM 2923 C CA . SER B 1 122 ? 7.597 44.381 44.863 1.00 29.54 110 SER B CA 1
ATOM 2924 C C . SER B 1 122 ? 6.908 44.048 43.504 1.00 29.27 110 SER B C 1
ATOM 2925 O O . SER B 1 122 ? 5.931 43.296 43.484 1.00 27.56 110 SER B O 1
ATOM 2928 N N . VAL B 1 123 ? 7.426 44.505 42.383 1.00 29.09 111 VAL B N 1
ATOM 2929 C CA . VAL B 1 123 ? 6.785 44.153 41.073 1.00 29.12 111 VAL B CA 1
ATOM 2930 C C . VAL B 1 123 ? 6.889 42.672 40.672 1.00 28.96 111 VAL B C 1
ATOM 2931 O O . VAL B 1 123 ? 6.132 42.192 39.830 1.00 28.89 111 VAL B O 1
ATOM 2935 N N . GLY B 1 124 ? 7.821 41.934 41.257 1.00 27.82 112 GLY B N 1
ATOM 2936 C CA . GLY B 1 124 ? 7.809 40.477 41.058 1.00 27.68 112 GLY B CA 1
ATOM 2937 C C . GLY B 1 124 ? 6.525 39.853 41.610 1.00 27.32 112 GLY B C 1
ATOM 2938 O O . GLY B 1 124 ? 5.978 38.900 41.032 1.00 26.42 112 GLY B O 1
ATOM 2939 N N . ALA B 1 125 ? 6.044 40.407 42.717 1.00 27.23 113 ALA B N 1
ATOM 2940 C CA . ALA B 1 125 ? 4.729 40.013 43.256 1.00 27.75 113 ALA B CA 1
ATOM 2941 C C . ALA B 1 125 ? 3.605 40.527 42.377 1.00 26.81 113 ALA B C 1
ATOM 2942 O O . ALA B 1 125 ? 2.626 39.779 42.201 1.00 27.86 113 ALA B O 1
ATOM 2944 N N . THR B 1 126 ? 3.745 41.752 41.849 1.00 27.70 114 THR B N 1
ATOM 2945 C CA . THR B 1 126 ? 2.823 42.267 40.836 1.00 27.36 114 THR B CA 1
ATOM 2946 C C . THR B 1 126 ? 2.677 41.236 39.720 1.00 26.15 114 THR B C 1
ATOM 2947 O O . THR B 1 126 ? 1.584 40.879 39.281 1.00 25.78 114 THR B O 1
ATOM 2951 N N . PHE B 1 127 ? 3.792 40.796 39.181 1.00 26.71 115 PHE B N 1
ATOM 2952 C CA . PHE B 1 127 ? 3.733 39.799 38.102 1.00 25.4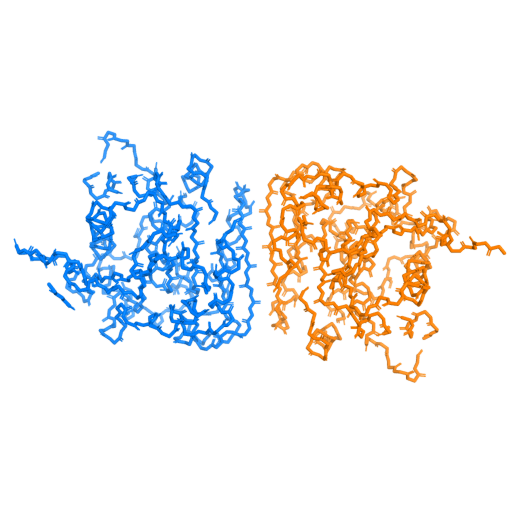4 115 PHE B CA 1
ATOM 2953 C C . PHE B 1 127 ? 2.956 38.598 38.487 1.00 25.84 115 PHE B C 1
ATOM 2954 O O . PHE B 1 127 ? 2.158 38.124 37.687 1.00 25.77 115 PHE B O 1
ATOM 2962 N N . ILE B 1 128 ? 3.189 38.066 39.689 1.00 26.45 116 ILE B N 1
ATOM 2963 C CA . ILE B 1 128 ? 2.502 36.845 40.101 1.00 25.47 116 ILE B CA 1
ATOM 2964 C C . ILE B 1 128 ? 0.971 37.124 40.158 1.00 26.01 116 ILE B C 1
ATOM 2965 O O . ILE B 1 128 ? 0.143 36.306 39.776 1.00 25.24 116 ILE B O 1
ATOM 2970 N N . TRP B 1 129 ? 0.623 38.276 40.688 1.00 26.23 117 TRP B N 1
ATOM 2971 C CA . TRP B 1 129 ? -0.757 38.714 40.780 1.00 26.25 117 TRP B CA 1
ATOM 2972 C C . TRP B 1 129 ? -1.361 38.751 39.353 1.00 26.37 117 TRP B C 1
ATOM 2973 O O . TRP B 1 129 ? -2.477 38.271 39.124 1.00 25.02 117 TRP B O 1
ATOM 2984 N N . GLN B 1 130 ? -0.626 39.340 38.400 1.00 26.24 118 GLN B N 1
ATOM 2985 C CA . GLN B 1 130 ? -1.098 39.391 37.026 1.00 26.71 118 GLN B CA 1
ATOM 2986 C C . GLN B 1 130 ? -1.323 37.967 36.425 1.00 26.57 118 GLN B C 1
ATOM 2987 O O . GLN B 1 130 ? -2.311 37.712 35.723 1.00 27.09 118 GLN B O 1
ATOM 2993 N N . ILE B 1 131 ? -0.432 37.045 36.729 1.00 26.64 119 ILE B N 1
ATOM 2994 C CA . ILE B 1 131 ? -0.609 35.647 36.336 1.00 26.42 119 ILE B CA 1
ATOM 2995 C C . ILE B 1 131 ? -1.901 35.100 36.955 1.00 26.79 119 ILE B C 1
ATOM 2996 O O . ILE B 1 131 ? -2.695 34.469 36.270 1.00 26.74 119 ILE B O 1
ATOM 3001 N N . LEU B 1 132 ? -2.135 35.367 38.237 1.00 26.82 120 LEU B N 1
ATOM 3002 C CA . LEU B 1 132 ? -3.387 34.907 38.878 1.00 27.31 120 LEU B CA 1
ATOM 3003 C C . LEU B 1 132 ? -4.692 35.431 38.246 1.00 26.67 120 LEU B C 1
ATOM 3004 O O . LEU B 1 132 ? -5.735 34.796 38.352 1.00 25.73 120 LEU B O 1
ATOM 3009 N N . ALA B 1 133 ? -4.624 36.610 37.620 1.00 27.44 121 ALA B N 1
ATOM 3010 C CA . ALA B 1 133 ? -5.752 37.196 36.925 1.00 26.56 121 ALA B CA 1
ATOM 3011 C C . ALA B 1 133 ? -5.890 36.794 35.446 1.00 27.38 121 ALA B C 1
ATOM 3012 O O . ALA B 1 133 ? -6.748 37.328 34.782 1.00 27.97 121 ALA B O 1
ATOM 3014 N N . ALA B 1 134 ? -5.091 35.841 34.943 1.00 28.18 122 ALA B N 1
ATOM 3015 C CA . ALA B 1 134 ? -5.095 35.477 33.502 1.00 28.45 122 ALA B CA 1
ATOM 3016 C C . ALA B 1 134 ? -6.437 34.993 32.885 1.00 27.55 122 ALA B C 1
ATOM 3017 O O . ALA B 1 134 ? -6.704 35.241 31.687 1.00 27.47 122 ALA B O 1
ATOM 3019 N N . LEU B 1 135 ? -7.325 34.419 33.707 1.00 26.84 123 LEU B N 1
ATOM 3020 C CA . LEU B 1 135 ? -8.633 33.968 33.209 1.00 27.25 123 LEU B CA 1
ATOM 3021 C C . LEU B 1 135 ? -9.600 35.096 32.852 1.00 27.08 123 LEU B C 1
ATOM 3022 O O . LEU B 1 135 ? -10.710 34.850 32.409 1.00 26.55 123 LEU B O 1
ATOM 3027 N N . LYS B 1 136 ? -9.132 36.335 32.982 1.00 26.33 124 LYS B N 1
ATOM 3028 C CA . LYS B 1 136 ? -9.859 37.525 32.565 1.00 26.34 124 LYS B CA 1
ATOM 3029 C C . LYS B 1 136 ? -10.107 37.496 31.068 1.00 26.33 124 LYS B C 1
ATOM 3030 O O . LYS B 1 136 ? -11.016 38.158 30.574 1.00 27.07 124 LYS B O 1
ATOM 3036 N N . ASP B 1 137 ? -9.264 36.766 30.343 1.00 26.98 125 ASP B N 1
ATOM 3037 C CA . ASP B 1 137 ? -9.441 36.553 28.922 1.00 26.75 125 ASP B CA 1
ATOM 3038 C C . ASP B 1 137 ? -9.797 35.120 28.643 1.00 26.74 125 ASP B C 1
ATOM 3039 O O . ASP B 1 137 ? -9.132 34.195 29.117 1.00 29.36 125 ASP B O 1
ATOM 3044 N N . PRO B 1 138 ? -10.794 34.927 27.803 1.00 26.03 126 PRO B N 1
ATOM 3045 C CA . PRO B 1 138 ? -11.192 33.584 27.402 1.00 26.26 126 PRO B CA 1
ATOM 3046 C C . PRO B 1 138 ? -10.144 32.923 26.535 1.00 24.90 126 PRO B C 1
ATOM 3047 O O . PRO B 1 138 ? -9.354 33.639 25.879 1.00 24.43 126 PRO B O 1
ATOM 3051 N N . GLN B 1 139 ? -10.139 31.585 26.525 1.00 24.59 127 GLN B N 1
ATOM 3052 C CA . GLN B 1 139 ? -9.208 30.832 25.677 1.00 26.40 127 GLN B CA 1
ATOM 3053 C C . GLN B 1 139 ? -9.196 31.247 24.232 1.00 24.72 127 GLN B C 1
ATOM 3054 O O . GLN B 1 139 ? -8.131 31.143 23.556 1.00 24.94 127 GLN B O 1
ATOM 3060 N N . GLU B 1 140 ? -10.358 31.681 23.735 1.00 23.63 128 GLU B N 1
ATOM 3061 C CA . GLU B 1 140 ? -10.498 32.069 22.326 1.00 23.94 128 GLU B CA 1
ATOM 3062 C C . GLU B 1 140 ? -9.713 33.355 22.011 1.00 23.77 128 GLU B C 1
ATOM 3063 O O . GLU B 1 140 ? -9.473 33.650 20.835 1.00 23.53 128 GLU B O 1
ATOM 3069 N N . LYS B 1 141 ? -9.389 34.124 23.050 1.00 24.40 129 LYS B N 1
ATOM 3070 C CA . LYS B 1 141 ? -8.812 35.485 22.920 1.00 25.37 129 LYS B CA 1
ATOM 3071 C C . LYS B 1 141 ? -7.400 35.606 23.482 1.00 25.47 129 LYS B C 1
ATOM 3072 O O . LYS B 1 141 ? -6.667 36.557 23.139 1.00 23.76 129 LYS B O 1
ATOM 3086 N N . SER B 1 143 ? -3.588 35.703 24.123 1.00 23.82 131 SER B N 1
ATOM 3087 C CA . SER B 1 143 ? -2.372 35.797 23.335 1.00 23.54 131 SER B CA 1
ATOM 3088 C C . SER B 1 143 ? -1.458 34.623 23.680 1.00 23.77 131 SER B C 1
ATOM 3089 O O . SER B 1 143 ? -1.749 33.767 24.569 1.00 23.71 131 SER B O 1
ATOM 3092 N N . GLU B 1 144 ? -0.322 34.561 23.007 1.00 24.79 132 GLU B N 1
ATOM 3093 C CA . GLU B 1 144 ? 0.617 33.484 23.308 1.00 25.31 132 GLU B CA 1
ATOM 3094 C C . GLU B 1 144 ? 1.176 33.627 24.711 1.00 25.17 132 GLU B C 1
ATOM 3095 O O . GLU B 1 144 ? 1.291 32.621 25.420 1.00 24.13 132 GLU B O 1
ATOM 3101 N N . ALA B 1 145 ? 1.513 34.864 25.112 1.00 24.37 133 ALA B N 1
ATOM 3102 C CA . ALA B 1 145 ? 1.996 35.109 26.500 1.00 24.45 133 ALA B CA 1
ATOM 3103 C C . ALA B 1 145 ? 0.920 34.698 27.493 1.00 25.48 133 ALA B C 1
ATOM 3104 O O . ALA B 1 145 ? 1.204 34.089 28.522 1.00 24.90 133 ALA B O 1
ATOM 3106 N N . GLN B 1 146 ? -0.324 35.044 27.184 1.00 23.68 134 GLN B N 1
ATOM 3107 C CA . GLN B 1 146 ? -1.435 34.692 28.090 1.00 23.20 134 GLN B CA 1
ATOM 3108 C C . GLN B 1 146 ? -1.685 33.217 28.216 1.00 23.57 134 GLN B C 1
ATOM 3109 O O . GLN B 1 146 ? -1.945 32.714 29.310 1.00 24.11 134 GLN B O 1
ATOM 3115 N N . LEU B 1 147 ? -1.601 32.517 27.098 1.00 24.19 135 LEU B N 1
ATOM 3116 C CA . LEU B 1 147 ? -1.587 31.061 27.118 1.00 23.76 135 LEU B CA 1
ATOM 3117 C C . LEU B 1 147 ? -0.475 30.489 27.974 1.00 24.21 135 LEU B C 1
ATOM 3118 O O . LEU B 1 147 ? -0.696 29.499 28.706 1.00 23.76 135 LEU B O 1
ATOM 3123 N N . GLN B 1 148 ? 0.711 31.085 27.909 1.00 24.04 136 GLN B N 1
ATOM 3124 C CA . GLN B 1 148 ? 1.777 30.662 28.825 1.00 26.11 136 GLN B CA 1
ATOM 3125 C C . GLN B 1 148 ? 1.405 30.865 30.283 1.00 27.26 136 GLN B C 1
ATOM 3126 O O . GLN B 1 148 ? 1.761 30.056 31.153 1.00 27.07 136 GLN B O 1
ATOM 3140 N N . LEU B 1 150 ? -1.621 30.839 31.531 1.00 27.76 138 LEU B N 1
ATOM 3141 C CA . LEU B 1 150 ? -2.519 29.731 31.816 1.00 26.88 138 LEU B CA 1
ATOM 3142 C C . LEU B 1 150 ? -1.772 28.455 32.120 1.00 28.49 138 LEU B C 1
ATOM 3143 O O . LEU B 1 150 ? -2.146 27.693 33.066 1.00 28.94 138 LEU B O 1
ATOM 3148 N N . GLY B 1 151 ? -0.724 28.178 31.364 1.00 28.03 139 GLY B N 1
ATOM 3149 C CA . GLY B 1 151 ? 0.023 26.955 31.613 1.00 28.48 139 GLY B CA 1
ATOM 3150 C C . GLY B 1 151 ? 0.720 27.069 32.973 1.00 28.64 139 GLY B C 1
ATOM 3151 O O . GLY B 1 151 ? 0.889 26.088 33.633 1.00 29.75 139 GLY B O 1
ATOM 3152 N N . LEU B 1 152 ? 1.099 28.264 33.422 1.00 28.92 140 LEU B N 1
ATOM 3153 C CA . LEU B 1 152 ? 1.682 28.380 34.769 1.00 28.78 140 LEU B CA 1
ATOM 3154 C C . LEU B 1 152 ? 0.626 28.143 35.863 1.00 30.29 140 LEU B C 1
ATOM 3155 O O . LEU B 1 152 ? 0.890 27.434 36.884 1.00 31.71 140 LEU B O 1
ATOM 3160 N N . LEU B 1 153 ? -0.562 28.691 35.661 1.00 29.30 141 LEU B N 1
ATOM 3161 C CA . LEU B 1 153 ? -1.653 28.504 36.605 1.00 29.83 141 LEU B CA 1
ATOM 3162 C C . LEU B 1 153 ? -1.934 27.019 36.803 1.00 30.20 141 LEU B C 1
ATOM 3163 O O . LEU B 1 153 ? -2.268 26.587 37.925 1.00 30.66 141 LEU B O 1
ATOM 3168 N N . GLN B 1 154 ? -1.748 26.238 35.745 1.00 28.86 142 GLN B N 1
ATOM 3169 C CA . GLN B 1 154 ? -2.001 24.797 35.832 1.00 30.88 142 GLN B CA 1
ATOM 3170 C C . GLN B 1 154 ? -1.078 24.037 36.741 1.00 29.64 142 GLN B C 1
ATOM 3171 O O . GLN B 1 154 ? -1.358 22.890 37.057 1.00 28.79 142 GLN B O 1
ATOM 3177 N N . ILE B 1 155 ? 0.077 24.581 37.073 1.00 27.92 143 ILE B N 1
ATOM 3178 C CA . ILE B 1 155 ? 1.093 23.844 37.849 1.00 28.76 143 ILE B CA 1
ATOM 3179 C C . ILE B 1 155 ? 1.563 24.589 39.122 1.00 28.46 143 ILE B C 1
ATOM 3180 O O . ILE B 1 155 ? 2.320 24.063 39.935 1.00 28.39 143 ILE B O 1
ATOM 3185 N N . VAL B 1 156 ? 1.055 25.794 39.320 1.00 26.70 144 VAL B N 1
ATOM 3186 C CA . VAL B 1 156 ? 1.376 26.580 40.527 1.00 28.31 144 VAL B CA 1
ATOM 3187 C C . VAL B 1 156 ? 0.577 25.993 41.726 1.00 28.99 144 VAL B C 1
ATOM 3188 O O . VAL B 1 156 ? -0.632 25.684 41.623 1.00 30.03 144 VAL B O 1
ATOM 3195 N N . LYS B 1 157 ? 1.281 25.801 42.842 1.00 28.13 145 LYS B N 1
ATOM 3196 C CA . LYS B 1 157 ? 0.682 25.232 44.048 1.00 28.71 145 LYS B CA 1
ATOM 3197 C C . LYS B 1 157 ? 0.439 26.333 45.090 1.00 28.59 145 LYS B C 1
ATOM 3198 O O . LYS B 1 157 ? -0.545 26.308 45.823 1.00 29.44 145 LYS B O 1
ATOM 3209 N N . ARG B 1 158 ? 1.353 27.278 45.131 1.00 26.28 146 ARG B N 1
ATOM 3210 C CA . ARG B 1 158 ? 1.414 28.323 46.189 1.00 28.24 146 ARG B CA 1
ATOM 3211 C C . ARG B 1 158 ? 2.092 29.545 45.634 1.00 26.47 146 ARG B C 1
ATOM 3212 O O . ARG B 1 158 ? 3.010 29.432 44.799 1.00 28.06 146 ARG B O 1
ATOM 3220 N N . VAL B 1 159 ? 1.662 30.717 46.108 1.00 26.46 147 VAL B N 1
ATOM 3221 C CA . VAL B 1 159 ? 2.316 31.958 45.811 1.00 26.86 147 VAL B CA 1
ATOM 3222 C C . VAL B 1 159 ? 2.619 32.669 47.114 1.00 26.65 147 VAL B C 1
ATOM 3223 O O . VAL B 1 159 ? 1.821 32.605 48.068 1.00 25.72 147 VAL B O 1
ATOM 3227 N N . PHE B 1 160 ? 3.744 33.389 47.124 1.00 27.62 148 PHE B N 1
ATOM 3228 C CA . PHE B 1 160 ? 4.185 34.174 48.263 1.00 27.03 148 PHE B CA 1
ATOM 3229 C C . PHE B 1 160 ? 4.493 35.583 47.731 1.00 27.61 148 PHE B C 1
ATOM 3230 O O . PHE B 1 160 ? 5.412 35.797 46.937 1.00 26.52 148 PHE B O 1
ATOM 3238 N N . LEU B 1 161 ? 3.632 36.510 48.099 1.00 26.81 149 LEU B N 1
ATOM 3239 C CA . LEU B 1 161 ? 3.668 37.886 47.590 1.00 27.58 149 LEU B CA 1
ATOM 3240 C C . LEU B 1 161 ? 4.195 38.798 48.670 1.00 26.76 149 LEU B C 1
ATOM 3241 O O . LEU B 1 161 ? 3.493 39.063 49.660 1.00 26.80 149 LEU B O 1
ATOM 3246 N N . LEU B 1 162 ? 5.432 39.261 48.468 1.00 26.29 150 LEU B N 1
ATOM 3247 C CA . LEU B 1 162 ? 6.165 40.062 49.429 1.00 27.52 150 LEU B CA 1
ATOM 3248 C C . LEU B 1 162 ? 6.185 41.547 49.091 1.00 27.51 150 LEU B C 1
ATOM 3249 O O . LEU B 1 162 ? 6.832 41.999 48.096 1.00 29.07 150 LEU B O 1
ATOM 3254 N N . ASP B 1 163 ? 5.469 42.336 49.872 1.00 28.09 151 ASP B N 1
ATOM 3255 C CA . ASP B 1 163 ? 5.502 43.811 49.737 1.00 27.31 151 ASP B CA 1
ATOM 3256 C C . ASP B 1 163 ? 5.217 44.226 48.276 1.00 27.13 151 ASP B C 1
ATOM 3257 O O . ASP B 1 163 ? 6.015 44.898 47.637 1.00 26.86 151 ASP B O 1
ATOM 3262 N N . GLY B 1 164 ? 4.123 43.719 47.729 1.00 26.87 152 GLY B N 1
ATOM 3263 C CA . GLY B 1 164 ? 3.846 43.865 46.321 1.00 27.04 152 GLY B CA 1
ATOM 3264 C C . GLY B 1 164 ? 3.048 45.119 45.962 1.00 27.39 152 GLY B C 1
ATOM 3265 O O . GLY B 1 164 ? 2.526 45.818 46.849 1.00 26.57 152 GLY B O 1
ATOM 3266 N N . ILE B 1 165 ? 2.947 45.390 44.668 1.00 27.26 153 ILE B N 1
ATOM 3267 C CA . ILE B 1 165 ? 2.043 46.407 44.153 1.00 27.67 153 ILE B CA 1
ATOM 3268 C C . ILE B 1 165 ? 0.923 45.703 43.406 1.00 29.17 153 ILE B C 1
ATOM 3269 O O . ILE B 1 165 ? 1.194 44.896 42.477 1.00 28.89 153 ILE B O 1
ATOM 3274 N N . TYR B 1 166 ? -0.318 45.942 43.834 1.00 26.88 154 TYR B N 1
ATOM 3275 C CA . TYR B 1 166 ? -1.480 45.285 43.190 1.00 28.08 154 TYR B CA 1
ATOM 3276 C C . TYR B 1 166 ? -2.413 46.241 42.460 1.00 27.11 154 TYR B C 1
ATOM 3277 O O . TYR B 1 166 ? -3.058 45.905 41.461 1.00 26.04 154 TYR B O 1
ATOM 3286 N N . SER B 1 167 ? -2.489 47.468 42.948 1.00 27.47 155 SER B N 1
ATOM 3287 C CA . SER B 1 167 ? -3.331 48.429 42.305 1.00 26.77 155 SER B CA 1
ATOM 3288 C C . SER B 1 167 ? -2.461 49.631 41.912 1.00 26.51 155 SER B C 1
ATOM 3289 O O . SER B 1 167 ? -1.988 50.357 42.803 1.00 25.73 155 SER B O 1
ATOM 3292 N N . LEU B 1 168 ? -2.296 49.854 40.606 1.00 26.47 156 LEU B N 1
ATOM 3293 C CA . LEU B 1 168 ? -1.675 51.093 40.142 1.00 27.26 156 LEU B CA 1
ATOM 3294 C C . LEU B 1 168 ? -2.439 52.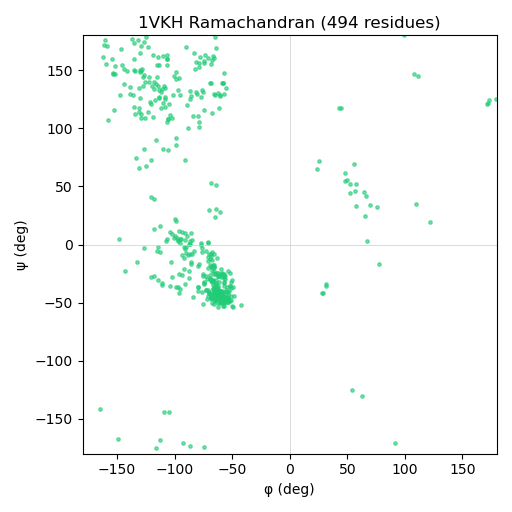339 40.514 1.00 27.48 156 LEU B C 1
ATOM 3295 O O . LEU B 1 168 ? -1.827 53.380 40.878 1.00 27.19 156 LEU B O 1
ATOM 3300 N N . LYS B 1 169 ? -3.752 52.274 40.418 1.00 27.64 157 LYS B N 1
ATOM 3301 C CA . LYS B 1 169 ? -4.616 53.406 40.763 1.00 29.43 157 LYS B CA 1
ATOM 3302 C C . LYS B 1 169 ? -4.406 53.821 42.221 1.00 28.90 157 LYS B C 1
ATOM 3303 O O . LYS B 1 169 ? -4.167 54.985 42.520 1.00 28.17 157 LYS B O 1
ATOM 3309 N N . GLU B 1 170 ? -4.426 52.847 43.118 1.00 27.68 158 GLU B N 1
ATOM 3310 C CA . GLU B 1 170 ? -4.190 53.158 44.523 1.00 29.17 158 GLU B CA 1
ATOM 3311 C C . GLU B 1 170 ? -2.780 53.633 44.794 1.00 28.39 158 GLU B C 1
ATOM 3312 O O . GLU B 1 170 ? -2.555 54.424 45.731 1.00 29.23 158 GLU B O 1
ATOM 3318 N N . LEU B 1 171 ? -1.825 53.134 44.011 1.00 28.22 159 LEU B N 1
ATOM 3319 C CA . LEU B 1 171 ? -0.450 53.481 44.226 1.00 28.35 159 LEU B CA 1
ATOM 3320 C C . LEU B 1 171 ? -0.280 54.970 43.956 1.00 27.77 159 LEU B C 1
ATOM 3321 O O . LEU B 1 171 ? 0.326 55.662 44.786 1.00 30.22 159 LEU B O 1
ATOM 3326 N N . LEU B 1 172 ? -0.804 55.499 42.841 1.00 27.92 160 LEU B N 1
ATOM 3327 C CA . LEU B 1 172 ? -0.635 56.956 42.565 1.00 29.94 160 LEU B CA 1
ATOM 3328 C C . LEU B 1 172 ? -1.534 57.848 43.416 1.00 29.52 160 LEU B C 1
ATOM 3329 O O . LEU B 1 172 ? -1.243 59.014 43.572 1.00 29.72 160 LEU B O 1
ATOM 3334 N N . ILE B 1 173 ? -2.660 57.337 43.876 1.00 29.93 161 ILE B N 1
ATOM 3335 C CA . ILE B 1 173 ? -3.473 58.071 44.829 1.00 30.16 161 ILE B CA 1
ATOM 3336 C C . ILE B 1 173 ? -2.648 58.334 46.099 1.00 29.76 161 ILE B C 1
ATOM 3337 O O . ILE B 1 173 ? -2.584 59.476 46.579 1.00 26.46 161 ILE B O 1
ATOM 3342 N N . GLU B 1 174 ? -2.036 57.286 46.613 1.00 28.63 162 GLU B N 1
ATOM 3343 C CA . GLU B 1 174 ? -1.237 57.365 47.830 1.00 29.88 162 GLU B CA 1
ATOM 3344 C C . GLU B 1 174 ? 0.061 58.115 47.600 1.00 30.61 162 GLU B C 1
ATOM 3345 O O . GLU B 1 174 ? 0.446 58.965 48.418 1.00 29.91 162 GLU B O 1
ATOM 3351 N N . TYR B 1 175 ? 0.731 57.810 46.492 1.00 29.27 163 TYR B N 1
ATOM 3352 C CA . TYR B 1 175 ? 1.990 58.451 46.167 1.00 29.68 163 TYR B CA 1
ATOM 3353 C C . TYR B 1 175 ? 2.035 59.082 44.767 1.00 28.47 163 TYR B C 1
ATOM 3354 O O . TYR B 1 175 ? 2.583 58.491 43.824 1.00 27.56 163 TYR B O 1
ATOM 3363 N N . PRO B 1 176 ? 1.516 60.289 44.588 1.00 28.21 164 PRO B N 1
ATOM 3364 C CA . PRO B 1 176 ? 1.596 60.889 43.257 1.00 28.48 164 PRO B CA 1
ATOM 3365 C C . PRO B 1 176 ? 3.039 60.994 42.711 1.00 29.41 164 PRO B C 1
ATOM 3366 O O . PRO B 1 176 ? 3.248 60.994 41.468 1.00 30.34 164 PRO B O 1
ATOM 3370 N N . GLU B 1 177 ? 4.006 61.083 43.624 1.00 29.66 165 GLU B N 1
ATOM 3371 C CA . GLU B 1 177 ? 5.415 61.226 43.278 1.00 30.44 165 GLU B CA 1
ATOM 3372 C C . GLU B 1 177 ? 5.989 59.941 42.639 1.00 30.11 165 GLU B C 1
ATOM 3373 O O . GLU B 1 177 ? 7.019 59.978 41.968 1.00 30.01 165 GLU B O 1
ATOM 3379 N N . TYR B 1 178 ? 5.320 58.815 42.809 1.00 30.12 166 TYR B N 1
ATOM 3380 C CA . TYR B 1 178 ? 5.785 57.562 42.179 1.00 29.95 166 TYR B CA 1
ATOM 3381 C C . TYR B 1 178 ? 5.454 57.527 40.683 1.00 29.55 166 TYR B C 1
ATOM 3382 O O . TYR B 1 178 ? 5.806 56.588 39.974 1.00 28.84 166 TYR B O 1
ATOM 3391 N N . ASP B 1 179 ? 4.820 58.582 40.180 1.00 29.54 167 ASP B N 1
ATOM 3392 C CA . ASP B 1 179 ? 4.790 58.759 38.726 1.00 30.29 167 ASP B CA 1
ATOM 3393 C C . ASP B 1 179 ? 6.197 58.682 38.110 1.00 31.80 167 ASP B C 1
ATOM 3394 O O . ASP B 1 179 ? 6.356 58.379 36.907 1.00 31.52 167 ASP B O 1
ATOM 3399 N N . CYS B 1 180 ? 7.228 58.980 38.896 1.00 33.01 168 CYS B N 1
ATOM 3400 C CA . CYS B 1 180 ? 8.596 58.988 38.345 1.00 34.39 168 CYS B CA 1
ATOM 3401 C C . CYS B 1 180 ? 9.012 57.606 37.803 1.00 33.31 168 CYS B C 1
ATOM 3402 O O . CYS B 1 180 ? 9.830 57.516 36.881 1.00 33.61 168 CYS B O 1
ATOM 3405 N N . PHE B 1 181 ? 8.445 56.538 38.334 1.00 34.48 169 PHE B N 1
ATOM 3406 C CA . PHE B 1 181 ? 8.740 55.209 37.794 1.00 33.20 169 PHE B CA 1
ATOM 3407 C C . PHE B 1 181 ? 7.532 54.624 37.089 1.00 32.97 169 PHE B C 1
ATOM 3408 O O . PHE B 1 181 ? 7.710 53.919 36.117 1.00 34.03 169 PHE B O 1
ATOM 3416 N N . THR B 1 182 ? 6.312 54.903 37.541 1.00 31.91 170 THR B N 1
ATOM 3417 C CA . THR B 1 182 ? 5.157 54.364 36.823 1.00 31.20 170 THR B CA 1
ATOM 3418 C C . THR B 1 182 ? 5.055 54.923 35.415 1.00 30.92 170 THR B C 1
ATOM 3419 O O . THR B 1 182 ? 4.620 54.210 34.527 1.00 31.58 170 THR B O 1
ATOM 3423 N N . ARG B 1 183 ? 5.413 56.200 35.201 1.00 30.02 171 ARG B N 1
ATOM 3424 C CA . ARG B 1 183 ? 5.448 56.734 33.839 1.00 30.81 171 ARG B CA 1
ATOM 3425 C C . ARG B 1 183 ? 6.394 55.973 32.879 1.00 30.36 171 ARG B C 1
ATOM 3426 O O . ARG B 1 183 ? 6.190 56.011 31.669 1.00 31.81 171 ARG B O 1
ATOM 3434 N N . LEU B 1 184 ? 7.404 55.292 33.400 1.00 30.79 172 LEU B N 1
ATOM 3435 C CA . LEU B 1 184 ? 8.344 54.465 32.590 1.00 30.43 172 LEU B CA 1
ATOM 3436 C C . LEU B 1 184 ? 7.743 53.113 32.145 1.00 28.14 172 LEU B C 1
ATOM 3437 O O . LEU B 1 184 ? 7.965 52.651 31.014 1.00 28.46 172 LEU B O 1
ATOM 3442 N N . ALA B 1 185 ? 7.020 52.488 33.058 1.00 28.81 173 ALA B N 1
ATOM 3443 C CA . ALA B 1 185 ? 6.428 51.164 32.840 1.00 27.29 173 ALA B CA 1
ATOM 3444 C C . ALA B 1 185 ? 5.025 51.300 32.184 1.00 28.55 173 ALA B C 1
ATOM 3445 O O . ALA B 1 185 ? 4.554 50.392 31.509 1.00 28.90 173 ALA B O 1
ATOM 3447 N N . PHE B 1 186 ? 4.395 52.461 32.350 1.00 27.14 174 PHE B N 1
ATOM 3448 C CA . PHE B 1 186 ? 3.068 52.763 31.821 1.00 27.33 174 PHE B CA 1
ATOM 3449 C C . PHE B 1 186 ? 3.077 54.073 31.099 1.00 28.64 174 PHE B C 1
ATOM 3450 O O . PHE B 1 186 ? 2.444 55.021 31.553 1.00 26.74 174 PHE B O 1
ATOM 3458 N N . PRO B 1 187 ? 3.801 54.149 29.991 1.00 29.87 175 PRO B N 1
ATOM 3459 C CA . PRO B 1 187 ? 3.993 55.415 29.309 1.00 31.48 175 PRO B CA 1
ATOM 3460 C C . PRO B 1 187 ? 2.742 56.074 28.691 1.00 31.78 175 PRO B C 1
ATOM 3461 O O . PRO B 1 187 ? 2.718 57.314 28.519 1.00 31.72 175 PRO B O 1
ATOM 3465 N N . ASP B 1 188 ? 1.751 55.250 28.369 1.00 31.76 176 ASP B N 1
ATOM 3466 C CA . ASP B 1 188 ? 0.452 55.693 27.892 1.00 32.44 176 ASP B CA 1
ATOM 3467 C C . ASP B 1 188 ? -0.572 55.845 29.017 1.00 32.09 176 ASP B C 1
ATOM 3468 O O . ASP B 1 188 ? -1.763 56.051 28.725 1.00 33.43 176 ASP B O 1
ATOM 3473 N N . GLY B 1 189 ? -0.129 55.789 30.275 1.00 30.27 177 GLY B N 1
ATOM 3474 C CA . GLY B 1 189 ? -1.003 55.990 31.429 1.00 29.49 177 GLY B CA 1
ATOM 3475 C C . GLY B 1 189 ? -1.278 54.684 32.187 1.00 29.14 177 GLY B C 1
ATOM 3476 O O . GLY B 1 189 ? -1.353 53.604 31.567 1.00 28.85 177 GLY B O 1
ATOM 3477 N N . ILE B 1 190 ? -1.433 54.792 33.513 1.00 29.78 178 ILE B N 1
ATOM 3478 C CA . ILE B 1 190 ? -1.696 53.625 34.368 1.00 30.33 178 ILE B CA 1
ATOM 3479 C C . ILE B 1 190 ? -3.087 53.026 34.109 1.00 30.57 178 ILE B C 1
ATOM 3480 O O . ILE B 1 190 ? -3.382 51.975 34.610 1.00 29.95 178 ILE B O 1
ATOM 3485 N N . GLN B 1 191 ? -3.947 53.701 33.344 1.00 31.36 179 GLN B N 1
ATOM 3486 C CA . GLN B 1 191 ? -5.258 53.118 33.010 1.00 32.06 179 GLN B CA 1
ATOM 3487 C C . GLN B 1 191 ? -5.085 51.924 32.090 1.00 32.00 179 GLN B C 1
ATOM 3488 O O . GLN B 1 191 ? -5.995 51.154 31.909 1.00 32.03 179 GLN B O 1
ATOM 3502 N N . TYR B 1 193 ? -3.089 49.469 32.871 1.00 30.01 181 TYR B N 1
ATOM 3503 C CA . TYR B 1 193 ? -2.996 48.327 33.777 1.00 29.12 181 TYR B CA 1
ATOM 3504 C C . TYR B 1 193 ? -4.313 47.548 33.830 1.00 29.57 181 TYR B C 1
ATOM 3505 O O . TYR B 1 193 ? -5.359 48.074 34.243 1.00 28.17 181 TYR B O 1
ATOM 3514 N N . GLU B 1 194 ? -4.243 46.293 33.405 1.00 29.75 182 GLU B N 1
ATOM 3515 C CA . GLU B 1 194 ? -5.412 45.456 33.201 1.00 31.11 182 GLU B CA 1
ATOM 3516 C C . GLU B 1 194 ? -5.799 44.652 34.435 1.00 29.63 182 GLU B C 1
ATOM 3517 O O . GLU B 1 194 ? -6.849 44.004 34.415 1.00 30.18 182 GLU B O 1
ATOM 3523 N N . GLU B 1 195 ? -5.012 44.738 35.500 1.00 28.15 183 GLU B N 1
ATOM 3524 C CA . GLU B 1 195 ? -5.241 43.876 36.665 1.00 28.38 183 GLU B CA 1
ATOM 3525 C C . GLU B 1 195 ? -5.585 44.595 37.983 1.00 27.75 183 GLU B C 1
ATOM 3526 O O . GLU B 1 195 ? -5.213 44.154 39.034 1.00 27.09 183 GLU B O 1
ATOM 3532 N N . GLU B 1 196 ? -6.387 45.659 37.920 1.00 29.02 184 GLU B N 1
ATOM 3533 C CA . GLU B 1 196 ? -6.867 46.277 39.131 1.00 28.29 184 GLU B CA 1
ATOM 3534 C C . GLU B 1 196 ? -7.718 45.210 39.847 1.00 27.87 184 GLU B C 1
ATOM 3535 O O . GLU B 1 196 ? -8.577 44.608 39.204 1.00 28.14 184 GLU B O 1
ATOM 3541 N N . PRO B 1 197 ? -7.477 44.985 41.146 1.00 27.89 185 PRO B N 1
ATOM 3542 C CA . PRO B 1 197 ? -8.179 43.952 41.916 1.00 29.78 185 PRO B CA 1
ATOM 3543 C C . PRO B 1 197 ? -9.690 44.020 41.790 1.00 32.25 185 PRO B C 1
ATOM 3544 O O . PRO B 1 197 ? -10.300 43.004 41.509 1.00 33.30 185 PRO B O 1
ATOM 3548 N N . SER B 1 198 ? -10.286 45.202 41.934 1.00 33.24 186 SER B N 1
ATOM 3549 C CA . SER B 1 198 ? -11.726 45.277 41.876 1.00 35.64 186 SER B CA 1
ATOM 3550 C C . SER B 1 198 ? -12.229 44.905 40.505 1.00 36.51 186 SER B C 1
ATOM 3551 O O . SER B 1 198 ? -13.369 44.466 40.364 1.00 37.68 186 SER B O 1
ATOM 3554 N N . ARG B 1 199 ? -11.391 45.082 39.489 1.00 36.15 187 ARG B N 1
ATOM 3555 C CA . ARG B 1 199 ? -11.764 44.718 38.153 1.00 36.61 187 ARG B CA 1
ATOM 3556 C C . ARG B 1 199 ? -11.626 43.210 37.900 1.00 34.76 187 ARG B C 1
ATOM 3557 O O . ARG B 1 199 ? -12.473 42.632 37.256 1.00 35.82 187 ARG B O 1
ATOM 3565 N N . VAL B 1 200 ? -10.583 42.556 38.408 1.00 31.29 188 VAL B N 1
ATOM 3566 C CA . VAL B 1 200 ? -10.308 41.172 38.018 1.00 30.90 188 VAL B CA 1
ATOM 3567 C C . VAL B 1 200 ? -10.542 40.136 39.122 1.00 30.31 188 VAL B C 1
ATOM 3568 O O . VAL B 1 200 ? -10.310 38.964 38.912 1.00 27.74 188 VAL B O 1
ATOM 3580 N N . PRO B 1 202 ? -13.162 38.611 40.224 1.00 30.62 190 PRO B N 1
ATOM 3581 C CA . PRO B 1 202 ? -13.984 37.459 39.787 1.00 31.53 190 PRO B CA 1
ATOM 3582 C C . PRO B 1 202 ? -13.206 36.364 39.045 1.00 30.62 190 PRO B C 1
ATOM 3583 O O . PRO B 1 202 ? -13.507 35.183 39.195 1.00 31.67 190 PRO B O 1
ATOM 3587 N N . TYR B 1 203 ? -12.211 36.782 38.258 1.00 29.75 191 TYR B N 1
ATOM 3588 C CA . TYR B 1 203 ? -11.392 35.871 37.485 1.00 29.32 191 TYR B CA 1
ATOM 3589 C C . TYR B 1 203 ? -10.329 35.229 38.333 1.00 29.44 191 TYR B C 1
ATOM 3590 O O . TYR B 1 203 ? -9.998 34.061 38.127 1.00 31.25 191 TYR B O 1
ATOM 3599 N N . VAL B 1 204 ? -9.775 35.988 39.277 1.00 28.53 192 VAL B N 1
ATOM 3600 C CA . VAL B 1 204 ? -8.846 35.408 40.277 1.00 29.87 192 VAL B CA 1
ATOM 3601 C C . VAL B 1 204 ? -9.591 34.327 41.084 1.00 30.02 192 VAL B C 1
ATOM 3602 O O . VAL B 1 204 ? -9.088 33.200 41.304 1.00 29.68 192 VAL B O 1
ATOM 3606 N N . LYS B 1 205 ? -10.802 34.660 41.487 1.00 31.92 193 LYS B N 1
ATOM 3607 C CA . LYS B 1 205 ? -11.666 33.697 42.178 1.00 33.85 193 LYS B CA 1
ATOM 3608 C C . LYS B 1 205 ? -11.819 32.398 41.353 1.00 35.11 193 LYS B C 1
ATOM 3609 O O . LYS B 1 205 ? -11.624 31.291 41.866 1.00 36.21 193 LYS B O 1
ATOM 3615 N N . LYS B 1 206 ? -12.130 32.522 40.078 1.00 36.20 194 LYS B N 1
ATOM 3616 C CA . LYS B 1 206 ? -12.162 31.352 39.203 1.00 37.50 194 LYS B CA 1
ATOM 3617 C C . LYS B 1 206 ? -10.856 30.546 39.235 1.00 37.00 194 LYS B C 1
ATOM 3618 O O . LYS B 1 206 ? -10.873 29.304 39.214 1.00 36.53 194 LYS B O 1
ATOM 3624 N N . ALA B 1 207 ? -9.727 31.253 39.202 1.00 36.09 195 ALA B N 1
ATOM 3625 C CA . ALA B 1 207 ? -8.446 30.595 39.056 1.00 37.01 195 ALA B CA 1
ATOM 3626 C C . ALA B 1 207 ? -8.150 29.777 40.295 1.00 38.80 195 ALA B C 1
ATOM 3627 O O . ALA B 1 207 ? -7.800 28.596 40.220 1.00 37.77 195 ALA B O 1
ATOM 3629 N N . LEU B 1 208 ? -8.297 30.427 41.441 1.00 40.91 196 LEU B N 1
ATOM 3630 C CA . LEU B 1 208 ? -7.826 29.858 42.691 1.00 43.41 196 LEU B CA 1
ATOM 3631 C C . LEU B 1 208 ? -8.569 28.615 43.046 1.00 44.09 196 LEU B C 1
ATOM 3632 O O . LEU B 1 208 ? -7.964 27.643 43.522 1.00 47.16 196 LEU B O 1
ATOM 3637 N N . SER B 1 20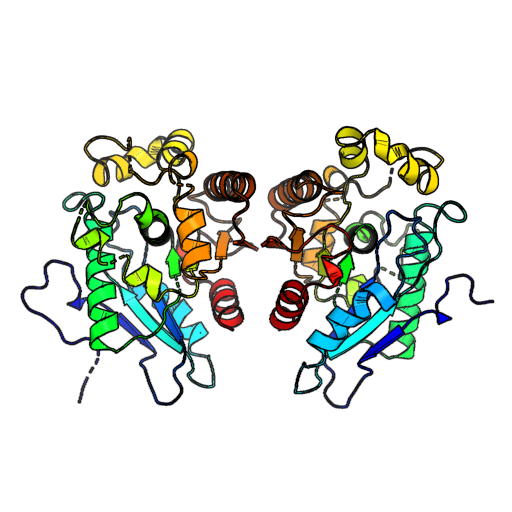9 ? -9.862 28.615 42.772 1.00 44.30 197 SER B N 1
ATOM 3638 C CA . SER B 1 209 ? -10.659 27.451 42.987 1.00 43.87 197 SER B CA 1
ATOM 3639 C C . SER B 1 209 ? -10.436 26.371 41.912 1.00 43.56 197 SER B C 1
ATOM 3640 O O . SER B 1 209 ? -10.217 25.189 42.280 1.00 44.86 197 SER B O 1
ATOM 3643 N N . ARG B 1 210 ? -10.519 26.737 40.622 1.00 40.79 198 ARG B N 1
ATOM 3644 C CA . ARG B 1 210 ? -10.218 25.801 39.527 1.00 39.93 198 ARG B CA 1
ATOM 3645 C C . ARG B 1 210 ? -8.881 25.078 39.732 1.00 38.31 198 ARG B C 1
ATOM 3646 O O . ARG B 1 210 ? -8.753 23.916 39.416 1.00 37.48 198 ARG B O 1
ATOM 3654 N N . PHE B 1 211 ? -7.889 25.766 40.269 1.00 36.51 199 PHE B N 1
ATOM 3655 C CA . PHE B 1 211 ? -6.551 25.216 40.390 1.00 35.63 199 PHE B CA 1
ATOM 3656 C C . PHE B 1 211 ? -6.030 24.983 41.802 1.00 36.51 199 PHE B C 1
ATOM 3657 O O . PHE B 1 211 ? -4.918 24.475 41.963 1.00 38.11 199 PHE B O 1
ATOM 3665 N N . SER B 1 212 ? -6.744 25.304 42.851 1.00 36.14 200 SER B N 1
ATOM 3666 C CA . SER B 1 212 ? -6.127 24.994 44.158 1.00 37.30 200 SER B CA 1
ATOM 3667 C C . SER B 1 212 ? -4.718 25.648 44.339 1.00 35.96 200 SER B C 1
ATOM 3668 O O . SER B 1 212 ? -3.649 25.001 44.272 1.00 37.38 200 SER B O 1
ATOM 3671 N N . ILE B 1 213 ? -4.746 26.952 44.450 1.00 33.16 201 ILE B N 1
ATOM 3672 C CA . ILE B 1 213 ? -3.569 27.717 44.654 1.00 31.85 201 ILE B CA 1
ATOM 3673 C C . ILE B 1 213 ? -3.675 28.341 46.049 1.00 31.19 201 ILE B C 1
ATOM 3674 O O . ILE B 1 213 ? -4.653 29.006 46.378 1.00 31.24 201 ILE B O 1
ATOM 3679 N N . ASP B 1 214 ? -2.659 28.107 46.851 1.00 31.03 202 ASP B N 1
ATOM 3680 C CA . ASP B 1 214 ? -2.561 28.744 48.175 1.00 31.44 202 ASP B CA 1
ATOM 3681 C C . ASP B 1 214 ? -1.897 30.114 48.094 1.00 31.37 202 ASP B C 1
ATOM 3682 O O . ASP B 1 214 ? -0.753 30.223 47.643 1.00 30.62 202 ASP B O 1
ATOM 3699 N N . HIS B 1 216 ? -0.331 33.480 49.880 1.00 29.78 204 HIS B N 1
ATOM 3700 C CA . HIS B 1 216 ? 0.307 34.053 51.078 1.00 28.69 204 HIS B CA 1
ATOM 3701 C C . HIS B 1 216 ? 0.723 35.492 50.777 1.00 28.47 204 HIS B C 1
ATOM 3702 O O . HIS B 1 216 ? 1.451 35.773 49.810 1.00 27.68 204 HIS B O 1
ATOM 3709 N N . LEU B 1 217 ? 0.256 36.422 51.607 1.00 27.71 205 LEU B N 1
ATOM 3710 C CA . LEU B 1 217 ? 0.543 37.827 51.459 1.00 27.99 205 LEU B CA 1
ATOM 3711 C C . LEU B 1 217 ? 1.439 38.243 52.628 1.00 28.22 205 LEU B C 1
ATOM 3712 O O . LEU B 1 217 ? 1.101 37.938 53.763 1.00 28.23 205 LEU B O 1
ATOM 3717 N N . VAL B 1 218 ? 2.546 38.943 52.349 1.00 26.93 206 VAL B N 1
ATOM 3718 C CA . VAL B 1 218 ? 3.520 39.307 53.347 1.00 26.01 206 VAL B CA 1
ATOM 3719 C C . VAL B 1 218 ? 3.795 40.798 53.186 1.00 26.08 206 VAL B C 1
ATOM 3720 O O . VAL B 1 218 ? 3.898 41.288 52.044 1.00 27.56 206 VAL B O 1
ATOM 3724 N N . HIS B 1 219 ? 3.829 41.527 54.293 1.00 27.22 207 HIS B N 1
ATOM 3725 C CA . HIS B 1 219 ? 4.298 42.896 54.260 1.00 27.29 207 HIS B CA 1
ATOM 3726 C C . HIS B 1 219 ? 5.059 43.247 55.529 1.00 28.43 207 HIS B C 1
ATOM 3727 O O . HIS B 1 219 ? 4.786 42.740 56.641 1.00 26.97 207 HIS B O 1
ATOM 3734 N N . SER B 1 220 ? 5.992 44.164 55.379 1.00 27.63 208 SER B N 1
ATOM 3735 C CA . SER B 1 220 ? 6.775 44.670 56.492 1.00 28.90 208 SER B CA 1
ATOM 3736 C C . SER B 1 220 ? 6.270 45.966 57.074 1.00 28.82 208 SER B C 1
ATOM 3737 O O . SER B 1 220 ? 6.098 46.956 56.347 1.00 28.94 208 SER B O 1
ATOM 3740 N N . TYR B 1 221 ? 6.183 46.022 58.402 1.00 27.70 209 TYR B N 1
ATOM 3741 C CA . TYR B 1 221 ? 5.808 47.266 59.041 1.00 28.58 209 TYR B CA 1
ATOM 3742 C C . TYR B 1 221 ? 6.927 48.312 58.818 1.00 28.47 209 TYR B C 1
ATOM 3743 O O . TYR B 1 221 ? 6.695 49.510 59.005 1.00 28.29 209 TYR B O 1
ATOM 3752 N N . SER B 1 222 ? 8.123 47.850 58.438 1.00 28.26 210 SER B N 1
ATOM 3753 C CA . SER B 1 222 ? 9.260 48.739 58.260 1.00 30.68 210 SER B CA 1
ATOM 3754 C C . SER B 1 222 ? 9.525 49.178 56.821 1.00 30.67 210 SER B C 1
ATOM 3755 O O . SER B 1 222 ? 10.502 49.877 56.517 1.00 28.82 210 SER B O 1
ATOM 3758 N N . ASP B 1 223 ? 8.635 48.761 55.927 1.00 30.62 211 ASP B N 1
ATOM 3759 C CA . ASP B 1 223 ? 8.709 49.131 54.535 1.00 29.12 211 ASP B CA 1
ATOM 3760 C C . ASP B 1 223 ? 8.450 50.628 54.351 1.00 30.20 211 ASP B C 1
ATOM 3761 O O . ASP B 1 223 ? 7.348 51.133 54.609 1.00 29.21 211 ASP B O 1
ATOM 3766 N N . GLU B 1 224 ? 9.502 51.309 53.936 1.00 30.09 212 GLU B N 1
ATOM 3767 C CA . GLU B 1 224 ? 9.532 52.739 53.821 1.00 30.57 212 GLU B CA 1
ATOM 3768 C C . GLU B 1 224 ? 8.972 53.191 52.464 1.00 30.79 212 GLU B C 1
ATOM 3769 O O . GLU B 1 224 ? 8.634 54.354 52.318 1.00 30.77 212 GLU B O 1
ATOM 3775 N N . LEU B 1 225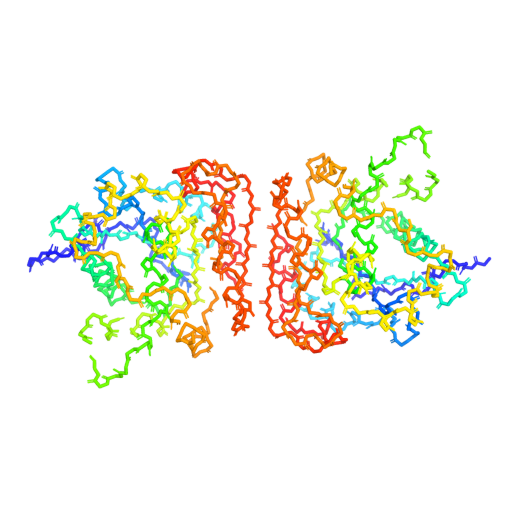 ? 8.876 52.286 51.491 1.00 31.33 213 LEU B N 1
ATOM 3776 C CA . LEU B 1 225 ? 8.364 52.616 50.170 1.00 30.85 213 LEU B CA 1
ATOM 3777 C C . LEU B 1 225 ? 6.867 52.408 50.062 1.00 30.24 213 LEU B C 1
ATOM 3778 O O . LEU B 1 225 ? 6.237 53.054 49.260 1.00 30.46 213 LEU B O 1
ATOM 3783 N N . LEU B 1 226 ? 6.347 51.405 50.757 1.00 29.56 214 LEU B N 1
ATOM 3784 C CA . LEU B 1 226 ? 4.921 51.093 50.698 1.00 29.44 214 LEU B CA 1
ATOM 3785 C C . LEU B 1 226 ? 4.337 50.952 52.098 1.00 28.39 214 LEU B C 1
ATOM 3786 O O . LEU B 1 226 ? 4.815 50.172 52.894 1.00 29.65 214 LEU B O 1
ATOM 3791 N N . THR B 1 227 ? 3.275 51.688 52.390 1.00 28.57 215 THR B N 1
ATOM 3792 C CA . THR B 1 227 ? 2.549 51.449 53.618 1.00 27.29 215 THR B CA 1
ATOM 3793 C C . THR B 1 227 ? 1.753 50.168 53.439 1.00 27.68 215 THR B C 1
ATOM 3794 O O . THR B 1 227 ? 1.798 49.525 52.389 1.00 25.02 215 THR B O 1
ATOM 3798 N N . LEU B 1 228 ? 0.945 49.885 54.435 1.00 26.33 216 LEU B N 1
ATOM 3799 C CA . LEU B 1 228 ? -0.020 48.811 54.343 1.00 28.44 216 LEU B CA 1
ATOM 3800 C C . LEU B 1 228 ? -1.191 49.012 53.357 1.00 28.20 216 LEU B C 1
ATOM 3801 O O . LEU B 1 228 ? -1.941 48.078 53.119 1.00 25.84 216 LEU B O 1
ATOM 3806 N N . ARG B 1 229 ? -1.356 50.193 52.771 1.00 27.88 217 ARG B N 1
ATOM 3807 C CA . ARG B 1 229 ? -2.510 50.417 51.887 1.00 29.62 217 ARG B CA 1
ATOM 3808 C C . ARG B 1 229 ? -2.671 49.388 50.756 1.00 28.22 217 ARG B C 1
ATOM 3809 O O . ARG B 1 229 ? -3.768 48.859 50.553 1.00 27.97 217 ARG B O 1
ATOM 3817 N N . GLN B 1 230 ? -1.600 49.094 50.035 1.00 26.74 218 GLN B N 1
ATOM 3818 C CA . GLN B 1 230 ? -1.684 48.162 48.907 1.00 27.36 218 GLN B CA 1
ATOM 3819 C C . GLN B 1 230 ? -2.205 46.815 49.427 1.00 28.36 218 GLN B C 1
ATOM 3820 O O . GLN B 1 230 ? -3.107 46.199 48.868 1.00 28.16 218 GLN B O 1
ATOM 3826 N N . THR B 1 231 ? -1.632 46.398 50.538 1.00 28.64 219 THR B N 1
ATOM 3827 C CA . THR B 1 231 ? -2.003 45.105 51.126 1.00 28.76 219 THR B CA 1
ATOM 3828 C C . THR B 1 231 ? -3.455 45.103 51.582 1.00 27.85 219 THR B C 1
ATOM 3829 O O . THR B 1 231 ? -4.169 44.130 51.344 1.00 28.41 219 THR B O 1
ATOM 3833 N N . ASN B 1 232 ? -3.875 46.159 52.288 1.00 27.89 220 ASN B N 1
ATOM 3834 C CA . ASN B 1 232 ? -5.217 46.267 52.793 1.00 27.66 220 ASN B CA 1
ATOM 3835 C C . ASN B 1 232 ? -6.248 46.367 51.663 1.00 28.71 220 ASN B C 1
ATOM 3836 O O . ASN B 1 232 ? -7.312 45.773 51.747 1.00 27.57 220 ASN B O 1
ATOM 3841 N N . CYS B 1 233 ? -5.910 47.070 50.594 1.00 28.76 221 CYS B N 1
ATOM 3842 C CA . CYS B 1 233 ? -6.818 47.167 49.422 1.00 29.26 221 CYS B CA 1
ATOM 3843 C C . CYS B 1 233 ? -7.007 45.756 48.813 1.00 28.32 221 CYS B C 1
ATOM 3844 O O . CYS B 1 233 ? -8.135 45.377 48.497 1.00 29.42 221 CYS B O 1
ATOM 3849 N N . LEU B 1 234 ? -5.939 44.975 48.730 1.00 29.38 222 LEU B N 1
ATOM 3850 C CA . LEU B 1 234 ? -6.014 43.617 48.198 1.00 29.54 222 LEU B CA 1
ATOM 3851 C C . LEU B 1 234 ? -6.850 42.699 49.122 1.00 29.56 222 LEU B C 1
ATOM 3852 O O . LEU B 1 234 ? -7.696 41.957 48.658 1.00 29.77 222 LEU B O 1
ATOM 3857 N N . ILE B 1 235 ? -6.604 42.770 50.421 1.00 28.26 223 ILE B N 1
ATOM 3858 C CA . ILE B 1 235 ? -7.367 41.979 51.408 1.00 28.85 223 ILE B CA 1
ATOM 3859 C C . ILE B 1 235 ? -8.841 42.241 51.345 1.00 28.19 223 ILE B C 1
ATOM 3860 O O . ILE B 1 235 ? -9.655 41.312 51.365 1.00 27.09 223 ILE B O 1
ATOM 3865 N N . SER B 1 236 ? -9.206 43.524 51.256 1.00 26.63 224 SER B N 1
ATOM 3866 C CA . SER B 1 236 ? -10.609 43.877 51.226 1.00 28.03 224 SER B CA 1
ATOM 3867 C C . SER B 1 236 ? -11.302 43.210 50.018 1.00 26.31 224 SER B C 1
ATOM 3868 O O . SER B 1 236 ? -12.392 42.642 50.104 1.00 24.89 224 SER B O 1
ATOM 3873 N N . CYS B 1 237 ? -10.656 43.320 48.874 1.00 27.21 225 CYS B N 1
ATOM 3874 C CA . CYS B 1 237 ? -11.148 42.684 47.672 1.00 26.55 225 CYS B CA 1
ATOM 3875 C C . CYS B 1 237 ? -11.231 41.136 47.772 1.00 25.50 225 CYS B C 1
ATOM 3876 O O . CYS B 1 237 ? -12.243 40.547 47.397 1.00 26.42 225 CYS B O 1
ATOM 3881 N N . LEU B 1 238 ? -10.181 40.515 48.277 1.00 25.12 226 LEU B N 1
ATOM 3882 C CA . LEU B 1 238 ? -10.196 39.034 48.595 1.00 25.77 226 LEU B CA 1
ATOM 3883 C C . LEU B 1 238 ? -11.324 38.621 49.473 1.00 25.38 226 LEU B C 1
ATOM 3884 O O . LEU B 1 238 ? -12.045 37.646 49.173 1.00 25.72 226 LEU B O 1
ATOM 3889 N N . GLN B 1 239 ? -11.526 39.367 50.568 1.00 25.94 227 GLN B N 1
ATOM 3890 C CA . GLN B 1 239 ? -12.616 39.084 51.455 1.00 24.43 227 GLN B CA 1
ATOM 3891 C C . GLN B 1 239 ? -13.957 39.247 50.758 1.00 25.20 227 GLN B C 1
ATOM 3892 O O . GLN B 1 239 ? -14.876 38.503 50.995 1.00 25.35 227 GLN B O 1
ATOM 3898 N N . ASP B 1 240 ? -14.114 40.280 49.951 1.00 25.83 228 ASP B N 1
ATOM 3899 C CA . ASP B 1 240 ? -15.380 40.491 49.225 1.00 27.15 228 ASP B CA 1
ATOM 3900 C C . ASP B 1 240 ? -15.751 39.299 48.350 1.00 26.86 228 ASP B C 1
ATOM 3901 O O . ASP B 1 240 ? -16.914 39.030 48.191 1.00 26.01 228 ASP B O 1
ATOM 3906 N N . TYR B 1 241 ? -14.760 38.593 47.805 1.00 26.34 229 TYR B N 1
ATOM 3907 C CA . TYR B 1 241 ? -15.012 37.403 46.953 1.00 26.97 229 TYR B CA 1
ATOM 3908 C C . TYR B 1 241 ? -14.846 36.085 47.654 1.00 27.23 229 TYR B C 1
ATOM 3909 O O . TYR B 1 241 ? -14.913 35.027 47.023 1.00 27.56 229 TYR B O 1
ATOM 3918 N N . GLN B 1 242 ? -14.644 36.162 48.972 1.00 27.15 230 GLN B N 1
ATOM 3919 C CA . GLN B 1 242 ? -14.435 35.009 49.845 1.00 27.17 230 GLN B CA 1
ATOM 3920 C C . GLN B 1 242 ? -13.317 34.094 49.315 1.00 28.05 230 GLN B C 1
ATOM 3921 O O . GLN B 1 242 ? -13.468 32.862 49.237 1.00 28.27 230 GLN B O 1
ATOM 3932 N N . LEU B 1 243 ? -12.239 34.719 48.906 1.00 27.21 231 LEU B N 1
ATOM 3933 C CA . LEU B 1 243 ? -11.036 34.007 48.463 1.00 27.64 231 LEU B CA 1
ATOM 3934 C C . LEU B 1 243 ? -10.181 33.695 49.686 1.00 27.30 231 LEU B C 1
ATOM 3935 O O . LEU B 1 243 ? -9.817 34.600 50.479 1.00 24.90 231 LEU B O 1
ATOM 3940 N N . SER B 1 244 ? -9.816 32.413 49.826 1.00 25.78 232 SER B N 1
ATOM 3941 C CA . SER B 1 244 ? -8.904 31.997 50.889 1.00 25.47 232 SER B CA 1
ATOM 3942 C C . SER B 1 244 ? -7.489 32.503 50.678 1.00 25.82 232 SER B C 1
ATOM 3943 O O . SER B 1 244 ? -6.985 32.533 49.560 1.00 25.66 232 SER B O 1
ATOM 3946 N N . PHE B 1 245 ? -6.853 32.957 51.776 1.00 24.52 233 PHE B N 1
ATOM 3947 C CA . PHE B 1 245 ? -5.487 33.442 51.751 1.00 23.75 233 PHE B CA 1
ATOM 3948 C C . PHE B 1 245 ? -4.957 33.448 53.183 1.00 23.99 233 PHE B C 1
ATOM 3949 O O . PHE B 1 245 ? -5.738 33.324 54.181 1.00 23.79 233 PHE B O 1
ATOM 3957 N N . LYS B 1 246 ? -3.642 33.495 53.268 1.00 25.06 234 LYS B N 1
ATOM 3958 C CA . LYS B 1 246 ? -2.945 33.749 54.511 1.00 25.17 234 LYS B CA 1
ATOM 3959 C C . LYS B 1 246 ? -2.186 35.089 54.421 1.00 26.94 234 LYS B C 1
ATOM 3960 O O . LYS B 1 246 ? -1.705 35.459 53.365 1.00 27.76 234 LYS B O 1
ATOM 3966 N N . LEU B 1 247 ? -2.125 35.812 55.530 1.00 25.86 235 LEU B N 1
ATOM 3967 C CA . LEU B 1 247 ? -1.411 37.063 55.689 1.00 26.24 235 LEU B CA 1
ATOM 3968 C C . LEU B 1 247 ? -0.404 36.920 56.813 1.00 26.28 235 LEU B C 1
ATOM 3969 O O . LEU B 1 247 ? -0.704 36.317 57.849 1.00 24.85 235 LEU B O 1
ATOM 3974 N N . TYR B 1 248 ? 0.786 37.495 56.605 1.00 25.16 236 TYR B N 1
ATOM 3975 C CA . TYR B 1 248 ? 1.805 37.559 57.602 1.00 24.18 236 TYR B CA 1
ATOM 3976 C C . TYR B 1 248 ? 2.353 38.975 57.611 1.00 24.69 236 TYR B C 1
ATOM 3977 O O . TYR B 1 248 ? 2.935 39.400 56.630 1.00 25.02 236 TYR B O 1
ATOM 3986 N N . LEU B 1 249 ? 2.102 39.680 58.697 1.00 25.35 237 LEU B N 1
ATOM 3987 C CA . LEU B 1 249 ? 2.690 41.010 58.902 1.00 24.78 237 LEU B CA 1
ATOM 3988 C C . LEU B 1 249 ? 3.747 40.972 60.017 1.00 25.43 237 LEU B C 1
ATOM 3989 O O . LEU B 1 249 ? 3.545 40.344 61.063 1.00 24.48 237 LEU B O 1
ATOM 3994 N N . ASP B 1 250 ? 4.876 41.626 59.794 1.00 25.71 238 ASP B N 1
ATOM 3995 C CA . ASP B 1 250 ? 5.904 41.702 60.819 1.00 25.51 238 ASP B CA 1
ATOM 3996 C C . ASP B 1 250 ? 6.831 42.857 60.495 1.00 26.45 238 ASP B C 1
ATOM 3997 O O . ASP B 1 250 ? 6.691 43.528 59.452 1.00 25.83 238 ASP B O 1
ATOM 4002 N N . ASP B 1 251 ? 7.723 43.157 61.437 1.00 26.89 239 ASP B N 1
ATOM 4003 C CA . ASP B 1 251 ? 8.835 43.961 61.147 1.00 28.56 239 ASP B CA 1
ATOM 4004 C C . ASP B 1 251 ? 9.898 43.152 60.458 1.00 27.94 239 ASP B C 1
ATOM 4005 O O . ASP B 1 251 ? 10.664 42.428 61.101 1.00 30.47 239 ASP B O 1
ATOM 4010 N N . LEU B 1 252 ? 9.967 43.303 59.150 1.00 28.72 240 LEU B N 1
ATOM 4011 C CA . LEU B 1 252 ? 10.857 42.511 58.287 1.00 28.10 240 LEU B CA 1
ATOM 4012 C C . LEU B 1 252 ? 11.888 43.376 57.572 1.00 29.74 240 LEU B C 1
ATOM 4013 O O . LEU B 1 252 ? 12.549 42.963 56.621 1.00 30.14 240 LEU B O 1
ATOM 4018 N N . GLY B 1 253 ? 12.026 44.620 58.022 1.00 28.35 241 GLY B N 1
ATOM 4019 C CA . GLY B 1 253 ? 13.031 45.504 57.489 1.00 29.79 241 GLY B CA 1
ATOM 4020 C C . GLY B 1 253 ? 12.490 46.474 56.468 1.00 29.07 241 GLY B C 1
ATOM 4021 O O . GLY B 1 253 ? 11.295 46.487 56.139 1.00 28.27 241 GLY B O 1
ATOM 4022 N N . LEU B 1 254 ? 13.392 47.294 55.969 1.00 27.96 242 LEU B N 1
ATOM 4023 C CA . LEU B 1 254 ? 13.065 48.232 54.925 1.00 28.92 242 LEU B CA 1
ATOM 4024 C C . LEU B 1 254 ? 12.665 47.463 53.659 1.00 29.17 242 LEU B C 1
ATOM 4025 O O . LEU B 1 254 ? 12.928 46.266 53.540 1.00 28.64 242 LEU B O 1
ATOM 4030 N N . HIS B 1 255 ? 12.130 48.184 52.678 1.00 29.43 243 HIS B N 1
ATOM 4031 C CA . HIS B 1 255 ? 11.608 47.539 51.456 1.00 29.86 243 HIS B CA 1
ATOM 4032 C C . HIS B 1 255 ? 12.582 46.548 50.819 1.00 29.87 243 HIS B C 1
ATOM 4033 O O . HIS B 1 255 ? 12.216 45.419 50.601 1.00 29.66 243 HIS B O 1
ATOM 4040 N N . ASN B 1 256 ? 13.807 46.976 50.543 1.00 30.49 244 ASN B N 1
ATOM 4041 C CA . ASN B 1 256 ? 14.797 46.087 49.861 1.00 30.62 244 ASN B CA 1
ATOM 4042 C C . ASN B 1 256 ? 15.570 45.192 50.825 1.00 31.01 244 ASN B C 1
ATOM 4043 O O . ASN B 1 256 ? 16.478 44.448 50.418 1.00 31.94 244 ASN B O 1
ATOM 4048 N N . ASP B 1 257 ? 15.147 45.148 52.078 1.00 30.78 245 ASP B N 1
ATOM 4049 C CA . ASP B 1 257 ? 15.688 44.137 53.013 1.00 31.18 245 ASP B CA 1
ATOM 4050 C C . ASP B 1 257 ? 14.755 42.947 53.280 1.00 29.68 245 ASP B C 1
ATOM 4051 O O . ASP B 1 257 ? 15.171 41.881 53.805 1.00 29.32 245 ASP B O 1
ATOM 4056 N N . VAL B 1 258 ? 13.492 43.092 52.908 1.00 28.50 246 VAL B N 1
ATOM 4057 C CA . VAL B 1 258 ? 12.479 42.116 53.237 1.00 28.36 246 VAL B CA 1
ATOM 4058 C C . VAL B 1 258 ? 12.877 40.754 52.672 1.00 29.30 246 VAL B C 1
ATOM 4059 O O . VAL B 1 258 ? 12.774 39.748 53.348 1.00 28.25 246 VAL B O 1
ATOM 4063 N N . TYR B 1 259 ? 13.354 40.723 51.428 1.00 28.82 247 TYR B N 1
ATOM 4064 C CA . TYR B 1 259 ? 13.621 39.464 50.762 1.00 29.98 247 TYR B CA 1
ATOM 4065 C C . TYR B 1 259 ? 14.920 38.790 51.251 1.00 32.11 247 TYR B C 1
ATOM 4066 O O . TYR B 1 259 ? 15.287 37.727 50.742 1.00 31.31 247 TYR B O 1
ATOM 4075 N N . LYS B 1 260 ? 15.638 39.461 52.156 1.00 31.47 248 LYS B N 1
ATOM 4076 C CA . LYS B 1 260 ? 16.823 38.910 52.777 1.00 34.00 248 LYS B CA 1
ATOM 4077 C C . LYS B 1 260 ? 16.562 38.527 54.247 1.00 33.58 248 LYS B C 1
ATOM 4078 O O . LYS B 1 260 ? 17.480 38.091 54.924 1.00 35.92 248 LYS B O 1
ATOM 4084 N N . ASN B 1 261 ? 15.339 38.665 54.738 1.00 32.33 249 ASN B N 1
ATOM 4085 C CA . ASN B 1 261 ? 15.060 38.451 56.177 1.00 32.11 249 ASN B CA 1
ATOM 4086 C C . ASN B 1 261 ? 14.900 36.958 56.502 1.00 30.99 249 ASN B C 1
ATOM 4087 O O . ASN B 1 261 ? 14.159 36.235 55.835 1.00 29.52 249 ASN B O 1
ATOM 4092 N N . GLY B 1 262 ? 15.591 36.493 57.555 1.00 30.06 250 GLY B N 1
ATOM 4093 C CA . GLY B 1 262 ? 15.502 35.086 57.936 1.00 29.27 250 GLY B CA 1
ATOM 4094 C C . GLY B 1 262 ? 14.119 34.631 58.340 1.00 28.84 250 GLY B C 1
ATOM 4095 O O . GLY B 1 262 ? 13.826 33.408 58.256 1.00 28.00 250 GLY B O 1
ATOM 4096 N N . LYS B 1 263 ? 13.291 35.556 58.853 1.00 27.59 251 LYS B N 1
ATOM 4097 C CA . LYS B 1 263 ? 11.890 35.248 59.168 1.00 29.27 251 LYS B CA 1
ATOM 4098 C C . LYS B 1 263 ? 11.043 34.972 57.932 1.00 28.74 251 LYS B C 1
ATOM 4099 O O . LYS B 1 263 ? 10.148 34.116 57.961 1.00 28.76 251 LYS B O 1
ATOM 4105 N N . VAL B 1 264 ? 11.372 35.639 56.836 1.00 28.19 252 VAL B N 1
ATOM 4106 C CA . VAL B 1 264 ? 10.712 35.340 55.551 1.00 28.34 252 VAL B CA 1
ATOM 4107 C C . VAL B 1 264 ? 11.136 33.951 55.064 1.00 28.56 252 VAL B C 1
ATOM 4108 O O . VAL B 1 264 ? 10.300 33.156 54.662 1.00 29.69 252 VAL B O 1
ATOM 4112 N N . ALA B 1 265 ? 12.428 33.641 55.140 1.00 29.25 253 ALA B N 1
ATOM 4113 C CA . ALA B 1 265 ? 12.920 32.378 54.744 1.00 28.73 253 ALA B CA 1
ATOM 4114 C C . ALA B 1 265 ? 12.201 31.318 55.533 1.00 29.20 253 ALA B C 1
ATOM 4115 O O . ALA B 1 265 ? 11.713 30.371 54.971 1.00 27.77 253 ALA B O 1
ATOM 4117 N N . LYS B 1 266 ? 12.132 31.476 56.853 1.00 28.69 254 LYS B N 1
ATOM 4118 C CA . LYS B 1 266 ? 11.446 30.465 57.688 1.00 28.75 254 LYS B CA 1
ATOM 4119 C C . LYS B 1 266 ? 9.953 30.341 57.277 1.00 28.09 254 LYS B C 1
ATOM 4120 O O . LYS B 1 266 ? 9.416 29.236 57.200 1.00 26.56 254 LYS B O 1
ATOM 4126 N N . TYR B 1 267 ? 9.301 31.473 57.047 1.00 27.31 255 TYR B N 1
ATOM 4127 C CA . TYR B 1 267 ? 7.861 31.489 56.697 1.00 27.93 255 TYR B CA 1
ATOM 4128 C C . TYR B 1 267 ? 7.594 30.656 55.430 1.00 28.51 255 TYR B C 1
ATOM 4129 O O . TYR B 1 267 ? 6.705 29.830 55.371 1.00 27.55 255 TYR B O 1
ATOM 4138 N N . ILE B 1 268 ? 8.438 30.847 54.432 1.00 28.13 256 ILE B N 1
ATOM 4139 C CA . ILE B 1 268 ? 8.305 30.142 53.188 1.00 28.09 256 ILE B CA 1
ATOM 4140 C C . ILE B 1 268 ? 8.524 28.664 53.363 1.00 27.14 256 ILE B C 1
ATOM 4141 O O . ILE B 1 268 ? 7.676 27.905 52.989 1.00 26.16 256 ILE B O 1
ATOM 4146 N N . PHE B 1 269 ? 9.626 28.289 53.988 1.00 27.63 257 PHE B N 1
ATOM 4147 C CA . PHE B 1 269 ? 9.943 26.889 54.141 1.00 26.94 257 PHE B CA 1
ATOM 4148 C C . PHE B 1 269 ? 8.845 26.175 54.931 1.00 27.15 257 PHE B C 1
ATOM 4149 O O . PHE B 1 269 ? 8.451 25.048 54.597 1.00 28.34 257 PHE B O 1
ATOM 4157 N N . ASP B 1 270 ? 8.404 26.774 56.033 1.00 27.60 258 ASP B N 1
ATOM 4158 C CA . ASP B 1 270 ? 7.415 26.099 56.878 1.00 29.33 258 ASP B CA 1
ATOM 4159 C C . ASP B 1 270 ? 6.094 25.989 56.179 1.00 29.13 258 ASP B C 1
ATOM 4160 O O . ASP B 1 270 ? 5.339 25.099 56.510 1.00 29.95 258 ASP B O 1
ATOM 4165 N N . ASN B 1 271 ? 5.843 26.851 55.196 1.00 29.21 259 ASN B N 1
ATOM 4166 C CA . ASN B 1 271 ? 4.612 26.782 54.427 1.00 30.09 259 ASN B CA 1
ATOM 4167 C C . ASN B 1 271 ? 4.644 25.998 53.110 1.00 32.78 259 ASN B C 1
ATOM 4168 O O . ASN B 1 271 ? 3.660 25.993 52.377 1.00 33.06 259 ASN B O 1
ATOM 4173 N N . ILE B 1 272 ? 5.762 25.370 52.819 1.00 34.33 260 ILE B N 1
ATOM 4174 C CA . ILE B 1 272 ? 5.798 24.464 51.715 1.00 38.80 260 ILE B CA 1
ATOM 4175 C C . ILE B 1 272 ? 5.647 23.105 52.386 1.00 42.41 260 ILE B C 1
ATOM 4176 O O . ILE B 1 272 ? 6.624 22.491 52.779 1.00 43.61 260 ILE B O 1
ATOM 4181 N N . CYS B 1 273 ? 4.382 22.724 52.615 1.00 46.27 261 CYS B N 1
ATOM 4182 C CA . CYS B 1 273 ? 4.007 21.459 53.277 1.00 48.95 261 CYS B CA 1
ATOM 4183 C C . CYS B 1 273 ? 2.508 21.178 53.152 1.00 50.27 261 CYS B C 1
ATOM 4184 O O . CYS B 1 273 ? 1.997 20.077 53.426 1.00 51.39 261 CYS B O 1
#

Nearest PDB structures (foldseek):
  1vkh-assembly1_A  TM=1.002E+00  e=1.757E-47  Saccharomyces cerevisiae
  4hxf-assembly1_B  TM=6.645E-01  e=7.226E-09  Pyrococcus horikoshii OT3
  4hxg-assembly2_J  TM=6.513E-01  e=1.253E-08  Pyrococcus horikoshii OT3
  4hxg-assembly1_F  TM=6.363E-01  e=1.043E-08  Pyrococcus horikoshii OT3
  4hxg-assembly1_D  TM=6.477E-01  e=2.455E-08  Pyrococcus horikoshii OT3

Sequence (498 aa):
HHTVRAISPDITLFNKTLTFQEISQNTREAVIYIHGGAWNDPENTPNDFNQLANTIKSDTESTVCQYSIEYRLSPEITNPRNLYDAVSNITRLVKEKGLTNINVGHSVGATFIWQILAALKDPQEKSEAQLQLGLLQIVKRVFLLDGIYSLKELLIEYPEYDCFTRLAFPDGIQYEEEPSRVPYVKKALSRFSIDHLVHSYSDELLTLRQTNCLISCLQDYQLSFKLYLDDLGLHNDVYKNGKVAKYIFDNICPDITLFNKTLTFQEISQNTREAVIYIHGGAWNDPENTPNDFNQLANTIKSDTESTVCQYSIEYRLSPEITNPRNLYDAVSNITRLVKEKGLTNINVGHSVGATFIWQILAALKDPQEKSEAQLQLGLLQIVKRVFLLDGIYSLKELLIEYPEYDCFTRLAFPDGIQYEEEPSRVPYVKKALSRFSIDHLVHSYSDELLTLRQTNCLISCLQDYQLSFKLYLDDLGLHNDVYKNGKVAKYIFDNIC

B-factor: mean 30.66, std 6.22, range [10.73, 74.58]

Organism: Saccharomyces cerevisiae (strain ATCC 204508 / S288c) (NCBI:txid559292)

Radius of gyration: 24.56 Å; Cα contacts (8 Å, |Δi|>4): 948; chains: 2; bounding box: 50×59×76 Å

InterPro domains:
  IPR013094 Alpha/beta hydrolase fold-3 [PF07859] (32-142)
  IPR027519 Kynurenine formamidase, vertebrates/fungi-type [MF_03014] (8-261)
  IPR029058 Alpha/Beta hydrolase fold [G3DSA:3.40.50.1820] (1-261)
  IPR029058 Alpha/Beta hydrolase fold [SSF53474] (1-260)

Secondary structure (DSSP, 8-state):
-------SS-TT-GGG-EEEE---TT--EEEEEE--STTT-TT--GGGGHHHHHHHH--TT--EEEEEE----TTTS-TTHHHHHHHHHHHHHHHHHT---B--EETHHHHHHHHHHTGGGS-TT--HHHH--TTTTTB----EES----HHHHHHH-GGGHHHHHHH-TT-------TTT--HHHHHHHHHT---EEEETT-SS--THHHHHHHHHHHHTT--EEEEEE---SGGGGGG-HHHHHHHHHT--/--TT-GGG-EEEE---TT--EEEEEE--STTT-TT--GGGGHHHHHHHH--TT--EEEEEE----TTTS-TTHHHHHHHHHHHHHHHHHT--SB--EETHHHHHHHHHHTGGGS-TT--HHHH--TTTTTB----EES----HHHHHHH-GGGHHHHHHH-TT-------TTT--HHHHHHHHHT---EEEETT-SS--THHHHHHHHHHHHTT--EEEEEE---SGGGGGG-HHHHHHHHHT--